Protein AF-A0A7V8N1T3-F1 (afdb_monomer_lite)

Sequence (468 aa):
MSVNSPPIQVSSGTIRFISPKKLHAEILDASGNVKNKATAVFNTSDQMGGRMRFTNATIRGWTDTNDSRYNPNFTKTFKVLEIRENSSIADNSGRLDKNVFPNTTREFKLEGSGVGEVKINYIDQNGNKVGDTDMTLVDNVNFVGQSFNLATKEFAIDKMPAGYKWAIDEQVYSGAPQGSNGQPDGDSATDNDNGDSFGQANYAIVPMDNETYTYNIYVYTDANPNVTYTYVDPFTGAEIASDKATIGSEQVGKLTPAHIGNTIDWTDAFYTQTNIPTGYTYVPSNLLPSTVTQPTKTTITDATTPIDVPIYIYDLSYKGAVALSSVPDINFGSQLISPKSRGKMYAAAFTNELVVNDYRRATKDGWNLTVQQSQPLTSTDKKTVLKDTLFFREKDGGVLASLESGAPQLVYEHQSQSGKGMLETVKPTSNWYKAVDGAGFYLQDNGKLKEGDYETVLTWTLTAGPKI

pLDDT: mean 70.81, std 21.92, range [33.16, 97.75]

Organism: NCBI:txid1494461

InterPro domains:
  IPR027994 WxL domain [PF13731] (314-466)

Radius of gyration: 51.8 Å; chains: 1; bounding box: 90×55×154 Å

Structure (mmCIF, N/CA/C/O backbone):
data_AF-A0A7V8N1T3-F1
#
_entry.id   AF-A0A7V8N1T3-F1
#
loop_
_atom_site.group_PDB
_atom_site.id
_atom_site.type_symbol
_atom_site.label_atom_id
_atom_site.label_alt_id
_atom_site.label_comp_id
_atom_site.label_asym_id
_atom_site.label_entity_id
_atom_site.label_seq_id
_atom_site.pdbx_PDB_ins_code
_atom_site.Cartn_x
_atom_site.Cartn_y
_atom_site.Cartn_z
_atom_site.occupancy
_ato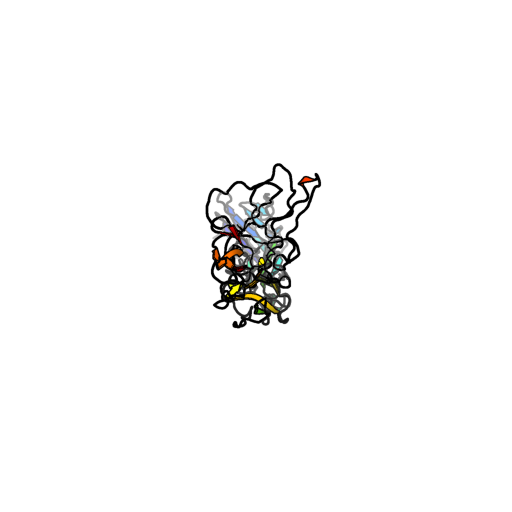m_site.B_iso_or_equiv
_atom_site.auth_seq_id
_atom_site.auth_comp_id
_atom_site.auth_asym_id
_atom_site.auth_atom_id
_atom_site.pdbx_PDB_model_num
ATOM 1 N N . MET A 1 1 ? 19.809 12.667 -60.246 1.00 38.78 1 MET A N 1
ATOM 2 C CA . MET A 1 1 ? 19.958 13.750 -59.249 1.00 38.78 1 MET A CA 1
ATOM 3 C C . MET A 1 1 ? 21.100 13.371 -58.321 1.00 38.78 1 MET A C 1
ATOM 5 O O . MET A 1 1 ? 20.988 12.357 -57.648 1.00 38.78 1 MET A O 1
ATOM 9 N N . SER A 1 2 ? 22.215 14.107 -58.342 1.00 41.12 2 SER A N 1
ATOM 10 C CA . SER A 1 2 ? 23.275 13.929 -57.342 1.00 41.12 2 SER A CA 1
ATOM 11 C C . SER A 1 2 ? 22.784 14.547 -56.042 1.00 41.12 2 SER A C 1
ATOM 13 O O . SER A 1 2 ? 22.649 15.767 -55.962 1.00 41.12 2 SER A O 1
ATOM 15 N N . VAL A 1 3 ? 22.458 13.726 -55.048 1.00 46.53 3 VAL A N 1
ATOM 16 C CA . VAL A 1 3 ? 22.141 14.230 -53.710 1.00 46.53 3 VAL A CA 1
ATOM 17 C C . VAL A 1 3 ? 23.473 14.671 -53.092 1.00 46.53 3 VAL A C 1
ATOM 19 O O . VAL A 1 3 ? 24.281 13.842 -52.669 1.00 46.53 3 VAL A O 1
ATOM 22 N N . ASN A 1 4 ? 23.753 15.975 -53.154 1.00 61.62 4 ASN A N 1
ATOM 23 C CA . ASN A 1 4 ? 24.947 16.597 -52.560 1.00 61.62 4 ASN A CA 1
ATOM 24 C C . ASN A 1 4 ? 24.714 17.032 -51.106 1.00 61.62 4 ASN A C 1
ATOM 26 O O . ASN A 1 4 ? 25.606 17.603 -50.484 1.00 61.62 4 ASN A O 1
ATOM 30 N N . SER A 1 5 ? 23.527 16.769 -50.567 1.00 70.31 5 SER A N 1
ATOM 31 C CA . SER A 1 5 ? 23.155 17.112 -49.201 1.00 70.31 5 SER A CA 1
ATOM 32 C C . SER A 1 5 ? 22.897 15.840 -48.396 1.00 70.31 5 SER A C 1
ATOM 34 O O . SER A 1 5 ? 22.432 14.852 -48.971 1.00 70.31 5 SER A O 1
ATOM 36 N N . PRO A 1 6 ? 23.173 15.851 -47.082 1.00 79.81 6 PRO A N 1
ATOM 37 C CA . PRO A 1 6 ? 22.813 14.750 -46.202 1.00 79.81 6 PRO A CA 1
ATOM 38 C C . PRO A 1 6 ? 21.328 14.391 -46.327 1.00 79.81 6 PRO A C 1
ATOM 40 O O . PRO A 1 6 ? 20.502 15.310 -46.404 1.00 79.81 6 PRO A O 1
ATOM 43 N N . PRO A 1 7 ? 20.981 13.090 -46.384 1.00 81.88 7 PRO A N 1
ATOM 44 C CA . PRO A 1 7 ? 19.603 12.641 -46.563 1.00 81.88 7 PRO A CA 1
ATOM 45 C C . PRO A 1 7 ? 18.719 12.984 -45.365 1.00 81.88 7 PRO A C 1
ATOM 47 O O . PRO A 1 7 ? 17.518 13.172 -45.531 1.00 81.88 7 PRO A O 1
ATOM 50 N N . ILE A 1 8 ? 19.301 13.092 -44.169 1.00 85.19 8 ILE A N 1
ATOM 51 C CA . ILE A 1 8 ? 18.562 13.452 -42.966 1.00 85.19 8 ILE A CA 1
ATOM 52 C C . ILE A 1 8 ? 19.055 14.814 -42.483 1.00 85.19 8 ILE A C 1
ATOM 54 O O . ILE A 1 8 ? 20.239 15.005 -42.203 1.00 85.19 8 ILE A O 1
ATOM 58 N N . GLN A 1 9 ? 18.137 15.775 -42.418 1.00 85.88 9 GLN A N 1
ATOM 59 C CA . GLN A 1 9 ? 18.428 17.164 -42.079 1.00 85.88 9 GLN A CA 1
ATOM 60 C C . GLN A 1 9 ? 17.538 17.604 -40.926 1.00 85.88 9 GLN A C 1
ATOM 62 O O . GLN A 1 9 ? 16.315 17.559 -41.032 1.00 85.88 9 GLN A O 1
ATOM 67 N N . VAL A 1 10 ? 18.157 18.050 -39.835 1.00 85.50 10 VAL A N 1
ATOM 68 C CA . VAL A 1 10 ? 17.456 18.640 -38.691 1.00 85.50 10 VAL A CA 1
ATOM 69 C C . VAL A 1 10 ? 17.831 20.112 -38.623 1.00 85.50 10 VAL A C 1
ATOM 71 O O . VAL A 1 10 ? 18.815 20.491 -37.990 1.00 85.50 10 VAL A O 1
ATOM 74 N N . SER A 1 11 ? 17.079 20.950 -39.334 1.00 84.12 11 SER A N 1
ATOM 75 C CA . SER A 1 11 ? 17.275 22.400 -39.304 1.00 84.12 11 SER A CA 1
ATOM 76 C C . SER A 1 11 ? 16.758 23.005 -38.003 1.00 84.12 11 SER A C 1
ATOM 78 O O . SER A 1 11 ? 17.411 23.872 -37.454 1.00 84.12 11 SER A O 1
ATOM 80 N N . SER A 1 12 ? 15.637 22.529 -37.461 1.00 86.38 12 SER A N 1
ATOM 81 C CA . SER A 1 12 ? 15.103 22.961 -36.165 1.00 86.38 12 SER A CA 1
ATOM 82 C C . SER A 1 12 ? 14.443 21.794 -35.427 1.00 86.38 12 SER A C 1
ATOM 84 O O . SER A 1 12 ? 14.031 20.811 -36.045 1.00 86.38 12 SER A O 1
ATOM 86 N N . GLY A 1 13 ? 14.362 21.889 -34.097 1.00 85.81 13 GLY A N 1
ATOM 87 C CA . GLY A 1 13 ? 13.826 20.824 -33.245 1.00 85.81 13 GLY A CA 1
ATOM 88 C C . GLY A 1 13 ? 14.796 19.656 -33.043 1.00 85.81 13 GLY A C 1
ATOM 89 O O . GLY A 1 13 ? 15.985 19.752 -33.344 1.00 85.81 13 GLY A O 1
ATOM 90 N N . THR A 1 14 ? 14.288 18.538 -32.522 1.00 87.56 14 THR A N 1
ATOM 91 C CA . THR A 1 14 ? 15.123 17.389 -32.143 1.00 87.56 14 THR A CA 1
ATOM 92 C C . THR A 1 14 ? 14.545 16.087 -32.673 1.00 87.56 14 THR A C 1
ATOM 94 O O . THR A 1 14 ? 13.408 15.746 -32.354 1.00 87.56 14 THR A O 1
ATOM 97 N N . ILE A 1 15 ? 15.347 15.313 -33.408 1.00 89.00 15 ILE A N 1
ATOM 98 C CA . ILE A 1 15 ? 15.044 13.898 -33.662 1.00 89.00 15 ILE A CA 1
ATOM 99 C C . ILE A 1 15 ? 15.624 13.077 -32.511 1.00 89.00 15 ILE A C 1
ATOM 101 O O . ILE A 1 15 ? 16.824 13.153 -32.242 1.00 89.00 15 ILE A O 1
ATOM 105 N N . ARG A 1 16 ? 14.789 12.282 -31.835 1.00 89.19 16 ARG A N 1
ATOM 106 C CA . ARG A 1 16 ? 15.207 11.444 -30.706 1.00 89.19 16 ARG A CA 1
ATOM 107 C C . ARG A 1 16 ? 14.956 9.968 -30.994 1.00 89.19 16 ARG A C 1
ATOM 109 O O . ARG A 1 16 ? 13.848 9.582 -31.343 1.00 89.19 16 ARG A O 1
ATOM 116 N N . PHE A 1 17 ? 15.980 9.155 -30.772 1.00 88.00 17 PHE A N 1
ATOM 117 C CA . PHE A 1 17 ? 15.903 7.699 -30.738 1.00 88.00 17 PHE A CA 1
ATOM 118 C C . PHE A 1 17 ? 16.253 7.239 -29.323 1.00 88.00 17 PHE A C 1
ATOM 120 O O . PHE A 1 17 ? 17.318 7.579 -28.803 1.00 88.00 17 PHE A O 1
ATOM 127 N N . ILE A 1 18 ? 15.355 6.489 -28.694 1.00 82.94 18 ILE A N 1
ATOM 128 C CA . ILE A 1 18 ? 15.505 6.033 -27.310 1.00 82.94 18 ILE A CA 1
ATOM 129 C C . ILE A 1 18 ? 15.805 4.539 -27.334 1.00 82.94 18 ILE A C 1
ATOM 131 O O . ILE A 1 18 ? 14.993 3.784 -27.859 1.00 82.94 18 ILE A O 1
ATOM 135 N N . SER A 1 19 ? 16.974 4.136 -26.818 1.00 82.62 19 SER A N 1
ATOM 136 C CA . SER A 1 19 ? 17.429 2.734 -26.748 1.00 82.62 19 SER A CA 1
ATOM 137 C C . SER A 1 19 ? 17.113 1.925 -28.024 1.00 82.62 19 SER A C 1
ATOM 139 O O . SER A 1 19 ? 16.375 0.936 -27.992 1.00 82.62 19 SER A O 1
ATOM 141 N N . PRO A 1 20 ? 17.598 2.365 -29.203 1.00 84.88 20 PRO A N 1
ATOM 142 C CA . PRO A 1 20 ? 17.299 1.672 -30.447 1.00 84.88 20 PRO A CA 1
ATOM 143 C C . PRO A 1 20 ? 17.897 0.264 -30.411 1.00 84.88 20 PRO A C 1
ATOM 145 O O . PRO A 1 20 ? 19.113 0.121 -30.344 1.00 84.88 20 PRO A O 1
ATOM 148 N N . LYS A 1 21 ? 17.064 -0.780 -30.529 1.00 80.50 21 LYS A N 1
ATOM 149 C CA . LYS A 1 21 ? 17.546 -2.175 -30.579 1.00 80.50 21 LYS A CA 1
ATOM 150 C C . LYS A 1 21 ? 18.594 -2.367 -31.675 1.00 80.50 21 LYS A C 1
ATOM 152 O O . LYS A 1 21 ? 19.685 -2.867 -31.416 1.00 80.50 21 LYS A O 1
ATOM 157 N N . LYS A 1 22 ? 18.248 -1.950 -32.897 1.00 87.75 22 LYS A N 1
ATOM 158 C CA . LYS A 1 22 ? 19.142 -1.856 -34.054 1.00 87.75 22 LYS A CA 1
ATOM 159 C C . LYS A 1 22 ? 18.701 -0.691 -34.930 1.00 87.75 22 LYS A C 1
ATOM 161 O O . LYS A 1 22 ? 17.539 -0.632 -35.323 1.00 87.75 22 LYS A O 1
ATOM 166 N N . LEU A 1 23 ? 19.623 0.199 -35.268 1.00 90.81 23 LEU A N 1
ATOM 167 C CA . LEU A 1 23 ? 19.431 1.205 -36.312 1.00 90.81 23 LEU A CA 1
ATOM 168 C C . LEU A 1 23 ? 20.655 1.185 -37.216 1.00 90.81 23 LEU A C 1
ATOM 170 O O . LEU A 1 23 ? 21.777 1.248 -36.730 1.00 90.81 23 LEU A O 1
ATOM 174 N N . HIS A 1 24 ? 20.454 1.108 -38.522 1.00 93.38 24 HIS A N 1
ATOM 175 C CA . HIS A 1 24 ? 21.521 1.221 -39.510 1.00 93.38 24 HIS A CA 1
ATOM 176 C C . HIS A 1 24 ? 21.082 2.264 -40.519 1.00 93.38 24 HIS A C 1
ATOM 178 O O . HIS A 1 24 ? 19.973 2.182 -41.045 1.00 93.38 24 HIS A O 1
ATOM 184 N N . ALA A 1 25 ? 21.927 3.259 -40.750 1.00 91.50 25 ALA A N 1
ATOM 185 C CA . ALA A 1 25 ? 21.730 4.170 -41.858 1.00 91.50 25 ALA A CA 1
ATOM 186 C C . ALA A 1 25 ? 23.033 4.332 -42.628 1.00 91.50 25 ALA A C 1
ATOM 188 O O . ALA A 1 25 ? 24.119 4.441 -42.054 1.00 91.50 25 ALA A O 1
ATOM 189 N N . GLU A 1 26 ? 22.883 4.352 -43.942 1.00 90.50 26 GLU A N 1
ATOM 190 C CA . GLU A 1 26 ? 23.954 4.421 -44.918 1.00 90.50 26 GLU A CA 1
ATOM 191 C C . GLU A 1 26 ? 23.473 5.205 -46.134 1.00 90.50 26 GLU A C 1
ATOM 193 O O . GLU A 1 26 ? 22.276 5.282 -46.423 1.00 90.50 26 GLU A O 1
ATOM 198 N N . ILE A 1 27 ? 24.417 5.799 -46.854 1.00 85.50 27 ILE A N 1
ATOM 199 C CA . ILE A 1 27 ? 24.143 6.407 -48.152 1.00 85.50 27 ILE A CA 1
ATOM 200 C C . ILE A 1 27 ? 24.577 5.422 -49.224 1.00 85.50 27 ILE A C 1
ATOM 202 O O . ILE A 1 27 ? 25.758 5.090 -49.297 1.00 85.50 27 ILE A O 1
ATOM 206 N N . LEU A 1 28 ? 23.648 5.005 -50.080 1.00 86.31 28 LEU A N 1
ATOM 207 C CA . LEU A 1 28 ? 23.937 4.136 -51.217 1.00 86.31 28 LEU A CA 1
ATOM 208 C C . LEU A 1 28 ? 24.160 4.951 -52.500 1.00 86.31 28 LEU A C 1
ATOM 210 O O . LEU A 1 28 ? 23.552 6.004 -52.708 1.00 86.31 28 LEU A O 1
ATOM 214 N N . ASP A 1 29 ? 25.052 4.474 -53.364 1.00 83.19 29 ASP A N 1
ATOM 215 C CA . ASP A 1 29 ? 25.213 4.950 -54.731 1.00 83.19 29 ASP A CA 1
ATOM 216 C C . ASP A 1 29 ? 24.150 4.344 -55.667 1.00 83.19 29 ASP A C 1
ATOM 218 O O . ASP A 1 29 ? 23.337 3.506 -55.277 1.00 83.19 29 ASP A O 1
ATOM 222 N N . ALA A 1 30 ? 24.145 4.769 -56.934 1.00 84.25 30 ALA A N 1
ATOM 223 C CA . ALA A 1 30 ? 23.183 4.278 -57.924 1.00 84.25 30 ALA A CA 1
ATOM 224 C C . ALA A 1 30 ? 23.304 2.767 -58.217 1.00 84.25 30 ALA A C 1
ATOM 226 O O . ALA A 1 30 ? 22.400 2.195 -58.819 1.00 84.25 30 ALA A O 1
ATOM 227 N N . SER A 1 31 ? 24.405 2.134 -57.804 1.00 87.94 31 SER A N 1
ATOM 228 C CA . SER A 1 31 ? 24.654 0.697 -57.943 1.00 87.94 31 SER A CA 1
ATOM 229 C C . SER A 1 31 ? 24.321 -0.079 -56.661 1.00 87.94 31 SER A C 1
ATOM 231 O O . SER A 1 31 ? 24.545 -1.286 -56.615 1.00 87.94 31 SER A O 1
ATOM 233 N N . GLY A 1 32 ? 23.806 0.591 -55.622 1.00 84.25 32 GLY A N 1
ATOM 234 C CA . GLY A 1 32 ? 23.468 -0.018 -54.335 1.00 84.25 32 GLY A CA 1
ATOM 235 C C . GLY A 1 32 ? 24.660 -0.244 -53.402 1.00 84.25 32 GLY A C 1
ATOM 236 O O . GLY A 1 32 ? 24.507 -0.945 -52.408 1.00 84.25 32 GLY A O 1
ATOM 237 N N . ASN A 1 33 ? 25.836 0.326 -53.689 1.00 85.25 33 ASN A N 1
ATOM 238 C CA . ASN A 1 33 ? 26.998 0.239 -52.798 1.00 85.25 33 ASN A CA 1
ATOM 239 C C . ASN A 1 33 ? 27.062 1.448 -51.864 1.00 85.25 33 ASN A C 1
ATOM 241 O O . ASN A 1 33 ? 26.659 2.543 -52.251 1.00 85.25 33 ASN A O 1
ATOM 245 N N . VAL A 1 34 ? 27.639 1.293 -50.668 1.00 85.00 34 VAL A N 1
ATOM 246 C CA . VAL A 1 34 ? 27.873 2.432 -49.766 1.00 85.00 34 VAL A CA 1
ATOM 247 C C . VAL A 1 34 ? 28.734 3.486 -50.467 1.00 85.00 34 VAL A C 1
ATOM 249 O O . VAL A 1 34 ? 29.823 3.206 -50.977 1.00 85.00 34 VAL A O 1
ATOM 252 N N . LYS A 1 35 ? 28.223 4.717 -50.520 1.00 82.38 35 LYS A N 1
ATOM 253 C CA . LYS A 1 35 ? 28.786 5.821 -51.294 1.00 82.38 35 LYS A CA 1
ATOM 254 C C . LYS A 1 35 ? 30.188 6.162 -50.796 1.00 82.38 35 LYS A C 1
ATOM 256 O O . LYS A 1 35 ? 30.387 6.643 -49.679 1.00 82.38 35 LYS A O 1
ATOM 261 N N . ASN A 1 36 ? 31.168 6.003 -51.681 1.00 70.56 36 ASN A N 1
ATOM 262 C CA . ASN A 1 36 ? 32.545 6.388 -51.415 1.00 70.56 36 ASN A CA 1
ATOM 263 C C . ASN A 1 36 ? 32.742 7.904 -51.591 1.00 70.56 36 ASN A C 1
ATOM 265 O O . ASN A 1 36 ? 33.020 8.374 -52.691 1.00 70.56 36 ASN A O 1
ATOM 269 N N . LYS A 1 37 ? 32.662 8.625 -50.458 1.00 67.56 37 LYS A N 1
ATOM 270 C CA . LYS A 1 37 ? 33.077 10.022 -50.174 1.00 67.56 37 LYS A CA 1
ATOM 271 C C . LYS A 1 37 ? 31.982 11.105 -50.061 1.00 67.56 37 LYS A C 1
ATOM 273 O O . LYS A 1 37 ? 31.036 11.184 -50.841 1.00 67.56 37 LYS A O 1
ATOM 278 N N . ALA A 1 38 ? 32.274 12.013 -49.117 1.00 62.09 38 ALA A N 1
ATOM 279 C CA . ALA A 1 38 ? 31.920 13.438 -49.017 1.00 62.09 38 ALA A CA 1
ATOM 280 C C . ALA A 1 38 ? 30.487 13.858 -48.653 1.00 62.09 38 ALA A C 1
ATOM 282 O O . ALA A 1 38 ? 30.219 15.056 -48.605 1.00 62.09 38 ALA A O 1
ATOM 283 N N . THR A 1 39 ? 29.572 12.939 -48.357 1.00 74.75 39 THR A N 1
ATOM 284 C CA . THR A 1 39 ? 28.238 13.317 -47.866 1.00 74.75 39 THR A CA 1
ATOM 285 C C . THR A 1 39 ? 27.990 12.655 -46.520 1.00 74.75 39 THR A C 1
ATOM 287 O O . THR A 1 39 ? 28.034 11.432 -46.424 1.00 74.75 39 THR A O 1
ATOM 290 N N . ALA A 1 40 ? 27.759 13.462 -45.486 1.00 82.62 40 ALA A N 1
ATOM 291 C CA . ALA A 1 40 ? 27.318 12.967 -44.190 1.00 82.62 40 ALA A CA 1
ATOM 292 C C . ALA A 1 40 ? 25.927 12.337 -44.317 1.00 82.62 40 ALA A C 1
ATOM 294 O O . ALA A 1 40 ? 25.105 12.812 -45.097 1.00 82.62 40 ALA A O 1
ATOM 295 N N . VAL A 1 41 ? 25.629 11.311 -43.529 1.00 86.12 41 VAL A N 1
ATOM 296 C CA . VAL A 1 41 ? 24.286 10.721 -43.430 1.00 86.12 41 VAL A CA 1
ATOM 297 C C . VAL A 1 41 ? 23.306 11.647 -42.696 1.00 86.12 41 VAL A C 1
ATOM 299 O O . VAL A 1 41 ? 22.114 11.634 -42.997 1.00 86.12 41 VAL A O 1
ATOM 302 N N . PHE A 1 42 ? 23.812 12.530 -41.827 1.00 82.44 42 PHE A N 1
ATOM 303 C CA . PHE A 1 42 ? 23.027 13.570 -41.157 1.00 82.44 42 PHE A CA 1
ATOM 304 C C . PHE A 1 42 ? 23.656 14.953 -41.261 1.00 82.44 42 PHE A C 1
ATOM 306 O O . PHE A 1 42 ? 24.878 15.091 -41.250 1.00 82.44 42 PHE A O 1
ATOM 313 N N . ASN A 1 43 ? 22.798 15.970 -41.256 1.00 83.38 43 ASN A N 1
ATOM 314 C CA . ASN A 1 43 ? 23.154 17.352 -40.959 1.00 83.38 43 ASN A CA 1
ATOM 315 C C . ASN A 1 43 ? 22.224 17.914 -39.877 1.00 83.38 43 ASN A C 1
ATOM 317 O O . ASN A 1 43 ? 21.015 17.684 -39.928 1.00 83.38 43 ASN A O 1
ATOM 321 N N . THR A 1 44 ? 22.756 18.697 -38.945 1.00 83.25 44 THR A N 1
ATOM 322 C CA . THR A 1 44 ? 21.968 19.432 -37.941 1.00 83.25 44 THR A CA 1
ATOM 323 C C . THR A 1 44 ? 22.379 20.901 -37.962 1.00 83.25 44 THR A C 1
ATOM 325 O O . THR A 1 44 ? 23.545 21.167 -38.217 1.00 83.25 44 THR A O 1
ATOM 328 N N . SER A 1 45 ? 21.488 21.851 -37.667 1.00 84.06 45 SER A N 1
ATOM 329 C CA . SER A 1 45 ? 21.865 23.272 -37.547 1.00 84.06 45 SER A CA 1
ATOM 330 C C . SER A 1 45 ? 21.785 23.761 -36.104 1.00 84.06 45 SER A C 1
ATOM 332 O O . SER A 1 45 ? 20.697 23.905 -35.551 1.00 84.06 45 SER A O 1
ATOM 334 N N . ASP A 1 46 ? 22.928 24.071 -35.493 1.00 79.50 46 ASP A N 1
ATOM 335 C CA . ASP A 1 46 ? 22.993 24.579 -34.122 1.00 79.50 46 ASP A CA 1
ATOM 336 C C . ASP A 1 46 ? 22.381 25.967 -34.008 1.00 79.50 46 ASP A C 1
ATOM 338 O O . ASP A 1 46 ? 21.712 26.259 -33.017 1.00 79.50 46 ASP A O 1
ATOM 342 N N . GLN A 1 47 ? 22.566 26.794 -35.038 1.00 81.56 47 GLN A N 1
ATOM 343 C CA . GLN A 1 47 ? 22.023 28.151 -35.095 1.00 81.56 47 GLN A CA 1
ATOM 344 C C . GLN A 1 47 ? 20.493 28.181 -35.040 1.00 81.56 47 GLN A C 1
ATOM 346 O O . GLN A 1 47 ? 19.911 29.128 -34.518 1.00 81.56 47 GLN A O 1
ATOM 351 N N . MET A 1 48 ? 19.847 27.136 -35.554 1.00 77.75 48 MET A N 1
ATOM 352 C CA . MET A 1 48 ? 18.392 27.004 -35.603 1.00 77.75 48 MET A CA 1
ATOM 353 C C . MET A 1 48 ? 17.852 25.989 -34.574 1.00 77.75 48 MET A C 1
ATOM 355 O O . MET A 1 48 ? 16.664 25.659 -34.580 1.00 77.75 48 MET A O 1
ATOM 359 N N . GLY A 1 49 ? 18.710 25.509 -33.662 1.00 81.44 49 GLY A N 1
ATOM 360 C CA . GLY A 1 49 ? 18.345 24.587 -32.582 1.00 81.44 49 GLY A CA 1
ATOM 361 C C . GLY A 1 49 ? 18.112 23.138 -33.021 1.00 81.44 49 GLY A C 1
ATOM 362 O O . GLY A 1 49 ? 17.535 22.366 -32.262 1.00 81.44 49 GLY A O 1
ATOM 363 N N . GLY A 1 50 ? 18.541 22.762 -34.225 1.00 88.12 50 GLY A N 1
ATOM 364 C CA . GLY A 1 50 ? 18.470 21.406 -34.750 1.00 88.12 50 GLY A CA 1
ATOM 365 C C . GLY A 1 50 ? 19.393 20.442 -34.003 1.00 88.12 50 GLY A C 1
ATOM 366 O O . GLY A 1 50 ? 20.599 20.674 -33.900 1.00 88.12 50 GLY A O 1
ATOM 367 N N . ARG A 1 51 ? 18.846 19.348 -33.470 1.00 88.75 51 ARG A N 1
ATOM 368 C CA . ARG A 1 51 ? 19.590 18.339 -32.698 1.00 88.75 51 ARG A CA 1
ATOM 369 C C . ARG A 1 51 ? 19.191 16.929 -33.102 1.00 88.75 51 ARG A C 1
ATOM 371 O O . ARG A 1 51 ? 18.050 16.666 -33.478 1.00 88.75 51 ARG A O 1
ATOM 378 N N . MET A 1 52 ? 20.110 15.988 -32.934 1.00 89.38 52 MET A N 1
ATOM 379 C CA . MET A 1 52 ? 19.769 14.570 -32.959 1.00 89.38 52 MET A CA 1
ATOM 380 C C . MET A 1 52 ? 20.249 13.912 -31.677 1.00 89.38 52 MET A C 1
ATOM 382 O O . MET A 1 52 ? 21.382 14.131 -31.267 1.00 89.38 52 MET A O 1
ATOM 386 N N . ARG A 1 53 ? 19.395 13.125 -31.028 1.00 90.50 53 ARG A N 1
ATOM 387 C CA . ARG A 1 53 ? 19.702 12.520 -29.733 1.00 90.50 53 ARG A CA 1
ATOM 388 C C . ARG A 1 53 ? 19.453 11.020 -29.752 1.00 90.50 53 ARG A C 1
ATOM 390 O O . ARG A 1 53 ? 18.354 10.577 -30.071 1.00 90.50 53 ARG A O 1
ATOM 397 N N . PHE A 1 54 ? 20.460 10.262 -29.348 1.00 89.12 54 PHE A N 1
ATOM 398 C CA . PHE A 1 54 ? 20.398 8.826 -29.110 1.00 89.12 54 PHE A CA 1
ATOM 399 C C . PHE A 1 54 ? 2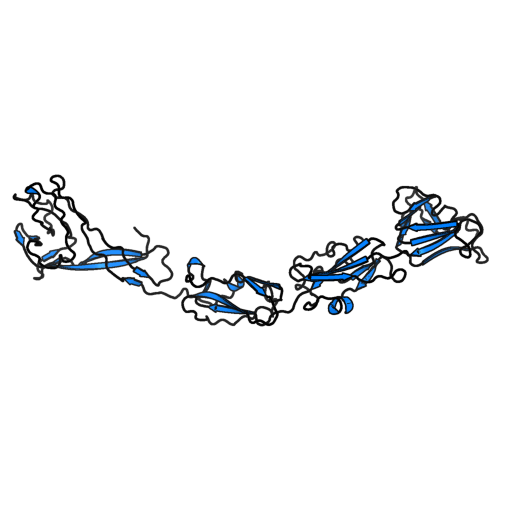0.572 8.550 -27.621 1.00 89.12 54 PHE A C 1
ATOM 401 O O . PHE A 1 54 ? 21.291 9.285 -26.941 1.00 89.12 54 PHE A O 1
ATOM 408 N N . THR A 1 55 ? 19.951 7.495 -27.108 1.00 87.25 55 THR A N 1
ATOM 409 C CA . THR A 1 55 ? 20.211 7.025 -25.741 1.00 87.25 55 THR A CA 1
ATOM 410 C C . THR A 1 55 ? 20.460 5.525 -25.699 1.00 87.25 55 THR A C 1
ATOM 412 O O . THR A 1 55 ? 19.948 4.807 -26.555 1.00 87.25 55 THR A O 1
ATOM 415 N N . ASN A 1 56 ? 21.232 5.082 -24.702 1.00 85.06 56 ASN A N 1
ATOM 416 C CA . ASN A 1 56 ? 21.501 3.680 -24.361 1.00 85.06 56 ASN A CA 1
ATOM 417 C C . ASN A 1 56 ? 21.843 2.824 -25.579 1.00 85.06 56 ASN A C 1
ATOM 419 O O . ASN A 1 56 ? 21.086 1.934 -25.976 1.00 85.06 56 ASN A O 1
ATOM 423 N N . ALA A 1 57 ? 22.968 3.150 -26.210 1.00 88.25 57 ALA A N 1
ATOM 424 C CA . ALA A 1 57 ? 23.427 2.443 -27.389 1.00 88.25 57 ALA A CA 1
ATOM 425 C C . ALA A 1 57 ? 24.948 2.484 -27.529 1.00 88.25 57 ALA A C 1
ATOM 427 O O . ALA A 1 57 ? 25.653 3.320 -26.960 1.00 88.25 57 ALA A O 1
ATOM 428 N N . THR A 1 58 ? 25.446 1.580 -28.361 1.00 89.56 58 THR A N 1
ATOM 429 C CA . THR A 1 58 ? 26.776 1.669 -28.949 1.00 89.56 58 THR A CA 1
ATOM 430 C C . THR A 1 58 ? 26.648 2.111 -30.394 1.00 89.56 58 THR A C 1
ATOM 432 O O . THR A 1 58 ? 25.994 1.441 -31.191 1.00 89.56 58 THR A O 1
ATOM 435 N N . ILE A 1 59 ? 27.298 3.221 -30.743 1.00 91.50 59 ILE A N 1
ATOM 436 C CA . ILE A 1 59 ? 27.462 3.637 -32.133 1.00 91.50 59 ILE A CA 1
ATOM 437 C C . ILE A 1 59 ? 28.753 3.091 -32.706 1.00 91.50 59 ILE A C 1
ATOM 439 O O . ILE A 1 59 ? 29.808 3.172 -32.078 1.00 91.50 59 ILE A O 1
ATOM 443 N N . ARG A 1 60 ? 28.662 2.580 -33.928 1.00 93.56 60 ARG A N 1
ATOM 444 C CA . ARG A 1 60 ? 29.787 2.244 -34.796 1.00 93.56 60 ARG A CA 1
ATOM 445 C C . ARG A 1 60 ? 29.608 3.036 -36.073 1.00 93.56 60 ARG A C 1
ATOM 447 O O . ARG A 1 60 ? 28.533 2.968 -36.661 1.00 93.56 60 ARG A O 1
ATOM 454 N N . GLY A 1 61 ? 30.609 3.805 -36.479 1.00 91.75 61 GLY A N 1
ATOM 455 C CA . GLY A 1 61 ? 30.489 4.656 -37.655 1.00 91.75 61 GLY A CA 1
ATOM 456 C C . GLY A 1 61 ? 31.682 4.578 -38.583 1.00 91.75 61 GLY A C 1
ATOM 457 O O . GLY A 1 61 ? 32.815 4.334 -38.161 1.00 91.75 61 GLY A O 1
ATOM 458 N N . TRP A 1 62 ? 31.395 4.809 -39.857 1.00 91.12 62 TRP A N 1
ATOM 459 C CA . TRP A 1 62 ? 32.350 4.785 -40.950 1.00 91.12 62 TRP A CA 1
ATOM 460 C C . TRP A 1 62 ? 32.365 6.150 -41.635 1.00 91.12 62 TRP A C 1
ATOM 462 O O . TRP A 1 62 ? 31.325 6.770 -41.870 1.00 91.12 62 TRP A O 1
ATOM 472 N N . THR A 1 63 ? 33.565 6.637 -41.920 1.00 87.44 63 THR A N 1
ATOM 473 C CA . THR A 1 63 ? 33.851 7.975 -42.454 1.00 87.44 63 THR A CA 1
ATOM 474 C C . THR A 1 63 ? 34.795 7.923 -43.656 1.00 87.44 63 THR A C 1
ATOM 476 O O . THR A 1 63 ? 34.831 8.880 -44.430 1.00 87.44 63 THR A O 1
ATOM 479 N N . ASP A 1 64 ? 35.552 6.830 -43.829 1.00 83.69 64 ASP A N 1
ATOM 480 C CA . ASP A 1 64 ? 36.605 6.696 -44.841 1.00 83.69 64 ASP A CA 1
ATOM 481 C C . ASP A 1 64 ? 36.099 6.075 -46.156 1.00 83.69 64 ASP A C 1
ATOM 483 O O . ASP A 1 64 ? 35.149 6.606 -46.719 1.00 83.69 64 ASP A O 1
ATOM 487 N N . THR A 1 65 ? 36.750 5.051 -46.724 1.00 81.56 65 THR A N 1
ATOM 488 C CA . THR A 1 65 ? 36.280 4.267 -47.887 1.00 81.56 65 THR A CA 1
ATOM 489 C C . THR A 1 65 ? 35.732 2.887 -47.512 1.00 81.56 65 THR A C 1
ATOM 491 O O . THR A 1 65 ? 35.114 2.243 -48.354 1.00 81.56 65 THR A O 1
ATOM 494 N N . ASN A 1 66 ? 35.860 2.462 -46.256 1.00 85.38 66 ASN A N 1
ATOM 495 C CA . ASN A 1 66 ? 35.362 1.191 -45.733 1.00 85.38 66 ASN A CA 1
ATOM 496 C C . ASN A 1 66 ? 33.931 1.310 -45.191 1.00 85.38 66 ASN A C 1
ATOM 498 O O . ASN A 1 66 ? 33.556 2.334 -44.624 1.00 85.38 66 ASN A O 1
ATOM 502 N N . ASP A 1 67 ? 33.118 0.279 -45.377 1.00 88.44 67 ASP A N 1
ATOM 503 C CA . ASP A 1 67 ? 31.741 0.206 -44.872 1.00 88.44 67 ASP A CA 1
ATOM 504 C C . ASP A 1 67 ? 31.611 -0.825 -43.748 1.00 88.44 67 ASP A C 1
ATOM 506 O O . ASP A 1 67 ? 32.608 -1.398 -43.295 1.00 88.44 67 ASP A O 1
ATOM 510 N N . SER A 1 68 ? 30.383 -1.093 -43.305 1.00 90.31 68 SER A N 1
ATOM 511 C CA . SER A 1 68 ? 30.116 -2.012 -42.199 1.00 90.31 68 SER A CA 1
ATOM 512 C C . SER A 1 68 ? 30.499 -3.477 -42.397 1.00 90.31 68 SER A C 1
ATOM 514 O O . SER A 1 68 ? 30.317 -4.273 -41.471 1.00 90.31 68 SER A O 1
ATOM 516 N N . ARG A 1 69 ? 31.078 -3.847 -43.546 1.00 90.12 69 ARG A N 1
ATOM 517 C CA . ARG A 1 69 ? 31.786 -5.124 -43.727 1.00 90.12 69 ARG A CA 1
ATOM 518 C C . ARG A 1 69 ? 33.175 -5.130 -43.075 1.00 90.12 69 ARG A C 1
ATOM 520 O O . ARG A 1 69 ? 33.760 -6.197 -42.910 1.00 90.12 69 ARG A O 1
ATOM 527 N N . TYR A 1 70 ? 33.695 -3.965 -42.699 1.00 90.75 70 TYR A N 1
ATOM 528 C CA . TYR A 1 70 ? 35.019 -3.759 -42.113 1.00 90.75 70 TYR A CA 1
ATOM 529 C C . TYR A 1 70 ? 34.932 -3.040 -40.758 1.00 90.75 70 TYR A C 1
ATOM 531 O O . TYR A 1 70 ? 33.865 -2.596 -40.328 1.00 90.75 70 TYR A O 1
ATOM 539 N N . ASN A 1 71 ? 36.075 -2.901 -40.076 1.00 92.81 71 ASN A N 1
ATOM 540 C CA . ASN A 1 71 ? 36.149 -2.215 -38.785 1.00 92.81 71 ASN A CA 1
ATOM 541 C C . ASN A 1 71 ? 35.656 -0.759 -38.883 1.00 92.81 71 ASN A C 1
ATOM 543 O O . ASN A 1 71 ? 36.022 -0.060 -39.831 1.00 92.81 71 ASN A O 1
ATOM 547 N N . PRO A 1 72 ? 34.865 -0.285 -37.905 1.00 93.25 72 PRO A N 1
ATOM 548 C CA . PRO A 1 72 ? 34.405 1.096 -37.875 1.00 93.25 72 PRO A CA 1
ATOM 549 C C . PRO A 1 72 ? 35.556 2.070 -37.612 1.00 93.25 72 PRO A C 1
ATOM 551 O O . PRO A 1 72 ? 36.493 1.763 -36.874 1.00 93.25 72 PRO A O 1
ATOM 554 N N . ASN A 1 73 ? 35.450 3.279 -38.163 1.00 91.06 73 ASN A N 1
ATOM 555 C CA . ASN A 1 73 ? 36.398 4.363 -37.900 1.00 91.06 73 ASN A CA 1
ATOM 556 C C . ASN A 1 73 ? 36.274 4.911 -36.478 1.00 91.06 73 ASN A C 1
ATOM 558 O O . ASN A 1 73 ? 37.254 5.395 -35.917 1.00 91.06 73 ASN A O 1
ATOM 562 N N . PHE A 1 74 ? 35.080 4.835 -35.894 1.00 89.38 74 PHE A N 1
ATOM 563 C CA . PHE A 1 74 ? 34.854 5.166 -34.495 1.00 89.38 74 PHE A CA 1
ATOM 564 C C . PHE A 1 74 ? 33.824 4.227 -33.879 1.00 89.38 74 PHE A C 1
ATOM 566 O O . PHE A 1 74 ? 32.884 3.774 -34.534 1.00 89.38 74 PHE A O 1
ATOM 573 N N . THR A 1 75 ? 34.000 3.937 -32.594 1.00 91.62 75 THR A N 1
ATOM 574 C CA . THR A 1 75 ? 33.027 3.209 -31.781 1.00 91.62 75 THR A CA 1
ATOM 575 C C . THR A 1 75 ? 32.879 3.913 -30.447 1.00 91.62 75 THR A C 1
ATOM 577 O O . THR A 1 75 ? 33.878 4.299 -29.839 1.00 91.62 75 THR A O 1
ATOM 580 N N . LYS A 1 76 ? 31.640 4.091 -29.991 1.00 90.25 76 LYS A N 1
ATOM 581 C CA . LYS A 1 76 ? 31.366 4.694 -28.689 1.00 90.25 76 LYS A CA 1
ATOM 582 C C . LYS A 1 76 ? 30.091 4.118 -28.090 1.00 90.25 76 LYS A C 1
ATOM 584 O O . LYS A 1 76 ? 29.037 4.181 -28.711 1.00 90.25 76 LYS A O 1
ATOM 589 N N . THR A 1 77 ? 30.193 3.608 -26.871 1.00 88.38 77 THR A N 1
ATOM 590 C CA . THR A 1 77 ? 29.041 3.310 -26.015 1.00 88.38 77 THR A CA 1
ATOM 591 C C . THR A 1 77 ? 28.694 4.551 -25.201 1.00 88.38 77 THR A C 1
ATOM 593 O O . THR A 1 77 ? 29.601 5.251 -24.739 1.00 88.38 77 THR A O 1
ATOM 596 N N . PHE A 1 78 ? 27.402 4.842 -25.079 1.00 86.06 78 PHE A N 1
ATOM 597 C CA . PHE A 1 78 ? 26.883 6.016 -24.383 1.00 86.06 78 PHE A CA 1
ATOM 598 C C . PHE A 1 78 ? 25.484 5.747 -23.813 1.00 86.06 78 PHE A C 1
ATOM 600 O O . PHE A 1 78 ? 24.685 5.005 -24.389 1.00 86.06 78 PHE A O 1
ATOM 607 N N . LYS A 1 79 ? 25.164 6.436 -22.720 1.00 83.00 79 LYS A N 1
ATOM 608 C CA . LYS A 1 79 ? 23.805 6.588 -22.187 1.00 83.00 79 LYS A CA 1
ATOM 609 C C . LYS A 1 79 ? 23.046 7.672 -22.927 1.00 83.00 79 LYS A C 1
ATOM 611 O O . LYS A 1 79 ? 21.867 7.517 -23.221 1.00 83.00 79 LYS A O 1
ATOM 616 N N . VAL A 1 80 ? 23.723 8.765 -23.274 1.00 87.31 80 VAL A N 1
ATOM 617 C CA . VAL A 1 80 ? 23.165 9.841 -24.099 1.00 87.31 80 VAL A CA 1
ATOM 618 C C . VAL A 1 80 ? 24.206 10.273 -25.117 1.00 87.31 80 VAL A C 1
ATOM 620 O O . VAL A 1 80 ? 25.329 10.581 -24.749 1.00 87.31 80 VAL A O 1
ATOM 623 N N . LEU A 1 81 ? 23.828 10.357 -26.386 1.00 90.75 81 LEU A N 1
ATOM 624 C CA . LEU A 1 81 ? 24.625 10.989 -27.428 1.00 90.75 81 LEU A CA 1
ATOM 625 C C . LEU A 1 81 ? 23.779 12.052 -28.113 1.00 90.75 81 LEU A C 1
ATOM 627 O O . LEU A 1 81 ? 22.765 11.736 -28.727 1.00 90.75 81 LEU A O 1
ATOM 631 N N . GLU A 1 82 ? 24.200 13.305 -28.022 1.00 91.06 82 GLU A N 1
ATOM 632 C CA . GLU A 1 82 ? 23.592 14.415 -28.747 1.00 91.06 82 GLU A CA 1
ATOM 633 C C . GLU A 1 82 ? 24.518 14.859 -29.881 1.00 91.06 82 GLU A C 1
ATOM 635 O O . GLU A 1 82 ? 25.639 15.291 -29.633 1.00 91.06 82 GLU A O 1
ATOM 640 N N . ILE A 1 83 ? 24.051 14.765 -31.122 1.00 88.25 83 ILE A N 1
ATOM 641 C CA . ILE A 1 83 ? 24.739 15.249 -32.319 1.00 88.25 83 ILE A CA 1
ATOM 642 C C . ILE A 1 83 ? 24.314 16.691 -32.598 1.00 88.25 83 ILE A C 1
ATOM 644 O O . ILE A 1 83 ? 23.135 17.054 -32.510 1.00 88.25 83 ILE A O 1
ATOM 648 N N . ARG A 1 84 ? 25.320 17.488 -32.949 1.00 85.75 84 ARG A N 1
ATOM 649 C CA . ARG A 1 84 ? 25.290 18.918 -33.254 1.00 85.75 84 ARG A CA 1
ATOM 650 C C . ARG A 1 84 ? 26.006 19.189 -34.576 1.00 85.75 84 ARG A C 1
ATOM 652 O O . ARG A 1 84 ? 26.708 18.319 -35.089 1.00 85.75 84 ARG A O 1
ATOM 659 N N . GLU A 1 85 ? 25.873 20.413 -35.093 1.00 76.94 85 GLU A N 1
ATOM 660 C CA . GLU A 1 85 ? 26.187 20.817 -36.477 1.00 76.94 85 GLU A CA 1
ATOM 661 C C . GLU A 1 85 ? 27.570 20.394 -36.986 1.00 76.94 85 GLU A C 1
ATOM 663 O O . GLU A 1 85 ? 27.715 20.214 -38.186 1.00 76.94 85 GLU A O 1
ATOM 668 N N . ASN A 1 86 ? 28.563 20.139 -36.120 1.00 73.19 86 ASN A N 1
ATOM 669 C CA . ASN A 1 86 ? 29.847 19.523 -36.498 1.00 73.19 86 ASN A CA 1
ATOM 670 C C . ASN A 1 86 ? 30.528 18.734 -35.352 1.00 73.19 86 ASN A C 1
ATOM 672 O O . ASN A 1 86 ? 31.759 18.712 -35.251 1.00 73.19 86 ASN A O 1
ATOM 676 N N . SER A 1 87 ? 29.757 18.160 -34.430 1.00 82.50 87 SER A N 1
ATOM 677 C CA . SER A 1 87 ? 30.292 17.520 -33.215 1.00 82.50 87 SER A CA 1
ATOM 678 C C . SER A 1 87 ? 29.218 16.715 -32.497 1.00 82.50 87 SER A C 1
ATOM 680 O O . SER A 1 87 ? 28.041 16.828 -32.823 1.00 82.50 87 SER A O 1
ATOM 682 N N . SER A 1 88 ? 29.588 16.000 -31.442 1.00 88.25 88 SER A N 1
ATOM 683 C CA . SER A 1 88 ? 28.617 15.431 -30.517 1.00 88.25 88 SER A CA 1
ATOM 684 C C . SER A 1 88 ? 28.983 15.670 -29.056 1.00 88.25 88 SER A C 1
ATOM 686 O O . SER A 1 88 ? 30.096 16.075 -28.731 1.00 88.25 88 SER A O 1
ATOM 688 N N . ILE A 1 89 ? 28.023 15.448 -28.167 1.00 88.81 89 ILE A N 1
ATOM 689 C CA . ILE A 1 89 ? 28.220 15.401 -26.722 1.00 88.81 89 ILE A CA 1
ATOM 690 C C . ILE A 1 89 ? 27.734 14.036 -26.257 1.00 88.81 89 ILE A C 1
ATOM 692 O O . ILE A 1 89 ? 26.563 13.703 -26.438 1.00 88.81 89 ILE A O 1
ATOM 696 N N . ALA A 1 90 ? 28.626 13.260 -25.647 1.00 86.62 90 ALA A N 1
ATOM 697 C CA . ALA A 1 90 ? 28.267 12.015 -24.981 1.00 86.62 90 ALA A CA 1
ATOM 698 C C . ALA A 1 90 ? 28.095 12.236 -23.470 1.00 86.62 90 ALA A C 1
ATOM 700 O O . ALA A 1 90 ? 28.837 13.017 -22.861 1.00 86.62 90 ALA A O 1
ATOM 701 N N . ASP A 1 91 ? 27.114 11.545 -22.893 1.00 84.19 91 ASP A N 1
ATOM 702 C CA . ASP A 1 91 ? 26.857 11.372 -21.459 1.00 84.19 91 ASP A CA 1
ATOM 703 C C . ASP A 1 91 ? 26.814 12.679 -20.668 1.00 84.19 91 ASP A C 1
ATOM 705 O O . ASP A 1 91 ? 27.319 12.772 -19.554 1.00 84.19 91 ASP A O 1
ATOM 709 N N . ASN A 1 92 ? 26.232 13.717 -21.280 1.00 76.94 92 ASN A N 1
ATOM 710 C CA . ASN A 1 92 ? 26.119 15.062 -20.711 1.00 76.94 92 ASN A CA 1
ATOM 711 C C . ASN A 1 92 ? 27.453 15.629 -20.191 1.00 76.94 92 ASN A C 1
ATOM 713 O O . ASN A 1 92 ? 27.464 16.498 -19.325 1.00 76.94 92 ASN A O 1
ATOM 717 N N . SER A 1 93 ? 28.585 15.193 -20.754 1.00 81.56 93 SER A N 1
ATOM 718 C CA . SER A 1 93 ? 29.929 15.627 -20.344 1.00 81.56 93 SER A CA 1
ATOM 719 C C . SER A 1 93 ? 30.182 17.134 -20.491 1.00 81.56 93 SER A C 1
ATOM 721 O O . SER A 1 93 ? 31.233 17.628 -20.082 1.00 81.56 93 SER A O 1
ATOM 723 N N . GLY A 1 94 ? 29.267 17.867 -21.137 1.00 77.06 94 GLY A N 1
ATOM 724 C CA . GLY A 1 94 ? 29.398 19.291 -21.447 1.00 77.06 94 GLY A CA 1
ATOM 725 C C . GLY A 1 94 ? 30.508 19.601 -22.455 1.00 77.06 94 GLY A C 1
ATOM 726 O O . GLY A 1 94 ? 30.720 20.762 -22.801 1.00 77.06 94 GLY A O 1
ATOM 727 N N . ARG A 1 95 ? 31.220 18.579 -22.943 1.00 83.81 95 ARG A N 1
ATOM 728 C CA . ARG A 1 95 ? 32.340 18.698 -23.872 1.00 83.81 95 ARG A CA 1
ATOM 729 C C . ARG A 1 95 ? 31.925 18.207 -25.249 1.00 83.81 95 ARG A C 1
ATOM 731 O O . ARG A 1 95 ? 31.409 17.104 -25.392 1.00 83.81 95 ARG A O 1
ATOM 738 N N . LEU A 1 96 ? 32.189 19.037 -26.254 1.00 84.12 96 LEU A N 1
ATOM 739 C CA . LEU A 1 96 ? 32.025 18.657 -27.651 1.00 84.12 96 LEU A CA 1
ATOM 740 C C . LEU A 1 96 ? 33.172 17.731 -28.057 1.00 84.12 96 LEU A C 1
ATOM 742 O O . LEU A 1 96 ? 34.341 18.110 -27.974 1.00 84.12 96 LEU A O 1
ATOM 746 N N . ASP A 1 97 ? 32.823 16.546 -28.535 1.00 83.75 97 ASP A N 1
ATOM 747 C CA . ASP A 1 97 ? 33.734 15.596 -29.147 1.00 83.75 97 ASP A CA 1
ATOM 748 C C . ASP A 1 97 ? 33.485 15.573 -30.659 1.00 83.75 97 ASP A C 1
ATOM 750 O O . ASP A 1 97 ? 32.391 15.270 -31.135 1.00 83.75 97 ASP A O 1
ATOM 754 N N . LYS A 1 98 ? 34.509 15.943 -31.431 1.00 78.94 98 LYS A N 1
ATOM 755 C CA . LYS A 1 98 ? 34.454 15.941 -32.901 1.00 78.94 98 LYS A CA 1
ATOM 756 C C . LYS A 1 98 ? 34.759 14.567 -33.498 1.00 78.94 98 LYS A C 1
ATOM 758 O O . LYS A 1 98 ? 34.532 14.366 -34.686 1.00 78.94 98 LYS A O 1
ATOM 763 N N . ASN A 1 99 ? 35.282 13.643 -32.695 1.00 78.31 99 ASN A N 1
ATOM 764 C CA . ASN A 1 99 ? 35.634 12.292 -33.121 1.00 78.31 99 ASN A CA 1
ATOM 765 C C . ASN A 1 99 ? 34.476 11.311 -32.917 1.00 78.31 99 ASN A C 1
ATOM 767 O O . ASN A 1 99 ? 34.429 10.266 -33.562 1.00 78.31 99 ASN A O 1
ATOM 771 N N . VAL A 1 100 ? 33.526 11.653 -32.047 1.00 75.31 100 VAL A N 1
ATOM 772 C CA . VAL A 1 100 ? 32.272 10.920 -31.894 1.00 75.31 100 VAL A CA 1
ATOM 773 C C . VAL A 1 100 ? 31.267 11.548 -32.860 1.00 75.31 100 VAL A C 1
ATOM 775 O O . VAL A 1 100 ? 30.843 12.685 -32.683 1.00 75.31 100 VAL A O 1
ATOM 778 N N . PHE A 1 101 ? 30.928 10.819 -33.921 1.00 79.62 101 PHE A N 1
ATOM 779 C CA . PHE A 1 101 ? 30.038 11.269 -34.999 1.00 79.62 101 PHE A CA 1
ATOM 780 C C . PHE A 1 101 ? 30.486 12.547 -35.747 1.00 79.62 101 PHE A C 1
ATOM 782 O O . PHE A 1 101 ? 29.811 13.577 -35.704 1.00 79.62 101 PHE A O 1
ATOM 789 N N . PRO A 1 102 ? 31.618 12.508 -36.470 1.00 80.56 102 PRO A N 1
ATOM 790 C CA . PRO A 1 102 ? 32.037 13.625 -37.312 1.00 80.56 102 PRO A CA 1
ATOM 791 C C . PRO A 1 102 ? 31.043 13.888 -38.456 1.00 80.56 102 PRO A C 1
ATOM 793 O O . PRO A 1 102 ? 30.350 12.982 -38.928 1.00 80.56 102 PRO A O 1
ATOM 796 N N . ASN A 1 103 ? 31.058 15.112 -38.991 1.00 77.94 103 ASN A N 1
ATOM 797 C CA . ASN A 1 103 ? 30.268 15.542 -40.158 1.00 77.94 103 ASN A CA 1
ATOM 798 C C . ASN A 1 103 ? 30.656 14.847 -41.484 1.00 77.94 103 ASN A C 1
ATOM 800 O O . ASN A 1 103 ? 30.170 15.206 -42.550 1.00 77.94 103 ASN A O 1
ATOM 804 N N . THR A 1 104 ? 31.549 13.862 -41.437 1.00 83.00 104 THR A N 1
ATOM 805 C CA . THR A 1 104 ? 31.921 12.981 -42.548 1.00 83.00 104 THR A CA 1
ATOM 806 C C . THR A 1 104 ? 31.352 11.571 -42.392 1.00 83.00 104 THR A C 1
ATOM 808 O O . THR A 1 104 ? 31.622 10.711 -43.228 1.00 83.00 104 THR A O 1
ATOM 811 N N . THR A 1 105 ? 30.567 11.311 -41.339 1.00 87.69 105 THR A N 1
ATOM 812 C CA . THR A 1 105 ? 29.945 10.003 -41.103 1.00 87.69 105 THR A CA 1
ATOM 813 C C . THR A 1 105 ? 28.962 9.692 -42.221 1.00 87.69 105 THR A C 1
ATOM 815 O O . THR A 1 105 ? 27.924 10.338 -42.330 1.00 87.69 105 THR A O 1
ATOM 818 N N . ARG A 1 106 ? 29.284 8.704 -43.053 1.00 88.00 106 ARG A N 1
ATOM 819 C CA . ARG A 1 106 ? 28.487 8.286 -44.225 1.00 88.00 106 ARG A CA 1
ATOM 820 C C . ARG A 1 106 ? 27.624 7.056 -43.953 1.00 88.00 106 ARG A C 1
ATOM 822 O O . ARG A 1 106 ? 26.648 6.808 -44.655 1.00 88.00 106 ARG A O 1
ATOM 829 N N . GLU A 1 107 ? 28.009 6.297 -42.937 1.00 91.12 107 GLU A N 1
ATOM 830 C CA . GLU A 1 107 ? 27.323 5.108 -42.461 1.00 91.12 107 GLU A CA 1
ATOM 831 C C . GLU A 1 107 ? 27.523 5.012 -40.951 1.00 91.12 107 GLU A C 1
ATOM 833 O O . GLU A 1 107 ? 28.613 5.281 -40.438 1.00 91.12 107 GLU A O 1
ATOM 838 N N . PHE A 1 108 ? 26.485 4.601 -40.234 1.00 91.94 108 PHE A N 1
ATOM 839 C CA . PHE A 1 108 ? 26.617 4.180 -38.848 1.00 91.94 108 PHE A CA 1
ATOM 840 C C . PHE A 1 108 ? 25.590 3.107 -38.504 1.00 91.94 108 PHE A C 1
ATOM 842 O O . PHE A 1 108 ? 24.511 3.014 -39.094 1.00 91.94 108 PHE A O 1
ATOM 849 N N . LYS A 1 109 ? 25.934 2.323 -37.490 1.00 94.00 109 LYS A N 1
ATOM 850 C CA . LYS A 1 109 ? 25.056 1.368 -36.832 1.00 94.00 109 LYS A CA 1
ATOM 851 C C . LYS A 1 109 ? 24.947 1.729 -35.361 1.00 94.00 109 LYS A C 1
ATOM 853 O O . LYS A 1 109 ? 25.945 2.077 -34.733 1.00 94.00 109 LYS A O 1
ATOM 858 N N . LEU A 1 110 ? 23.738 1.631 -34.832 1.00 91.56 110 LEU A N 1
ATOM 859 C CA . LEU A 1 110 ? 23.449 1.635 -33.410 1.00 91.56 110 LEU A CA 1
ATOM 860 C C . LEU A 1 110 ? 22.963 0.258 -33.007 1.00 91.56 110 LEU A C 1
ATOM 862 O O . LEU A 1 110 ? 22.084 -0.313 -33.655 1.00 91.56 110 LEU A O 1
ATOM 866 N N . GLU A 1 111 ? 23.519 -0.222 -31.912 1.00 88.44 111 GLU A N 1
ATOM 867 C CA . GLU A 1 111 ? 23.067 -1.410 -31.205 1.00 88.44 111 GLU A CA 1
ATOM 868 C C . GLU A 1 111 ? 22.686 -0.968 -29.796 1.00 88.44 111 GLU A C 1
ATOM 870 O O . GLU A 1 111 ? 23.461 -0.250 -29.156 1.00 88.44 111 GLU A O 1
ATOM 875 N N . GLY A 1 112 ? 21.489 -1.340 -29.343 1.00 82.12 112 GLY A N 1
ATOM 876 C CA . GLY A 1 112 ? 21.016 -0.994 -28.005 1.00 82.12 112 GLY A CA 1
ATOM 877 C C . GLY A 1 112 ? 21.988 -1.505 -26.942 1.00 82.12 112 GLY A C 1
ATOM 878 O O . GLY A 1 112 ? 22.532 -2.601 -27.068 1.00 82.12 112 GLY A O 1
ATOM 879 N N . SER A 1 113 ? 22.250 -0.691 -25.923 1.00 75.88 113 SER A N 1
ATOM 880 C CA . SER A 1 113 ? 22.923 -1.154 -24.709 1.00 75.88 113 SER A CA 1
ATOM 881 C C . SER A 1 113 ? 21.908 -1.807 -23.768 1.00 75.88 113 SER A C 1
ATOM 883 O O . SER A 1 113 ? 20.727 -1.916 -24.109 1.00 75.88 113 SER A O 1
ATOM 885 N N . GLY A 1 114 ? 22.373 -2.246 -22.598 1.00 81.69 114 GLY A N 1
ATOM 886 C CA . GLY A 1 114 ? 21.512 -2.877 -21.609 1.00 81.69 114 GLY A CA 1
ATOM 887 C C . GLY A 1 114 ? 20.375 -1.988 -21.108 1.00 81.69 114 GLY A C 1
ATOM 888 O O . GLY A 1 114 ? 20.300 -0.790 -21.409 1.00 81.69 114 GLY A O 1
ATOM 889 N N . VAL A 1 115 ? 19.465 -2.616 -20.377 1.00 87.50 115 VAL A N 1
ATOM 890 C CA . VAL A 1 115 ? 18.319 -1.974 -19.721 1.00 87.50 115 VAL A CA 1
ATOM 891 C C . VAL A 1 115 ? 18.576 -1.828 -18.222 1.00 87.50 115 VAL A C 1
ATOM 893 O O . VAL A 1 115 ? 19.447 -2.499 -17.675 1.00 87.50 115 VAL A O 1
ATOM 896 N N . GLY A 1 116 ? 17.854 -0.917 -17.568 1.00 90.50 116 GLY A N 1
ATOM 897 C CA . GLY A 1 116 ? 17.945 -0.751 -16.117 1.00 90.50 116 GLY A CA 1
ATOM 898 C C . GLY A 1 116 ? 17.246 -1.869 -15.339 1.00 90.50 116 GLY A C 1
ATOM 899 O O . GLY A 1 116 ? 16.909 -2.921 -15.881 1.00 90.50 116 GLY A O 1
ATOM 900 N N . GLU A 1 117 ? 16.986 -1.615 -14.059 1.00 94.81 117 GLU A N 1
ATOM 901 C CA . GLU A 1 117 ? 16.339 -2.565 -13.148 1.00 94.81 117 GLU A CA 1
ATOM 902 C C . GLU A 1 117 ? 14.900 -2.161 -12.817 1.00 94.81 117 GLU A C 1
ATOM 904 O O . GLU A 1 117 ? 14.614 -0.992 -12.572 1.00 94.81 117 GLU A O 1
ATOM 909 N N . VAL A 1 118 ? 14.000 -3.139 -12.722 1.00 96.75 118 VAL A N 1
ATOM 910 C CA . VAL A 1 118 ? 12.639 -2.928 -12.212 1.00 96.75 118 VAL A CA 1
ATOM 911 C C . VAL A 1 118 ? 12.469 -3.705 -10.914 1.00 96.75 118 VAL A C 1
ATOM 913 O O . VAL A 1 118 ? 12.613 -4.930 -10.897 1.00 96.75 118 VAL A O 1
ATOM 916 N N . LYS A 1 119 ? 12.132 -2.988 -9.840 1.00 96.94 119 LYS A N 1
ATOM 917 C CA . LYS A 1 119 ? 11.869 -3.546 -8.510 1.00 96.94 119 LYS A CA 1
ATOM 918 C C . LYS A 1 119 ? 10.403 -3.405 -8.158 1.00 96.94 119 LYS A C 1
ATOM 920 O O . LYS A 1 119 ? 9.766 -2.407 -8.484 1.00 96.94 119 LYS A O 1
ATOM 925 N N . ILE A 1 120 ? 9.874 -4.402 -7.469 1.00 97.69 120 ILE A N 1
ATOM 926 C CA . ILE A 1 120 ? 8.480 -4.448 -7.047 1.00 97.69 120 ILE A CA 1
ATOM 927 C C . ILE A 1 120 ? 8.453 -4.638 -5.537 1.00 97.69 120 ILE A C 1
ATOM 929 O O . ILE A 1 120 ? 9.001 -5.609 -5.022 1.00 97.69 120 ILE A O 1
ATOM 933 N N . ASN A 1 121 ? 7.785 -3.733 -4.830 1.00 97.75 121 ASN A N 1
ATOM 934 C CA . ASN A 1 121 ? 7.455 -3.901 -3.422 1.00 97.75 121 ASN A CA 1
ATOM 935 C C . ASN A 1 121 ? 6.002 -4.352 -3.285 1.00 97.75 121 ASN A C 1
ATOM 937 O O . ASN A 1 121 ? 5.120 -3.822 -3.960 1.00 97.75 121 ASN A O 1
ATOM 941 N N . TYR A 1 122 ? 5.749 -5.256 -2.345 1.00 97.75 122 TYR A N 1
ATOM 942 C CA . TYR A 1 122 ? 4.404 -5.572 -1.881 1.00 97.75 122 TYR A CA 1
ATOM 943 C C . TYR A 1 122 ? 4.118 -4.779 -0.611 1.00 97.75 122 TYR A C 1
ATOM 945 O O . TYR A 1 122 ? 4.848 -4.911 0.378 1.00 97.75 122 TYR A O 1
ATOM 953 N N . ILE A 1 123 ? 3.081 -3.947 -0.651 1.00 95.88 123 ILE A N 1
ATOM 954 C CA . ILE A 1 123 ? 2.685 -3.067 0.451 1.00 95.88 123 ILE A CA 1
ATOM 955 C C . ILE A 1 123 ? 1.335 -3.531 0.999 1.00 95.88 123 ILE A C 1
ATOM 957 O O . ILE A 1 123 ? 0.381 -3.668 0.239 1.00 95.88 123 ILE A O 1
ATOM 961 N N . ASP A 1 124 ? 1.246 -3.797 2.299 1.00 91.06 124 ASP A N 1
ATOM 962 C CA . ASP A 1 124 ? -0.005 -4.240 2.915 1.00 91.06 124 ASP A CA 1
ATOM 963 C C . ASP A 1 124 ? -1.037 -3.109 3.050 1.00 91.06 124 ASP A C 1
ATOM 965 O O . ASP A 1 124 ? -0.750 -1.927 2.838 1.00 91.06 124 ASP A O 1
ATOM 969 N N . GLN A 1 125 ? -2.249 -3.470 3.467 1.00 85.44 125 GLN A N 1
ATOM 970 C CA . GLN A 1 125 ? -3.358 -2.541 3.674 1.00 85.44 125 GLN A CA 1
ATOM 971 C C . GLN A 1 125 ? -3.119 -1.495 4.783 1.00 85.44 125 GLN A C 1
ATOM 973 O O . GLN A 1 125 ? -3.943 -0.602 4.963 1.00 85.44 125 GLN A O 1
ATOM 978 N N . ASN A 1 126 ? -2.011 -1.590 5.526 1.00 85.81 126 ASN A N 1
ATOM 979 C CA . ASN A 1 126 ? -1.592 -0.638 6.555 1.00 85.81 126 ASN A CA 1
ATOM 980 C C . ASN A 1 126 ? -0.397 0.228 6.106 1.00 85.81 126 ASN A C 1
ATOM 982 O O . ASN A 1 126 ? 0.082 1.055 6.882 1.00 85.81 126 ASN A O 1
ATOM 986 N N . GLY A 1 127 ? 0.091 0.048 4.873 1.00 90.00 127 GLY A N 1
ATOM 987 C CA . GLY A 1 127 ? 1.221 0.787 4.314 1.00 90.00 127 GLY A CA 1
ATOM 988 C C . GLY A 1 127 ? 2.597 0.186 4.621 1.00 90.00 127 GLY A C 1
ATOM 989 O O . GLY A 1 127 ? 3.611 0.828 4.343 1.00 90.00 127 GLY A O 1
ATOM 990 N N . ASN A 1 128 ? 2.673 -1.025 5.179 1.00 92.56 128 ASN A N 1
ATOM 991 C CA . ASN A 1 128 ? 3.946 -1.680 5.481 1.00 92.56 128 ASN A CA 1
ATOM 992 C C . ASN A 1 128 ? 4.457 -2.473 4.276 1.00 92.56 128 ASN A C 1
ATOM 994 O O . ASN A 1 128 ? 3.700 -3.197 3.632 1.00 92.56 128 ASN A O 1
ATOM 998 N N . LYS A 1 129 ? 5.767 -2.423 4.011 1.00 96.06 129 LYS A N 1
ATOM 999 C CA . LYS A 1 129 ? 6.405 -3.328 3.044 1.00 96.06 129 LYS A CA 1
ATOM 1000 C C . LYS A 1 129 ? 6.470 -4.743 3.626 1.00 96.06 129 LYS A C 1
ATOM 1002 O O . LYS A 1 129 ? 7.181 -4.973 4.603 1.00 96.06 129 LYS A O 1
ATOM 1007 N N . VAL A 1 130 ? 5.762 -5.681 3.001 1.00 95.00 130 VAL A N 1
ATOM 1008 C CA . VAL A 1 130 ? 5.650 -7.089 3.439 1.00 95.00 130 VAL A CA 1
ATOM 1009 C C . VAL A 1 130 ? 6.420 -8.065 2.553 1.00 95.00 130 VAL A C 1
ATOM 1011 O O . VAL A 1 130 ? 6.582 -9.233 2.896 1.00 95.00 130 VAL A O 1
ATOM 1014 N N . GLY A 1 131 ? 6.942 -7.581 1.431 1.00 96.62 131 GLY A N 1
ATOM 1015 C CA . GLY A 1 131 ? 7.860 -8.324 0.583 1.00 96.62 131 GLY A CA 1
ATOM 1016 C C . GLY A 1 131 ? 8.319 -7.507 -0.612 1.00 96.62 131 GLY A C 1
ATOM 1017 O O . GLY A 1 131 ? 7.891 -6.368 -0.816 1.00 96.62 131 GLY A O 1
ATOM 1018 N N . ASP A 1 132 ? 9.191 -8.106 -1.406 1.00 97.19 132 ASP A N 1
ATOM 1019 C CA . ASP A 1 132 ? 9.688 -7.556 -2.655 1.00 97.19 132 ASP A CA 1
ATOM 1020 C C . ASP A 1 132 ? 10.122 -8.638 -3.637 1.00 97.19 132 ASP A C 1
ATOM 1022 O O . ASP A 1 132 ? 10.365 -9.795 -3.289 1.00 97.19 132 ASP A O 1
ATOM 1026 N N . THR A 1 133 ? 10.184 -8.246 -4.903 1.00 97.31 133 THR A N 1
ATOM 1027 C CA . THR A 1 133 ? 10.716 -9.068 -5.978 1.00 97.31 133 THR A CA 1
ATOM 1028 C C . THR A 1 133 ? 11.290 -8.191 -7.084 1.00 97.31 133 THR A C 1
ATOM 1030 O O . THR A 1 133 ? 10.917 -7.026 -7.223 1.00 97.31 133 THR A O 1
ATOM 1033 N N . ASP A 1 134 ? 12.171 -8.766 -7.893 1.00 94.69 134 ASP A N 1
ATOM 1034 C CA . ASP A 1 134 ? 12.729 -8.104 -9.066 1.00 94.69 134 ASP A CA 1
ATOM 1035 C C . ASP A 1 134 ? 12.037 -8.629 -10.324 1.00 94.69 134 ASP A C 1
ATOM 1037 O O . ASP A 1 134 ? 11.825 -9.837 -10.484 1.00 94.69 134 ASP A O 1
ATOM 1041 N N . MET A 1 135 ? 11.727 -7.726 -11.251 1.00 94.62 135 MET A N 1
ATOM 1042 C CA . MET A 1 135 ? 11.314 -8.112 -12.591 1.00 94.62 135 MET A CA 1
ATOM 1043 C C . MET A 1 135 ? 12.563 -8.344 -13.443 1.00 94.62 135 MET A C 1
ATOM 1045 O O . MET A 1 135 ? 13.365 -7.439 -13.665 1.00 94.62 135 MET A O 1
ATOM 1049 N N . THR A 1 136 ? 12.729 -9.570 -13.943 1.00 92.69 136 THR A N 1
ATOM 1050 C CA . THR A 1 136 ? 13.893 -9.907 -14.771 1.00 92.69 136 THR A CA 1
ATOM 1051 C C . THR A 1 136 ? 13.776 -9.248 -16.140 1.00 92.69 136 THR A C 1
ATOM 1053 O O . THR A 1 136 ? 12.874 -9.560 -16.917 1.00 92.69 136 THR A O 1
ATOM 1056 N N . LEU A 1 137 ? 14.730 -8.375 -16.448 1.00 92.19 137 LEU A N 1
ATOM 1057 C CA . LEU A 1 137 ? 14.884 -7.759 -17.757 1.00 92.19 137 LEU A CA 1
ATOM 1058 C C . LEU A 1 137 ? 16.124 -8.326 -18.454 1.00 92.19 137 LEU A C 1
ATOM 1060 O O . LEU A 1 137 ? 17.127 -8.646 -17.818 1.00 92.19 137 LEU A O 1
ATOM 1064 N N . VAL A 1 138 ? 16.036 -8.493 -19.770 1.00 87.06 138 VAL A N 1
ATOM 1065 C CA . VAL A 1 138 ? 17.071 -9.111 -20.598 1.00 87.06 138 VAL A CA 1
ATOM 1066 C C . VAL A 1 138 ? 17.514 -8.138 -21.682 1.00 87.06 138 VAL A C 1
ATOM 1068 O O . VAL A 1 138 ? 16.728 -7.726 -22.545 1.00 87.06 138 VAL A O 1
ATOM 1071 N N . ASP A 1 139 ? 18.808 -7.831 -21.677 1.00 79.94 139 ASP A N 1
ATOM 1072 C CA . ASP A 1 139 ? 19.455 -7.013 -22.698 1.00 79.94 139 ASP A CA 1
ATOM 1073 C C . ASP A 1 139 ? 19.180 -7.550 -24.108 1.00 79.94 139 ASP A C 1
ATOM 1075 O O . ASP A 1 139 ? 19.190 -8.757 -24.359 1.00 79.94 139 ASP A O 1
ATOM 1079 N N . ASN A 1 140 ? 18.957 -6.644 -25.063 1.00 71.94 140 ASN A N 1
ATOM 1080 C CA . ASN A 1 140 ? 18.608 -6.937 -26.464 1.00 71.94 140 ASN A CA 1
ATOM 1081 C C . ASN A 1 140 ? 17.241 -7.614 -26.695 1.00 71.94 140 ASN A C 1
ATOM 1083 O O . ASN A 1 140 ? 16.781 -7.667 -27.841 1.00 71.94 140 ASN A O 1
ATOM 1087 N N . VAL A 1 141 ? 16.563 -8.096 -25.650 1.00 81.94 141 VAL A N 1
ATOM 1088 C CA . VAL A 1 141 ? 15.170 -8.569 -25.714 1.00 81.94 141 VAL A CA 1
ATOM 1089 C C . VAL A 1 141 ? 14.230 -7.432 -25.333 1.00 81.94 141 VAL A C 1
ATOM 1091 O O . VAL A 1 141 ? 13.301 -7.116 -26.086 1.00 81.94 141 VAL A O 1
ATOM 1094 N N . ASN A 1 142 ? 14.512 -6.776 -24.211 1.00 87.00 142 ASN A N 1
ATOM 1095 C CA . ASN A 1 142 ? 13.780 -5.614 -23.730 1.00 87.00 142 ASN A CA 1
ATOM 1096 C C . ASN A 1 142 ? 14.312 -4.312 -24.339 1.00 87.00 142 ASN A C 1
ATOM 1098 O O . ASN A 1 142 ? 15.386 -4.281 -24.939 1.00 87.00 142 ASN A O 1
ATOM 1102 N N . PHE A 1 143 ? 13.523 -3.244 -24.250 1.00 83.44 143 PHE A N 1
ATOM 1103 C CA . PHE A 1 143 ? 13.930 -1.899 -24.660 1.00 83.44 143 PHE A CA 1
ATOM 1104 C C . PHE A 1 143 ? 13.361 -0.863 -23.695 1.00 83.44 143 PHE A C 1
ATOM 1106 O O . PHE A 1 143 ? 12.277 -1.058 -23.154 1.00 83.44 143 PHE A O 1
ATOM 1113 N N . VAL A 1 144 ? 14.084 0.237 -23.492 1.00 85.38 144 VAL A N 1
ATOM 1114 C CA . VAL A 1 144 ? 13.647 1.335 -22.614 1.00 85.38 144 VAL A CA 1
ATOM 1115 C C . VAL A 1 144 ? 12.294 1.880 -23.053 1.00 85.38 144 VAL A C 1
ATOM 1117 O O . VAL A 1 144 ? 12.070 2.094 -24.245 1.00 85.38 144 VAL A O 1
ATOM 1120 N N . GLY A 1 145 ? 11.405 2.129 -22.094 1.00 83.81 145 GLY A N 1
ATOM 1121 C CA . GLY A 1 145 ? 10.044 2.582 -22.372 1.00 83.81 145 GLY A CA 1
ATOM 1122 C C . GLY A 1 145 ? 9.074 1.442 -22.697 1.00 83.81 145 GLY A C 1
ATOM 1123 O O . GLY A 1 145 ? 7.876 1.683 -22.841 1.00 83.81 145 GLY A O 1
ATOM 1124 N N . GLN A 1 146 ? 9.552 0.197 -22.826 1.00 87.94 146 GLN A N 1
ATOM 1125 C CA . GLN A 1 146 ? 8.667 -0.956 -22.948 1.00 87.94 146 GLN A CA 1
ATOM 1126 C C . GLN A 1 146 ? 7.813 -1.073 -21.684 1.00 87.94 146 GLN A C 1
ATOM 1128 O O . GLN A 1 146 ? 8.344 -1.093 -20.578 1.00 87.94 146 GLN A O 1
ATOM 1133 N N . SER A 1 147 ? 6.501 -1.191 -21.869 1.00 92.12 147 SER A N 1
ATOM 1134 C CA . SER A 1 147 ? 5.557 -1.409 -20.778 1.00 92.12 147 SER A CA 1
ATOM 1135 C C . SER A 1 147 ? 5.308 -2.899 -20.552 1.00 92.12 147 SER A C 1
ATOM 1137 O O . SER A 1 147 ? 5.158 -3.668 -21.508 1.00 92.12 147 SER A O 1
ATOM 1139 N N . PHE A 1 148 ? 5.247 -3.291 -19.285 1.00 94.44 148 PHE A N 1
ATOM 1140 C CA . PHE A 1 148 ? 4.912 -4.630 -18.827 1.00 94.44 148 PHE A CA 1
ATOM 1141 C C . PHE A 1 148 ? 3.712 -4.594 -17.902 1.00 94.44 148 PHE A C 1
ATOM 1143 O O . PHE A 1 148 ? 3.704 -3.827 -16.949 1.00 94.44 148 PHE A O 1
ATOM 1150 N N . ASN A 1 149 ? 2.722 -5.447 -18.160 1.00 94.75 149 ASN A N 1
ATOM 1151 C CA . ASN A 1 149 ? 1.595 -5.621 -17.252 1.00 94.75 149 ASN A CA 1
ATOM 1152 C C . ASN A 1 149 ? 2.059 -6.363 -15.986 1.00 94.75 149 ASN A C 1
ATOM 1154 O O . ASN A 1 149 ? 2.641 -7.446 -16.083 1.00 94.75 149 ASN A O 1
ATOM 1158 N N . LEU A 1 150 ? 1.781 -5.785 -14.820 1.00 94.75 150 LEU A N 1
ATOM 1159 C CA . LEU A 1 150 ? 2.087 -6.353 -13.509 1.00 94.75 150 LEU A CA 1
ATOM 1160 C C . LEU A 1 150 ? 0.928 -7.179 -12.939 1.00 94.75 150 LEU A C 1
ATOM 1162 O O . LEU A 1 150 ? 1.167 -8.070 -12.130 1.00 94.75 150 LEU A O 1
ATOM 1166 N N . ALA A 1 151 ? -0.307 -6.975 -13.407 1.00 90.94 151 ALA A N 1
ATOM 1167 C CA . ALA A 1 151 ? -1.475 -7.780 -13.046 1.00 90.94 151 ALA A CA 1
ATOM 1168 C C . ALA A 1 151 ? -1.463 -9.139 -13.778 1.00 90.94 151 ALA A C 1
ATOM 1170 O O . ALA A 1 151 ? -2.361 -9.491 -14.547 1.00 90.94 151 ALA A O 1
ATOM 1171 N N . THR A 1 152 ? -0.394 -9.904 -13.576 1.00 93.19 152 THR A N 1
ATOM 1172 C CA . THR A 1 152 ? -0.172 -11.229 -14.158 1.00 93.19 152 THR A CA 1
ATOM 1173 C C . THR A 1 152 ? -0.019 -12.264 -13.056 1.00 93.19 152 THR A C 1
ATOM 1175 O O . THR A 1 152 ? 0.280 -11.931 -11.913 1.00 93.19 152 THR A O 1
ATOM 1178 N N . LYS A 1 153 ? -0.184 -13.547 -13.396 1.00 92.44 153 LYS A N 1
ATOM 1179 C CA . LYS A 1 153 ? -0.004 -14.648 -12.439 1.00 92.44 153 LYS A CA 1
ATOM 1180 C C . LYS A 1 153 ? 1.355 -14.591 -11.723 1.00 92.44 153 LYS A C 1
ATOM 1182 O O . LYS A 1 153 ? 1.417 -14.889 -10.534 1.00 92.44 153 LYS A O 1
ATOM 1187 N N . GLU A 1 154 ? 2.412 -14.196 -12.433 1.00 95.12 154 GLU A N 1
ATOM 1188 C CA . GLU A 1 154 ? 3.762 -14.123 -11.875 1.00 95.12 154 GLU A CA 1
ATOM 1189 C C . GLU A 1 154 ? 3.808 -13.220 -10.637 1.00 95.12 154 GLU A C 1
ATOM 1191 O O . GLU A 1 154 ? 4.222 -13.675 -9.577 1.00 95.12 154 GLU A O 1
ATOM 1196 N N . PHE A 1 155 ? 3.318 -11.982 -10.728 1.00 95.62 155 PHE A N 1
ATOM 1197 C CA . PHE A 1 155 ? 3.381 -11.027 -9.613 1.00 95.62 155 PHE A CA 1
ATOM 1198 C C . PHE A 1 155 ? 2.160 -11.088 -8.690 1.00 95.62 155 PHE A C 1
ATOM 1200 O O . PHE A 1 155 ? 2.273 -10.844 -7.494 1.00 95.62 155 PHE A O 1
ATOM 1207 N N . ALA A 1 156 ? 0.989 -11.457 -9.209 1.00 90.06 156 ALA A N 1
ATOM 1208 C CA . ALA A 1 156 ? -0.233 -11.525 -8.414 1.00 90.06 156 ALA A CA 1
ATOM 1209 C C . ALA A 1 156 ? -0.362 -12.816 -7.588 1.00 90.06 156 ALA A C 1
ATOM 1211 O O . ALA A 1 156 ? -1.203 -12.874 -6.695 1.00 90.06 156 ALA A O 1
ATOM 1212 N N . ILE A 1 157 ? 0.413 -13.863 -7.901 1.00 88.00 157 ILE A N 1
ATOM 1213 C CA . ILE A 1 157 ? 0.322 -15.168 -7.227 1.00 88.00 157 ILE A CA 1
ATOM 1214 C C . ILE A 1 157 ? 1.710 -15.746 -6.943 1.00 88.00 157 ILE A C 1
ATOM 1216 O O . ILE A 1 157 ? 2.027 -16.018 -5.791 1.00 88.00 157 ILE A O 1
ATOM 1220 N N . ASP A 1 158 ? 2.539 -15.948 -7.970 1.00 94.69 158 ASP A N 1
ATOM 1221 C CA . ASP A 1 158 ? 3.744 -16.783 -7.834 1.00 94.69 158 ASP A CA 1
ATOM 1222 C C . ASP A 1 158 ? 4.866 -16.095 -7.025 1.00 94.69 158 ASP A C 1
ATOM 1224 O O . ASP A 1 158 ? 5.626 -16.760 -6.320 1.00 94.69 158 ASP A O 1
ATOM 1228 N N . LYS A 1 159 ? 4.982 -14.765 -7.126 1.00 95.62 159 LYS A N 1
ATOM 1229 C CA . LYS A 1 159 ? 5.972 -13.932 -6.420 1.00 95.62 159 LYS A CA 1
ATOM 1230 C C . LYS A 1 159 ? 5.400 -13.196 -5.209 1.00 95.62 159 LYS A C 1
ATOM 1232 O O . LYS A 1 159 ? 6.168 -12.582 -4.469 1.00 95.62 159 LYS A O 1
ATOM 1237 N N . MET A 1 160 ? 4.082 -13.221 -5.024 1.00 94.31 160 MET A N 1
ATOM 1238 C CA . MET A 1 160 ? 3.427 -12.550 -3.908 1.00 94.31 160 MET A CA 1
ATOM 1239 C C . MET A 1 160 ? 3.779 -13.252 -2.585 1.00 94.31 160 MET A C 1
ATOM 1241 O O . MET A 1 160 ? 3.812 -14.486 -2.540 1.00 94.31 160 MET A O 1
ATOM 1245 N N . PRO A 1 161 ? 4.019 -12.508 -1.490 1.00 94.50 161 PRO A N 1
ATOM 1246 C CA . PRO A 1 161 ? 4.162 -13.099 -0.166 1.00 94.50 161 PRO A CA 1
ATOM 1247 C C . PRO A 1 161 ? 2.955 -13.973 0.210 1.00 94.50 161 PRO A C 1
ATOM 1249 O O . PRO A 1 161 ? 1.804 -13.629 -0.059 1.00 94.50 161 PRO A O 1
ATOM 1252 N N . ALA A 1 162 ? 3.210 -15.114 0.854 1.00 89.06 162 ALA A N 1
ATOM 1253 C CA . ALA A 1 162 ? 2.151 -16.035 1.262 1.00 89.06 162 ALA A CA 1
ATOM 1254 C C . ALA A 1 162 ? 1.170 -15.381 2.255 1.00 89.06 162 ALA A C 1
ATOM 1256 O O . ALA A 1 162 ? 1.578 -14.623 3.131 1.00 89.06 162 ALA A O 1
ATOM 1257 N N . GLY A 1 163 ? -0.119 -15.722 2.145 1.00 84.44 163 GLY A N 1
ATOM 1258 C CA . GLY A 1 163 ? -1.179 -15.183 3.011 1.00 84.44 163 GLY A CA 1
ATOM 1259 C C . GLY A 1 163 ? -1.749 -13.834 2.561 1.00 84.44 163 GLY A C 1
ATOM 1260 O O . GLY A 1 163 ? -2.629 -13.298 3.235 1.00 84.44 163 GLY A O 1
ATOM 1261 N N . TYR A 1 164 ? -1.281 -13.313 1.425 1.00 90.25 164 TYR A N 1
ATOM 1262 C CA . TYR A 1 164 ? -1.762 -12.077 0.821 1.00 90.25 164 TYR A CA 1
ATOM 1263 C C . TYR A 1 164 ? -2.518 -12.325 -0.489 1.00 90.25 164 TYR A C 1
ATOM 1265 O O . TYR A 1 164 ? -2.383 -13.364 -1.138 1.00 90.25 164 TYR A O 1
ATOM 1273 N N . LYS A 1 165 ? -3.334 -11.339 -0.856 1.00 89.31 165 LYS A N 1
ATOM 1274 C CA . LYS A 1 165 ? -4.118 -11.241 -2.085 1.00 89.31 165 LYS A CA 1
ATOM 1275 C C . LYS A 1 165 ? -3.910 -9.862 -2.700 1.00 89.31 165 LYS A C 1
ATOM 1277 O O . LYS A 1 165 ? -3.662 -8.893 -1.985 1.00 89.31 165 LYS A O 1
ATOM 1282 N N . TRP A 1 166 ? -4.041 -9.771 -4.020 1.00 91.12 166 TRP A N 1
ATOM 1283 C CA . TRP A 1 166 ? -3.982 -8.502 -4.746 1.00 91.12 166 TRP A CA 1
ATOM 1284 C C . TRP A 1 166 ? -5.110 -7.573 -4.292 1.00 91.12 166 TRP A C 1
ATOM 1286 O O . TRP A 1 166 ? -6.275 -7.955 -4.393 1.00 91.12 166 TRP A O 1
ATOM 1296 N N . ALA A 1 167 ? -4.775 -6.379 -3.808 1.00 89.75 167 ALA A N 1
ATOM 1297 C CA . ALA A 1 167 ? -5.777 -5.409 -3.387 1.00 89.75 167 ALA A CA 1
ATOM 1298 C C . ALA A 1 167 ? -6.465 -4.766 -4.599 1.00 89.75 167 ALA A C 1
ATOM 1300 O O . ALA A 1 167 ? -5.815 -4.430 -5.590 1.00 89.75 167 ALA A O 1
ATOM 1301 N N . ILE A 1 168 ? -7.781 -4.590 -4.512 1.00 85.56 168 ILE A N 1
ATOM 1302 C CA . ILE A 1 168 ? -8.583 -3.849 -5.491 1.00 85.56 168 ILE A CA 1
ATOM 1303 C C . ILE A 1 168 ? -9.356 -2.725 -4.808 1.00 85.56 168 ILE A C 1
ATOM 1305 O O . ILE A 1 168 ? -9.746 -2.855 -3.648 1.00 85.56 168 ILE A O 1
ATOM 1309 N N . ASP A 1 169 ? -9.601 -1.644 -5.541 1.00 84.94 169 ASP A N 1
ATOM 1310 C CA . ASP A 1 169 ? -10.412 -0.512 -5.096 1.00 84.94 169 ASP A CA 1
ATOM 1311 C C . ASP A 1 169 ? -10.044 -0.038 -3.674 1.00 84.94 169 ASP A C 1
ATOM 1313 O O . ASP A 1 169 ? -8.873 0.203 -3.376 1.00 84.94 169 ASP A O 1
ATOM 1317 N N . GLU A 1 170 ? -11.005 0.067 -2.754 1.00 79.62 170 GLU A N 1
ATOM 1318 C CA . GLU A 1 170 ? -10.739 0.543 -1.392 1.00 79.62 170 GLU A CA 1
ATOM 1319 C C . GLU A 1 170 ? -10.035 -0.485 -0.484 1.00 79.62 170 GLU A C 1
ATOM 1321 O O . GLU A 1 170 ? -9.852 -0.222 0.706 1.00 79.62 170 GLU A O 1
ATOM 1326 N N . GLN A 1 171 ? -9.635 -1.652 -1.003 1.00 82.12 171 GLN A N 1
ATOM 1327 C CA . GLN A 1 171 ? -8.709 -2.551 -0.300 1.00 82.12 171 GLN A CA 1
ATOM 1328 C C . GLN A 1 171 ? -7.265 -2.044 -0.373 1.00 82.12 171 GLN A C 1
ATOM 1330 O O . GLN A 1 171 ? -6.431 -2.450 0.438 1.00 82.12 171 GLN A O 1
ATOM 1335 N N . VAL A 1 172 ? -6.956 -1.189 -1.354 1.00 87.56 172 VAL A N 1
ATOM 1336 C CA . VAL A 1 172 ? -5.655 -0.530 -1.456 1.00 87.56 172 VAL A CA 1
ATOM 1337 C C . VAL A 1 172 ? -5.468 0.373 -0.239 1.00 87.56 172 VAL A C 1
ATOM 1339 O O . VAL A 1 172 ? -6.397 1.053 0.200 1.00 87.56 172 VAL A O 1
ATOM 1342 N N . TYR A 1 173 ? -4.255 0.378 0.318 1.00 90.25 173 TYR A N 1
ATOM 1343 C CA . TYR A 1 173 ? -3.914 1.215 1.465 1.00 90.25 173 TYR A CA 1
ATOM 1344 C C . TYR A 1 173 ? -4.343 2.667 1.222 1.00 90.25 173 TYR A C 1
ATOM 1346 O O . TYR A 1 173 ? -3.922 3.297 0.257 1.00 90.25 173 TYR A O 1
ATOM 1354 N N . SER A 1 174 ? -5.144 3.234 2.125 1.00 86.69 174 SER A N 1
ATOM 1355 C CA . SER A 1 174 ? -5.744 4.561 1.931 1.00 86.69 174 SER A CA 1
ATOM 1356 C C . SER A 1 174 ? -4.731 5.709 1.843 1.00 86.69 174 SER A C 1
ATOM 1358 O O . SER A 1 174 ? -5.085 6.810 1.432 1.00 86.69 174 SER A O 1
ATOM 1360 N N . GLY A 1 175 ? -3.490 5.481 2.288 1.00 89.12 175 GLY A N 1
ATOM 1361 C CA . GLY A 1 175 ? -2.379 6.425 2.156 1.00 89.12 175 GLY A CA 1
ATOM 1362 C C . GLY A 1 175 ? -1.521 6.208 0.906 1.00 89.12 175 GLY A C 1
ATOM 1363 O O . GLY A 1 175 ? -0.470 6.839 0.797 1.00 89.12 175 GLY A O 1
ATOM 1364 N N . ALA A 1 176 ? -1.922 5.312 -0.002 1.00 92.06 176 ALA A N 1
ATOM 1365 C CA . ALA A 1 176 ? -1.242 5.091 -1.268 1.00 92.06 176 ALA A CA 1
ATOM 1366 C C . ALA A 1 176 ? -1.176 6.403 -2.073 1.00 92.06 176 ALA A C 1
ATOM 1368 O O . ALA A 1 176 ? -2.201 7.070 -2.252 1.00 92.06 176 ALA A O 1
ATOM 1369 N N . PRO A 1 177 ? 0.011 6.802 -2.561 1.00 91.25 177 PRO A N 1
ATOM 1370 C CA . PRO A 1 177 ? 0.123 7.893 -3.515 1.00 91.25 177 PRO A CA 1
ATOM 1371 C C . PRO A 1 177 ? -0.707 7.614 -4.776 1.00 91.25 177 PRO A C 1
ATOM 1373 O O . PRO A 1 177 ? -0.853 6.468 -5.193 1.00 91.25 177 PRO A O 1
ATOM 1376 N N . GLN A 1 178 ? -1.228 8.667 -5.405 1.00 91.06 178 GLN A N 1
ATOM 1377 C CA . GLN A 1 178 ? -2.069 8.580 -6.605 1.00 91.06 178 GLN A CA 1
ATOM 1378 C C . GLN A 1 178 ? -1.602 9.577 -7.673 1.00 91.06 178 GLN A C 1
ATOM 1380 O O . GLN A 1 178 ? -0.886 10.542 -7.381 1.00 91.06 178 GLN A O 1
ATOM 1385 N N . GLY A 1 179 ? -2.044 9.371 -8.917 1.00 87.06 179 GLY A N 1
ATOM 1386 C CA . GLY A 1 179 ? -1.699 10.236 -10.049 1.00 87.06 179 GLY A CA 1
ATOM 1387 C C . GLY A 1 179 ? -0.203 10.189 -10.367 1.00 87.06 179 GLY A C 1
ATOM 1388 O O . GLY A 1 179 ? 0.419 9.145 -10.228 1.00 87.06 179 GLY A O 1
ATOM 1389 N N . SER A 1 180 ? 0.398 11.322 -10.738 1.00 84.38 180 SER A N 1
ATOM 1390 C CA . SER A 1 180 ? 1.816 11.399 -11.147 1.00 84.38 180 SER A CA 1
ATOM 1391 C C . SER A 1 180 ? 2.837 11.034 -10.061 1.00 84.38 180 SER A C 1
ATOM 1393 O O . SER A 1 180 ? 4.028 10.995 -10.335 1.00 84.38 180 SER A O 1
ATOM 1395 N N . ASN A 1 181 ? 2.390 10.827 -8.820 1.00 83.56 181 ASN A N 1
ATOM 1396 C CA . ASN A 1 181 ? 3.226 10.366 -7.711 1.00 83.56 181 ASN A CA 1
ATOM 1397 C C . ASN A 1 181 ? 2.871 8.936 -7.289 1.00 83.56 181 ASN A C 1
ATOM 1399 O O . ASN A 1 181 ? 3.328 8.494 -6.239 1.00 83.56 181 ASN A O 1
ATOM 1403 N N . GLY A 1 182 ? 1.999 8.247 -8.035 1.00 85.19 182 GLY A N 1
ATOM 1404 C CA . GLY A 1 182 ? 1.434 6.966 -7.627 1.00 85.19 182 GLY A CA 1
ATOM 1405 C C . GLY A 1 182 ? 2.478 5.868 -7.466 1.00 85.19 182 GLY A C 1
ATOM 1406 O O . GLY A 1 182 ? 2.313 4.987 -6.625 1.00 85.19 182 GLY A O 1
ATOM 1407 N N . GLN A 1 183 ? 3.595 5.978 -8.192 1.00 92.50 183 GLN A N 1
ATOM 1408 C CA . GLN A 1 183 ? 4.749 5.097 -8.048 1.00 92.50 183 GLN A CA 1
ATOM 1409 C C . GLN A 1 183 ? 5.998 5.876 -7.618 1.00 92.50 183 GLN A C 1
ATOM 1411 O O . GLN A 1 183 ? 6.244 6.951 -8.165 1.00 92.50 183 GLN A O 1
ATOM 1416 N N . PRO A 1 184 ? 6.794 5.349 -6.661 1.00 87.12 184 PRO A N 1
ATOM 1417 C CA . PRO A 1 184 ? 7.931 6.065 -6.078 1.00 87.12 184 PRO A CA 1
ATOM 1418 C C . PRO A 1 184 ? 8.963 6.537 -7.102 1.00 87.12 184 PRO A C 1
ATOM 1420 O O . PRO A 1 184 ? 9.376 7.693 -7.064 1.00 87.12 184 PRO A O 1
ATOM 1423 N N . ASP A 1 185 ? 9.350 5.638 -8.009 1.00 88.31 185 ASP A N 1
ATOM 1424 C CA . ASP A 1 185 ? 10.405 5.874 -8.995 1.00 88.31 185 ASP A CA 1
ATOM 1425 C C . ASP A 1 185 ? 9.912 5.539 -10.418 1.00 88.31 185 ASP A C 1
ATOM 1427 O O . ASP A 1 185 ? 10.681 5.029 -11.225 1.00 88.31 185 ASP A O 1
ATOM 1431 N N . GLY A 1 186 ? 8.621 5.748 -10.714 1.00 81.25 186 GLY A N 1
ATOM 1432 C CA . GLY A 1 186 ? 8.067 5.551 -12.064 1.00 81.25 186 GLY A CA 1
ATOM 1433 C C . GLY A 1 186 ? 8.661 6.517 -13.103 1.00 81.25 186 GLY A C 1
ATOM 1434 O O . GLY A 1 186 ? 9.315 7.507 -12.757 1.00 81.25 186 GLY A O 1
ATOM 1435 N N . ASP A 1 187 ? 8.437 6.255 -14.394 1.00 83.06 187 ASP A N 1
ATOM 1436 C CA . ASP A 1 187 ? 8.976 7.111 -15.459 1.00 83.06 187 ASP A CA 1
ATOM 1437 C C . ASP A 1 187 ? 8.267 8.476 -15.495 1.00 83.06 187 ASP A C 1
ATOM 1439 O O . ASP A 1 187 ? 7.173 8.628 -16.026 1.00 83.06 187 ASP A O 1
ATOM 1443 N N . SER A 1 188 ? 8.948 9.523 -15.026 1.00 78.25 188 SER A N 1
ATOM 1444 C CA . SER A 1 188 ? 8.426 10.902 -15.008 1.00 78.25 188 SER A CA 1
ATOM 1445 C C . SER A 1 188 ? 7.997 11.485 -16.369 1.00 78.25 188 SER A C 1
ATOM 1447 O O . SER A 1 188 ? 7.391 12.558 -16.410 1.00 78.25 188 SER A O 1
ATOM 1449 N N . ALA A 1 189 ? 8.347 10.850 -17.492 1.00 77.94 189 ALA A N 1
ATOM 1450 C CA . ALA A 1 189 ? 7.987 11.308 -18.832 1.00 77.94 189 ALA A CA 1
ATOM 1451 C C . ALA A 1 189 ? 6.684 10.691 -19.372 1.00 77.94 189 ALA A C 1
ATOM 1453 O O . ALA A 1 189 ? 6.237 11.088 -20.453 1.00 77.94 189 ALA A O 1
ATOM 1454 N N . THR A 1 190 ? 6.088 9.722 -18.672 1.00 79.88 190 THR A N 1
ATOM 1455 C CA . THR A 1 190 ? 4.869 9.027 -19.094 1.00 79.88 190 THR A CA 1
ATOM 1456 C C . THR A 1 190 ? 3.999 8.681 -17.895 1.00 79.88 190 THR A C 1
ATOM 1458 O O . THR A 1 190 ? 4.481 8.182 -16.899 1.00 79.88 190 THR A O 1
ATOM 1461 N N . ASP A 1 191 ? 2.684 8.837 -18.030 1.00 86.06 191 ASP A N 1
ATOM 1462 C CA . ASP A 1 191 ? 1.750 8.492 -16.953 1.00 86.06 191 ASP A CA 1
ATOM 1463 C C . ASP A 1 191 ? 1.299 7.018 -16.976 1.00 86.06 191 ASP A C 1
ATOM 1465 O O . ASP A 1 191 ? 0.504 6.593 -16.140 1.00 86.06 191 ASP A O 1
ATOM 1469 N N . ASN A 1 192 ? 1.768 6.229 -17.951 1.00 86.12 192 ASN A N 1
ATOM 1470 C CA . ASN A 1 192 ? 1.337 4.840 -18.166 1.00 86.12 192 ASN A CA 1
ATOM 1471 C C . ASN A 1 192 ? 1.576 3.909 -16.966 1.00 86.12 192 ASN A C 1
ATOM 1473 O O . ASN A 1 192 ? 0.912 2.879 -16.859 1.00 86.12 192 ASN A O 1
ATOM 1477 N N . ASP A 1 193 ? 2.530 4.234 -16.100 1.00 89.12 193 ASP A N 1
ATOM 1478 C CA . ASP A 1 193 ? 2.909 3.458 -14.925 1.00 89.12 193 ASP A CA 1
ATOM 1479 C C . ASP A 1 193 ? 2.598 4.162 -13.605 1.00 89.12 193 ASP A C 1
ATOM 1481 O O . ASP A 1 193 ? 2.993 3.666 -12.564 1.00 89.12 193 ASP A O 1
ATOM 1485 N N . ASN A 1 194 ? 1.807 5.237 -13.605 1.00 91.31 194 ASN A N 1
ATOM 1486 C CA . ASN A 1 194 ? 1.372 5.934 -12.386 1.00 91.31 194 ASN A CA 1
ATOM 1487 C C . ASN A 1 194 ? 0.499 5.083 -11.440 1.00 91.31 194 ASN A C 1
ATOM 1489 O O . ASN A 1 194 ? 0.197 5.496 -10.323 1.00 91.31 194 ASN A O 1
ATOM 1493 N N . GLY A 1 195 ? 0.091 3.890 -11.869 1.00 91.00 195 GLY A N 1
ATOM 1494 C CA . GLY A 1 195 ? -0.907 3.073 -11.189 1.00 91.00 195 GLY A CA 1
ATOM 1495 C C . GLY A 1 195 ? -2.342 3.506 -11.504 1.00 91.00 195 GLY A C 1
ATOM 1496 O O . GLY A 1 195 ? -2.576 4.396 -12.322 1.00 91.00 195 GLY A O 1
ATOM 1497 N N . ASP A 1 196 ? -3.322 2.822 -10.916 1.00 91.56 196 ASP A N 1
ATOM 1498 C CA . ASP A 1 196 ? -4.738 3.175 -11.073 1.00 91.56 196 ASP A CA 1
ATOM 1499 C C . ASP A 1 196 ? -5.185 4.336 -10.165 1.00 91.56 196 ASP A C 1
ATOM 1501 O O . ASP A 1 196 ? -4.386 4.989 -9.493 1.00 91.56 196 ASP A O 1
ATOM 1505 N N . SER A 1 197 ? -6.495 4.603 -10.140 1.00 91.38 197 SER A N 1
ATOM 1506 C CA . SER A 1 197 ? -7.102 5.645 -9.306 1.00 91.38 197 SER A CA 1
ATOM 1507 C C . SER A 1 197 ? -6.904 5.446 -7.804 1.00 91.38 197 SER A C 1
ATOM 1509 O O . SER A 1 197 ? -7.137 6.388 -7.053 1.00 91.38 197 SER A O 1
ATOM 1511 N N . PHE A 1 198 ? -6.493 4.257 -7.364 1.00 91.06 198 PHE A N 1
ATOM 1512 C CA . PHE A 1 198 ? -6.211 3.941 -5.969 1.00 91.06 198 PHE A CA 1
ATOM 1513 C C . PHE A 1 198 ? -4.705 3.919 -5.669 1.00 91.06 198 PHE A C 1
ATOM 1515 O O . PHE A 1 198 ? -4.331 3.915 -4.501 1.00 91.06 198 PHE A O 1
ATOM 1522 N N . GLY A 1 199 ? -3.849 3.985 -6.697 1.00 92.06 199 GLY A N 1
ATOM 1523 C CA . GLY A 1 199 ? -2.389 3.932 -6.588 1.00 92.06 199 GLY A CA 1
ATOM 1524 C C . GLY A 1 199 ? -1.795 2.551 -6.884 1.00 92.06 199 GLY A C 1
ATOM 1525 O O . GLY A 1 199 ? -0.580 2.376 -6.793 1.00 92.06 199 GLY A O 1
ATOM 1526 N N . GLN A 1 200 ? -2.611 1.560 -7.261 1.00 94.69 200 GLN A N 1
ATOM 1527 C CA . GLN A 1 200 ? -2.147 0.202 -7.546 1.00 94.69 200 GLN A CA 1
ATOM 1528 C C . GLN A 1 200 ? -1.288 0.165 -8.813 1.00 94.69 200 GLN A C 1
ATOM 1530 O O . GLN A 1 200 ? -1.754 0.535 -9.894 1.00 94.69 200 GLN A O 1
ATOM 1535 N N . ALA A 1 201 ? -0.055 -0.341 -8.717 1.00 95.25 201 ALA A N 1
ATOM 1536 C CA . ALA A 1 201 ? 0.795 -0.526 -9.890 1.00 95.25 201 ALA A CA 1
ATOM 1537 C C . ALA A 1 201 ? 0.219 -1.597 -10.833 1.00 95.25 201 ALA A C 1
ATOM 1539 O O . ALA A 1 201 ? 0.202 -2.786 -10.514 1.00 95.25 201 ALA A O 1
ATOM 1540 N N . ASN A 1 202 ? -0.208 -1.177 -12.025 1.00 92.50 202 ASN A N 1
ATOM 1541 C CA . ASN A 1 202 ? -0.690 -2.079 -13.078 1.00 92.50 202 ASN A CA 1
ATOM 1542 C C . ASN A 1 202 ? 0.346 -2.325 -14.171 1.00 92.50 202 ASN A C 1
ATOM 1544 O O . ASN A 1 202 ? 0.315 -3.367 -14.826 1.00 92.50 202 ASN A O 1
ATOM 1548 N N . TYR A 1 203 ? 1.269 -1.385 -14.362 1.00 95.06 203 TYR A N 1
ATOM 1549 C CA . TYR A 1 203 ? 2.316 -1.480 -15.363 1.00 95.06 203 TYR A CA 1
ATOM 1550 C C . TYR A 1 203 ? 3.660 -1.066 -14.780 1.00 95.06 203 TYR A C 1
ATOM 1552 O O . TYR A 1 203 ? 3.717 -0.192 -13.922 1.00 95.06 203 TYR A O 1
ATOM 1560 N N . ALA A 1 204 ? 4.726 -1.673 -15.291 1.00 95.50 204 ALA A N 1
ATOM 1561 C CA . ALA A 1 204 ? 6.094 -1.203 -15.124 1.00 95.50 204 ALA A CA 1
ATOM 1562 C C . ALA A 1 204 ? 6.647 -0.749 -16.475 1.00 95.50 204 ALA A C 1
ATOM 1564 O O . ALA A 1 204 ? 6.368 -1.371 -17.506 1.00 95.50 204 ALA A O 1
ATOM 1565 N N . ILE A 1 205 ? 7.451 0.309 -16.470 1.00 94.06 205 ILE A N 1
ATOM 1566 C CA . ILE A 1 205 ? 8.218 0.762 -17.627 1.00 94.06 205 ILE A CA 1
ATOM 1567 C C . ILE A 1 205 ? 9.659 0.301 -17.470 1.00 94.06 205 ILE A C 1
ATOM 1569 O O . ILE A 1 205 ? 10.254 0.420 -16.405 1.00 94.06 205 ILE A O 1
ATOM 1573 N N . VAL A 1 206 ? 10.235 -0.226 -18.550 1.00 91.94 206 VAL A N 1
ATOM 1574 C CA . VAL A 1 206 ? 11.655 -0.584 -18.586 1.00 91.94 206 VAL A CA 1
ATOM 1575 C C . VAL A 1 206 ? 12.515 0.686 -18.492 1.00 91.94 206 VAL A C 1
ATOM 1577 O O . VAL A 1 206 ? 12.459 1.509 -19.417 1.00 91.94 206 VAL A O 1
ATOM 1580 N N . PRO A 1 207 ? 13.343 0.829 -17.442 1.00 90.56 207 PRO A N 1
ATOM 1581 C CA . PRO A 1 207 ? 14.177 2.002 -17.238 1.00 90.56 207 PRO A CA 1
ATOM 1582 C C . PRO A 1 207 ? 15.418 1.999 -18.120 1.00 90.56 207 PRO A C 1
ATOM 1584 O O . PRO A 1 207 ? 15.827 0.983 -18.696 1.00 90.56 207 PRO A O 1
ATOM 1587 N N . MET A 1 208 ? 16.053 3.167 -18.193 1.00 85.00 208 MET A N 1
ATOM 1588 C CA . MET A 1 208 ? 17.376 3.315 -18.790 1.00 85.00 208 MET A CA 1
ATOM 1589 C C . MET A 1 208 ? 18.452 2.581 -17.980 1.00 85.00 208 MET A C 1
ATOM 1591 O O . MET A 1 208 ? 18.313 2.367 -16.783 1.00 85.00 208 MET A O 1
ATOM 1595 N N . ASP A 1 209 ? 19.554 2.213 -18.633 1.00 83.50 209 ASP A N 1
ATOM 1596 C CA . ASP A 1 209 ? 20.677 1.542 -17.974 1.00 83.50 209 ASP A CA 1
ATOM 1597 C C . ASP A 1 209 ? 21.227 2.342 -16.774 1.00 83.50 209 ASP A C 1
ATOM 1599 O O . ASP A 1 209 ? 21.556 3.531 -16.883 1.00 83.50 209 ASP A O 1
ATOM 1603 N N . ASN A 1 210 ? 21.449 1.651 -15.654 1.00 82.19 210 ASN A N 1
ATOM 1604 C CA . ASN A 1 210 ? 21.781 2.197 -14.328 1.00 82.19 210 ASN A CA 1
ATOM 1605 C C . ASN A 1 210 ? 20.706 3.105 -13.705 1.00 82.19 210 ASN A C 1
ATOM 1607 O O . ASN A 1 210 ? 21.016 3.864 -12.785 1.00 82.19 210 ASN A O 1
ATOM 1611 N N . GLU A 1 211 ? 19.475 3.061 -14.203 1.00 87.69 211 GLU A N 1
ATOM 1612 C CA . GLU A 1 211 ? 18.306 3.525 -13.464 1.00 87.69 211 GLU A CA 1
ATOM 1613 C C . GLU A 1 211 ? 17.570 2.315 -12.887 1.00 87.69 211 GLU A C 1
ATOM 1615 O O . GLU A 1 211 ? 17.589 1.214 -13.449 1.00 87.69 211 GLU A O 1
ATOM 1620 N N . THR A 1 212 ? 16.930 2.533 -11.747 1.00 93.81 212 THR A N 1
ATOM 1621 C CA . THR A 1 212 ? 16.068 1.552 -11.102 1.00 93.81 212 THR A CA 1
ATOM 1622 C C . THR A 1 212 ? 14.710 2.201 -10.927 1.00 93.81 212 THR A C 1
ATOM 1624 O O . THR A 1 212 ? 14.634 3.250 -10.290 1.00 93.81 212 THR A O 1
ATOM 1627 N N . TYR A 1 213 ? 13.665 1.590 -11.480 1.00 95.31 213 TYR A N 1
ATOM 1628 C CA . TYR A 1 213 ? 12.286 1.996 -11.213 1.00 95.31 213 TYR A CA 1
ATOM 1629 C C . TYR A 1 213 ? 11.666 1.023 -10.219 1.00 95.31 213 TYR A C 1
ATOM 1631 O O . TYR A 1 213 ? 11.764 -0.198 -10.371 1.00 95.31 213 TYR A O 1
ATOM 1639 N N . THR A 1 214 ? 11.050 1.577 -9.182 1.00 95.88 214 THR A N 1
ATOM 1640 C CA . THR A 1 214 ? 10.420 0.839 -8.094 1.00 95.88 214 THR A CA 1
ATOM 1641 C C . THR A 1 214 ? 8.917 1.046 -8.163 1.00 95.88 214 THR A C 1
ATOM 1643 O O . THR A 1 214 ? 8.444 2.182 -8.153 1.00 95.88 214 THR A O 1
ATOM 1646 N N . TYR A 1 215 ? 8.178 -0.059 -8.169 1.00 96.81 215 TYR A N 1
ATOM 1647 C CA . TYR A 1 215 ? 6.721 -0.091 -8.229 1.00 96.81 215 TYR A CA 1
ATOM 1648 C C . TYR A 1 215 ? 6.144 -0.713 -6.960 1.00 96.81 215 TYR A C 1
ATOM 1650 O O . TYR A 1 215 ? 6.672 -1.700 -6.446 1.00 96.81 215 TYR A O 1
ATOM 1658 N N . ASN A 1 216 ? 5.046 -0.158 -6.458 1.00 97.25 216 ASN A N 1
ATOM 1659 C CA . ASN A 1 216 ? 4.332 -0.660 -5.293 1.00 97.25 216 ASN A CA 1
ATOM 1660 C C . ASN A 1 216 ? 3.048 -1.378 -5.733 1.00 97.25 216 ASN A C 1
ATOM 1662 O O . ASN A 1 216 ? 2.119 -0.773 -6.267 1.00 97.25 216 ASN A O 1
ATOM 1666 N N . ILE A 1 217 ? 2.993 -2.679 -5.464 1.00 97.25 217 ILE A N 1
ATOM 1667 C CA . ILE A 1 217 ? 1.795 -3.508 -5.587 1.00 97.25 217 ILE A CA 1
ATOM 1668 C C . ILE A 1 217 ? 1.163 -3.588 -4.201 1.00 97.25 217 ILE A C 1
ATOM 1670 O O . ILE A 1 217 ? 1.779 -4.117 -3.273 1.00 97.25 217 ILE A O 1
ATOM 1674 N N . TYR A 1 218 ? -0.058 -3.078 -4.041 1.00 95.44 218 TYR A N 1
ATOM 1675 C CA . TYR A 1 218 ? -0.759 -3.189 -2.767 1.00 95.44 218 TYR A CA 1
ATOM 1676 C C . TYR A 1 218 ? -1.460 -4.537 -2.654 1.00 95.44 218 TYR A C 1
ATOM 1678 O O . TYR A 1 218 ? -1.983 -5.097 -3.625 1.00 95.44 218 TYR A O 1
ATOM 1686 N N . VAL A 1 219 ? -1.420 -5.077 -1.444 1.00 93.50 219 VAL A N 1
ATOM 1687 C CA . VAL A 1 219 ? -1.933 -6.394 -1.100 1.00 93.50 219 VAL A CA 1
ATOM 1688 C C . VAL A 1 219 ? -2.678 -6.349 0.223 1.00 93.50 219 VAL A C 1
ATOM 1690 O O . VAL A 1 219 ? -2.473 -5.457 1.042 1.00 93.50 219 VAL A O 1
ATOM 1693 N N . TYR A 1 220 ? -3.531 -7.338 0.450 1.00 89.25 220 TYR A N 1
ATOM 1694 C CA . TYR A 1 220 ? -4.286 -7.475 1.688 1.00 89.25 220 TYR A CA 1
ATOM 1695 C C . TYR A 1 220 ? -4.361 -8.940 2.126 1.00 89.25 220 TYR A C 1
ATOM 1697 O O . TYR A 1 220 ? -4.171 -9.848 1.319 1.00 89.25 220 TYR A O 1
ATOM 1705 N N . THR A 1 221 ? -4.591 -9.186 3.412 1.00 86.31 221 THR A N 1
ATOM 1706 C CA . THR A 1 221 ? -4.628 -10.538 3.997 1.00 86.31 221 THR A CA 1
ATOM 1707 C C . THR A 1 221 ? -6.035 -11.136 3.999 1.00 86.31 221 THR A C 1
ATOM 1709 O O . THR A 1 221 ? -6.999 -10.500 3.582 1.00 86.31 221 THR A O 1
ATOM 1712 N N . ASP A 1 222 ? -6.196 -12.369 4.478 1.00 78.75 222 ASP A N 1
ATOM 1713 C CA . ASP A 1 222 ? -7.522 -12.936 4.738 1.00 78.75 222 ASP A CA 1
ATOM 1714 C C . ASP A 1 222 ? -8.238 -12.242 5.907 1.00 78.75 222 ASP A C 1
ATOM 1716 O O . ASP A 1 222 ? -7.616 -11.812 6.882 1.00 78.75 222 ASP A O 1
ATOM 1720 N N . ALA A 1 223 ? -9.566 -12.151 5.804 1.00 78.62 223 ALA A N 1
ATOM 1721 C CA . ALA A 1 223 ? -10.426 -11.736 6.906 1.00 78.62 223 ALA A CA 1
ATOM 1722 C C . ALA A 1 223 ? -10.603 -12.884 7.907 1.00 78.62 223 ALA A C 1
ATOM 1724 O O . ALA A 1 223 ? -10.724 -14.043 7.510 1.00 78.62 223 ALA A O 1
ATOM 1725 N N . ASN A 1 224 ? -10.676 -12.555 9.194 1.00 84.19 224 ASN A N 1
ATOM 1726 C CA . ASN A 1 224 ? -11.163 -13.451 10.228 1.00 84.19 224 ASN A CA 1
ATOM 1727 C C . ASN A 1 224 ? -12.689 -13.287 10.349 1.00 84.19 224 ASN A C 1
ATOM 1729 O O . ASN A 1 224 ? -13.145 -12.282 10.897 1.00 84.19 224 ASN A O 1
ATOM 1733 N N . PRO A 1 225 ? -13.496 -14.247 9.863 1.00 79.94 225 PRO A N 1
ATOM 1734 C CA . PRO A 1 225 ? -14.953 -14.143 9.900 1.00 79.94 225 PRO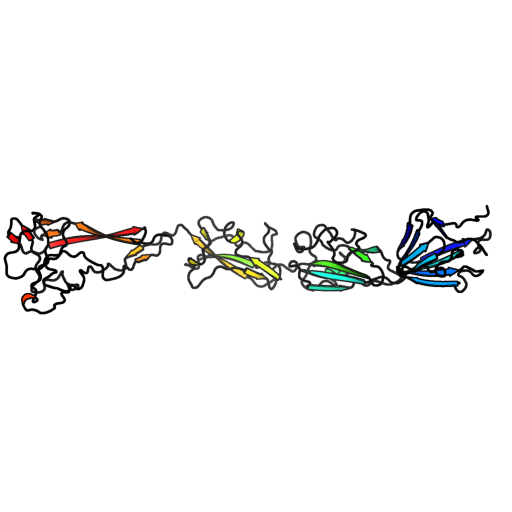 A CA 1
ATOM 1735 C C . PRO A 1 225 ? -15.541 -14.366 11.302 1.00 79.94 225 PRO A C 1
ATOM 1737 O O . PRO A 1 225 ? -16.748 -14.249 11.476 1.00 79.94 225 PRO A O 1
ATOM 1740 N N . ASN A 1 226 ? -14.719 -14.713 12.297 1.00 84.94 226 ASN A N 1
ATOM 1741 C CA . ASN A 1 226 ? -15.155 -15.057 13.651 1.00 84.94 226 ASN A CA 1
ATOM 1742 C C . ASN A 1 226 ? -14.948 -13.907 14.652 1.00 84.94 226 ASN A C 1
ATOM 1744 O O . ASN A 1 226 ? -14.927 -14.146 15.861 1.00 84.94 226 ASN A O 1
ATOM 1748 N N . VAL A 1 227 ? -14.752 -12.677 14.168 1.00 86.69 227 VAL A N 1
ATOM 1749 C CA . VAL A 1 227 ? -14.650 -11.483 15.014 1.00 86.69 227 VAL A CA 1
ATOM 1750 C C . VAL A 1 227 ? -16.045 -10.901 15.218 1.00 86.69 227 VAL A C 1
ATOM 1752 O O . VAL A 1 227 ? -16.695 -10.458 14.273 1.00 86.69 227 VAL A O 1
ATOM 1755 N N . THR A 1 228 ? -16.509 -10.892 16.462 1.00 87.44 228 THR A N 1
ATOM 1756 C CA . THR A 1 228 ? -17.814 -10.372 16.873 1.00 87.44 228 THR A CA 1
ATOM 1757 C C . THR A 1 228 ? -17.679 -9.442 18.074 1.00 87.44 228 THR A C 1
ATOM 1759 O O . THR A 1 228 ? -16.629 -9.350 18.715 1.00 87.44 228 THR A O 1
ATOM 1762 N N . TYR A 1 229 ? -18.765 -8.746 18.391 1.00 89.25 229 TYR A N 1
ATOM 1763 C CA . TYR A 1 229 ? -18.922 -8.067 19.668 1.00 89.25 229 TYR A CA 1
ATOM 1764 C C . TYR A 1 229 ? -20.305 -8.338 20.248 1.00 89.25 229 TYR A C 1
ATOM 1766 O O . TYR A 1 229 ? -21.266 -8.629 19.527 1.00 89.25 229 TYR A O 1
ATOM 1774 N N . THR A 1 230 ? -20.394 -8.209 21.566 1.00 90.00 230 THR A N 1
ATOM 1775 C CA . THR A 1 230 ? -21.627 -8.355 22.334 1.00 90.00 230 THR A CA 1
ATOM 1776 C C . THR A 1 230 ? -21.792 -7.177 23.273 1.00 90.00 230 THR A C 1
ATOM 1778 O O . THR A 1 230 ? -20.836 -6.689 23.874 1.00 90.00 230 THR A O 1
ATOM 1781 N N . TYR A 1 231 ? -23.026 -6.708 23.413 1.00 92.12 231 TYR A N 1
ATOM 1782 C CA . TYR A 1 231 ? -23.350 -5.716 24.422 1.00 92.12 231 TYR A CA 1
ATOM 1783 C C . TYR A 1 231 ? -23.637 -6.397 25.757 1.00 92.12 231 TYR A C 1
ATOM 1785 O O . TYR A 1 231 ? -24.426 -7.337 25.818 1.00 92.12 231 TYR A O 1
ATOM 1793 N N . VAL A 1 232 ? -23.012 -5.919 26.833 1.00 90.19 232 VAL A N 1
ATOM 1794 C CA . VAL A 1 232 ? -23.095 -6.542 28.164 1.00 90.19 232 VAL A CA 1
ATOM 1795 C C . VAL A 1 232 ? -23.418 -5.490 29.220 1.00 90.19 232 VAL A C 1
ATOM 1797 O O . VAL A 1 232 ? -22.831 -4.408 29.224 1.00 90.19 232 VAL A O 1
ATOM 1800 N N . ASP A 1 233 ? -24.318 -5.805 30.151 1.00 84.75 233 ASP A N 1
ATOM 1801 C CA . ASP A 1 233 ? -24.481 -5.010 31.371 1.00 84.75 233 ASP A CA 1
ATOM 1802 C C . ASP A 1 233 ? -23.327 -5.325 32.339 1.00 84.75 233 ASP A C 1
ATOM 1804 O O . ASP A 1 233 ? -23.258 -6.442 32.864 1.00 84.75 233 ASP A O 1
ATOM 1808 N N . PRO A 1 234 ? -22.428 -4.367 32.636 1.00 79.69 234 PRO A N 1
ATOM 1809 C CA . PRO A 1 234 ? -21.244 -4.636 33.450 1.00 79.69 234 PRO A CA 1
ATOM 1810 C C . PRO A 1 234 ? -21.560 -5.028 34.900 1.00 79.69 234 PRO A C 1
ATOM 1812 O O . PRO A 1 234 ? -20.676 -5.515 35.600 1.00 79.69 234 PRO A O 1
ATOM 1815 N N . PHE A 1 235 ? -22.786 -4.803 35.381 1.00 72.56 235 PHE A N 1
ATOM 1816 C CA . PHE A 1 235 ? -23.153 -5.044 36.778 1.00 72.56 235 PHE A CA 1
ATOM 1817 C C . PHE A 1 235 ? -23.803 -6.405 37.009 1.00 72.56 235 PHE A C 1
ATOM 1819 O O . PHE A 1 235 ? -23.685 -6.961 38.099 1.00 72.56 235 PHE A O 1
ATOM 1826 N N . THR A 1 236 ? -24.504 -6.928 36.006 1.00 77.56 236 THR A N 1
ATOM 1827 C CA . THR A 1 236 ? -25.137 -8.252 36.063 1.00 77.56 236 THR A CA 1
ATOM 1828 C C . THR A 1 236 ? -24.358 -9.297 35.270 1.00 77.56 236 THR A C 1
ATOM 1830 O O . THR A 1 236 ? -24.532 -10.489 35.508 1.00 77.56 236 THR A O 1
ATOM 1833 N N . GLY A 1 237 ? -23.498 -8.864 34.341 1.00 77.19 237 GLY A N 1
ATOM 1834 C CA . GLY A 1 237 ? -22.831 -9.734 33.375 1.00 77.19 237 GLY A CA 1
ATOM 1835 C C . GLY A 1 237 ? -23.780 -10.287 32.310 1.00 77.19 237 GLY A C 1
ATOM 1836 O O . GLY A 1 237 ? -23.385 -11.171 31.556 1.00 77.19 237 GLY A O 1
ATOM 1837 N N . ALA A 1 238 ? -25.027 -9.809 32.259 1.00 80.25 238 ALA A N 1
ATOM 1838 C CA . ALA A 1 238 ? -26.008 -10.270 31.292 1.00 80.25 238 ALA A CA 1
ATOM 1839 C C . ALA A 1 238 ? -25.725 -9.676 29.908 1.00 80.25 238 ALA A C 1
ATOM 1841 O O . ALA A 1 238 ? -25.527 -8.465 29.768 1.00 80.25 238 ALA A O 1
ATOM 1842 N N . GLU A 1 239 ? -25.751 -10.529 28.886 1.00 88.56 239 GLU A N 1
ATOM 1843 C CA . GLU A 1 239 ? -25.759 -10.092 27.493 1.00 88.56 239 GLU A CA 1
ATOM 1844 C C . GLU A 1 239 ? -27.082 -9.378 27.187 1.00 88.56 239 GLU A C 1
ATOM 1846 O O . GLU A 1 239 ? -28.171 -9.862 27.510 1.00 88.56 239 GLU A O 1
ATOM 1851 N N . ILE A 1 240 ? -26.984 -8.210 26.562 1.00 85.25 240 ILE A N 1
ATOM 1852 C CA . ILE A 1 240 ? -28.126 -7.459 26.059 1.00 85.25 240 ILE A CA 1
ATOM 1853 C C . ILE A 1 240 ? -28.400 -7.947 24.643 1.00 85.25 240 ILE A C 1
ATOM 1855 O O . ILE A 1 240 ? -27.512 -7.926 23.793 1.00 85.25 240 ILE A O 1
ATOM 1859 N N . ALA A 1 241 ? -29.633 -8.388 24.393 1.00 72.12 241 ALA A N 1
ATOM 1860 C CA . ALA A 1 241 ? -30.032 -8.892 23.088 1.00 72.12 241 ALA A CA 1
ATOM 1861 C C . ALA A 1 241 ? -29.852 -7.808 22.012 1.00 72.12 241 ALA A C 1
ATOM 1863 O O . ALA A 1 241 ? -30.599 -6.831 21.947 1.00 72.12 241 ALA A O 1
ATOM 1864 N N . SER A 1 242 ? -28.859 -8.016 21.161 1.00 68.50 242 SER A N 1
ATOM 1865 C CA . SER A 1 242 ? -28.631 -7.317 19.905 1.00 68.50 242 SER A CA 1
ATOM 1866 C C . SER A 1 242 ? -28.260 -8.365 18.866 1.00 68.50 242 SER A C 1
ATOM 1868 O O . SER A 1 242 ? -27.686 -9.400 19.217 1.00 68.50 242 SER A O 1
ATOM 1870 N N . ASP A 1 243 ? -28.544 -8.113 17.593 1.00 58.38 243 ASP A N 1
ATOM 1871 C CA . ASP A 1 243 ? -27.990 -8.956 16.538 1.00 58.38 243 ASP A CA 1
ATOM 1872 C C . ASP A 1 243 ? -26.458 -8.933 16.666 1.00 58.38 243 ASP A C 1
ATOM 1874 O O . ASP A 1 243 ? -25.850 -7.859 16.696 1.00 58.38 243 ASP A O 1
ATOM 1878 N N . LYS A 1 244 ? -25.825 -10.107 16.817 1.00 57.66 244 LYS A N 1
ATOM 1879 C CA . LYS A 1 244 ? -24.359 -10.198 16.808 1.00 57.66 244 LYS A CA 1
ATOM 1880 C C . LYS A 1 244 ? -23.894 -9.771 15.420 1.00 57.66 244 LYS A C 1
ATOM 1882 O O . LYS A 1 244 ? -24.048 -10.519 14.456 1.00 57.66 244 LYS A O 1
ATOM 1887 N N . ALA A 1 245 ? -23.343 -8.569 15.311 1.00 59.34 245 ALA A N 1
ATOM 1888 C CA . ALA A 1 245 ? -22.766 -8.111 14.061 1.00 59.34 245 ALA A CA 1
ATOM 1889 C C . ALA A 1 245 ? -21.418 -8.816 13.862 1.00 59.34 245 ALA A C 1
ATOM 1891 O O . ALA A 1 245 ? -20.518 -8.728 14.702 1.00 59.34 245 ALA A O 1
ATOM 1892 N N . THR A 1 246 ? -21.300 -9.551 12.757 1.00 56.66 246 THR A N 1
ATOM 1893 C CA . THR A 1 246 ? -20.023 -10.132 12.339 1.00 56.66 246 THR A CA 1
ATOM 1894 C C . THR A 1 246 ? -19.160 -9.008 11.784 1.00 56.66 246 THR A C 1
ATOM 1896 O O . THR A 1 246 ? -19.543 -8.340 10.826 1.00 56.66 246 THR A O 1
ATOM 1899 N N . ILE A 1 247 ? -18.002 -8.774 12.394 1.00 62.53 247 ILE A N 1
ATOM 1900 C CA . ILE A 1 247 ? -17.028 -7.807 11.899 1.00 62.53 247 ILE A CA 1
ATOM 1901 C C . ILE A 1 247 ? -16.205 -8.507 10.821 1.00 62.53 247 ILE A C 1
ATOM 1903 O O . ILE A 1 247 ? -15.516 -9.481 11.104 1.00 62.53 247 ILE A O 1
ATOM 1907 N N . GLY A 1 248 ? -16.254 -8.010 9.583 1.00 52.31 248 GLY A N 1
ATOM 1908 C CA . GLY A 1 248 ? -15.314 -8.435 8.538 1.00 52.31 248 GLY A CA 1
ATOM 1909 C C . GLY A 1 248 ? -15.888 -9.024 7.248 1.00 52.31 248 GLY A C 1
ATOM 1910 O O . GLY A 1 248 ? -15.093 -9.371 6.383 1.00 52.31 248 GLY A O 1
ATOM 1911 N N . SER A 1 249 ? -17.209 -9.105 7.053 1.00 45.00 249 SER A N 1
ATOM 1912 C CA . SER A 1 249 ? -17.798 -9.457 5.741 1.00 45.00 249 SER A CA 1
ATOM 1913 C C . SER A 1 249 ? -18.229 -8.249 4.904 1.00 45.00 249 SER A C 1
ATOM 1915 O O . SER A 1 249 ? -18.638 -8.403 3.756 1.00 45.00 249 SER A O 1
ATOM 1917 N N . GLU A 1 250 ? -18.159 -7.047 5.466 1.00 43.94 250 GLU A N 1
ATOM 1918 C CA . GLU A 1 250 ? -18.886 -5.897 4.958 1.00 43.94 250 GLU A CA 1
ATOM 1919 C C . GLU A 1 250 ? -18.010 -4.649 4.948 1.00 43.94 250 GLU A C 1
ATOM 1921 O O . GLU A 1 250 ? -17.574 -4.149 5.981 1.00 43.94 250 GLU A O 1
ATOM 1926 N N . GLN A 1 251 ? -17.858 -4.077 3.760 1.00 44.09 251 GLN A N 1
ATOM 1927 C CA . GLN A 1 251 ? -17.500 -2.679 3.542 1.00 44.09 251 GLN A CA 1
ATOM 1928 C C . GLN A 1 251 ? -18.667 -1.749 3.969 1.00 44.09 251 GLN A C 1
ATOM 1930 O O . GLN A 1 251 ? -18.932 -0.726 3.339 1.00 44.09 251 GLN A O 1
ATOM 1935 N N . VAL A 1 252 ? -19.451 -2.116 4.992 1.00 36.97 252 VAL A N 1
ATOM 1936 C CA . VAL A 1 252 ? -20.604 -1.333 5.445 1.00 36.97 252 VAL A CA 1
ATOM 1937 C C . VAL A 1 252 ? -20.080 -0.211 6.334 1.00 36.97 252 VAL A C 1
ATOM 1939 O O . VAL A 1 252 ? -19.841 -0.366 7.525 1.00 36.97 252 VAL A O 1
ATOM 1942 N N . GLY A 1 253 ? -19.871 0.940 5.691 1.00 47.78 253 GLY A N 1
ATOM 1943 C CA . GLY A 1 253 ? -19.695 2.239 6.330 1.00 47.78 253 GLY A CA 1
ATOM 1944 C C . GLY A 1 253 ? -18.344 2.459 7.002 1.00 47.78 253 GLY A C 1
ATOM 1945 O O . GLY A 1 253 ? -18.288 2.481 8.213 1.00 47.78 253 GLY A O 1
ATOM 1946 N N . LYS A 1 254 ? -17.269 2.727 6.250 1.00 60.12 254 LYS A N 1
ATOM 1947 C CA . LYS A 1 254 ? -15.962 3.228 6.758 1.00 60.12 254 LYS A CA 1
ATOM 1948 C C . LYS A 1 254 ? -15.289 2.438 7.905 1.00 60.12 254 LYS A C 1
ATOM 1950 O O . LYS A 1 254 ? -14.243 2.877 8.377 1.00 60.12 254 LYS A O 1
ATOM 1955 N N . LEU A 1 255 ? -15.840 1.312 8.352 1.00 70.38 255 LEU A N 1
ATOM 1956 C CA . LEU A 1 255 ? -15.279 0.507 9.431 1.00 70.38 255 LEU A CA 1
ATOM 1957 C C . LEU A 1 255 ? -14.129 -0.350 8.911 1.00 70.38 255 LEU A C 1
ATOM 1959 O O . LEU A 1 255 ? -14.189 -0.903 7.812 1.00 70.38 255 LEU A O 1
ATOM 1963 N N . THR A 1 256 ? -13.087 -0.475 9.729 1.00 75.25 256 THR A N 1
ATOM 1964 C CA . THR A 1 256 ? -11.936 -1.324 9.428 1.00 75.25 256 THR A CA 1
ATOM 1965 C C . THR A 1 256 ? -12.371 -2.793 9.395 1.00 75.25 256 THR A C 1
ATOM 1967 O O . THR A 1 256 ? -12.877 -3.292 10.401 1.00 75.25 256 THR A O 1
ATOM 1970 N N . PRO A 1 257 ? -12.167 -3.519 8.285 1.00 77.50 257 PRO A N 1
ATOM 1971 C CA . PRO A 1 257 ? -12.523 -4.931 8.207 1.00 77.50 257 PRO A CA 1
ATOM 1972 C C . PRO A 1 257 ? -11.539 -5.799 9.011 1.00 77.50 257 PRO A C 1
ATOM 1974 O O . PRO A 1 257 ? -10.381 -5.422 9.212 1.00 77.50 257 PRO A O 1
ATOM 1977 N N . ALA A 1 258 ? -11.977 -6.980 9.454 1.00 83.31 258 ALA A N 1
ATOM 1978 C CA . ALA A 1 258 ? -11.210 -7.883 10.321 1.00 83.31 258 ALA A CA 1
ATOM 1979 C C . ALA A 1 258 ? -10.116 -8.688 9.585 1.00 83.31 258 ALA A C 1
ATOM 1981 O O . ALA A 1 258 ? -10.007 -9.899 9.754 1.00 83.31 258 ALA A O 1
ATOM 1982 N N . HIS A 1 259 ? -9.304 -8.039 8.754 1.00 82.50 259 HIS A N 1
ATOM 1983 C CA . HIS A 1 259 ? -8.161 -8.673 8.089 1.00 82.50 259 HIS A CA 1
ATOM 1984 C C . HIS A 1 259 ? -6.962 -8.810 9.021 1.00 82.50 259 HIS A C 1
ATOM 1986 O O . HIS A 1 259 ? -6.746 -7.960 9.885 1.00 82.50 259 HIS A O 1
ATOM 1992 N N . ILE A 1 260 ? -6.155 -9.855 8.831 1.00 82.94 260 ILE A N 1
ATOM 1993 C CA . ILE A 1 260 ? -4.912 -10.049 9.592 1.00 82.94 260 ILE A CA 1
ATOM 1994 C C . ILE A 1 260 ? -4.030 -8.796 9.476 1.00 82.94 260 ILE A C 1
ATOM 1996 O O . ILE A 1 260 ? -3.750 -8.322 8.374 1.00 82.94 260 ILE A O 1
ATOM 2000 N N . GLY A 1 261 ? -3.586 -8.276 10.619 1.00 79.00 261 GLY A N 1
ATOM 2001 C CA . GLY A 1 261 ? -2.804 -7.045 10.740 1.00 79.00 261 GLY A CA 1
ATOM 2002 C C . GLY A 1 261 ? -3.645 -5.792 10.995 1.00 79.00 261 GLY A C 1
ATOM 2003 O O . GLY A 1 261 ? -3.121 -4.814 11.526 1.00 79.00 261 GLY A O 1
ATOM 2004 N N . ASN A 1 262 ? -4.949 -5.811 10.697 1.00 83.62 262 ASN A N 1
ATOM 2005 C CA . ASN A 1 262 ? -5.827 -4.686 11.005 1.00 83.62 262 ASN A CA 1
ATOM 2006 C C . ASN A 1 262 ? -6.097 -4.593 12.507 1.00 83.62 262 ASN A C 1
ATOM 2008 O O . ASN A 1 262 ? -6.076 -5.583 13.242 1.00 83.62 262 ASN A O 1
ATOM 2012 N N . THR A 1 263 ? -6.399 -3.377 12.959 1.00 87.31 263 THR A N 1
ATOM 2013 C CA . THR A 1 263 ? -6.845 -3.117 14.328 1.00 87.31 263 THR A CA 1
ATOM 2014 C C . THR A 1 263 ? -8.253 -2.542 14.307 1.00 87.31 263 THR A C 1
ATOM 2016 O O . THR A 1 263 ? -8.487 -1.487 13.719 1.00 87.31 263 THR A O 1
ATOM 2019 N N . ILE A 1 264 ? -9.182 -3.238 14.959 1.00 87.50 264 ILE A N 1
ATOM 2020 C CA . ILE A 1 264 ? -10.547 -2.764 15.181 1.00 87.50 264 ILE A CA 1
ATOM 2021 C C . ILE A 1 264 ? -10.528 -1.794 16.361 1.00 87.50 264 ILE A C 1
ATOM 2023 O O . ILE A 1 264 ? -10.004 -2.133 17.426 1.00 87.50 264 ILE A O 1
ATOM 2027 N N . ASP A 1 265 ? -11.071 -0.592 16.165 1.00 90.50 265 ASP A N 1
ATOM 2028 C CA . ASP A 1 265 ? -11.231 0.412 17.217 1.00 90.50 265 ASP A CA 1
ATOM 2029 C C . ASP A 1 265 ? -12.651 0.351 17.786 1.00 90.50 265 ASP A C 1
ATOM 2031 O O . ASP A 1 265 ? -13.614 0.783 17.156 1.00 90.50 265 ASP A O 1
ATOM 2035 N N . TRP A 1 266 ? -12.779 -0.192 18.993 1.00 90.62 266 TRP A N 1
ATOM 2036 C CA . TRP A 1 266 ? -14.058 -0.349 19.685 1.00 90.62 266 TRP A CA 1
ATOM 2037 C C . TRP A 1 266 ? -14.565 0.953 20.305 1.00 90.62 266 TRP A C 1
ATOM 2039 O O . TRP A 1 266 ? -15.697 1.003 20.780 1.00 90.62 266 TRP A O 1
ATOM 2049 N N . THR A 1 267 ? -13.752 2.014 20.294 1.00 90.88 267 THR A N 1
ATOM 2050 C CA . THR A 1 267 ? -14.164 3.345 20.758 1.00 90.88 267 THR A CA 1
ATOM 2051 C C . THR A 1 267 ? -14.896 4.151 19.683 1.00 90.88 267 THR A C 1
ATOM 2053 O O . THR A 1 267 ? -15.431 5.218 19.988 1.00 90.88 267 THR A O 1
ATOM 2056 N N . ASP A 1 268 ? -14.962 3.639 18.446 1.00 89.25 268 ASP A N 1
ATOM 2057 C CA . ASP A 1 268 ? -15.666 4.281 17.338 1.00 89.25 268 ASP A CA 1
ATOM 2058 C C . ASP A 1 268 ? -17.142 4.567 17.683 1.00 89.25 268 ASP A C 1
ATOM 2060 O O . ASP A 1 268 ? -17.812 3.814 18.405 1.00 89.25 268 ASP A O 1
ATOM 2064 N N . ALA A 1 269 ? -17.664 5.685 17.172 1.00 87.62 269 ALA A N 1
ATOM 2065 C CA . ALA A 1 269 ? -19.043 6.111 17.403 1.00 87.62 269 ALA A CA 1
ATOM 2066 C C . ALA A 1 269 ? -20.065 5.073 16.915 1.00 87.62 269 ALA A C 1
ATOM 2068 O O . ALA A 1 269 ? -21.153 4.978 17.483 1.00 87.62 269 ALA A O 1
ATOM 2069 N N . PHE A 1 270 ? -19.709 4.258 15.921 1.00 85.56 270 PHE A N 1
ATOM 2070 C CA . PHE A 1 270 ? -20.534 3.150 15.469 1.00 85.56 270 PHE A CA 1
ATOM 2071 C C . PHE A 1 270 ? -20.883 2.197 16.622 1.00 85.56 270 PHE A C 1
ATOM 2073 O O . PHE A 1 270 ? -22.061 1.934 16.864 1.00 85.56 270 PHE A O 1
ATOM 2080 N N . TYR A 1 271 ? -19.885 1.751 17.392 1.00 87.75 271 TYR A N 1
ATOM 2081 C CA . TYR A 1 271 ? -20.078 0.816 18.507 1.00 87.75 271 TYR A CA 1
ATOM 2082 C C . TYR A 1 271 ? -20.602 1.489 19.778 1.00 87.75 271 TYR A C 1
ATOM 2084 O O . TYR A 1 271 ? -21.331 0.873 20.559 1.00 87.75 271 TYR A O 1
ATOM 2092 N N . THR A 1 272 ? -20.223 2.749 20.000 1.00 89.31 272 THR A N 1
ATOM 2093 C CA . THR A 1 272 ? -20.483 3.468 21.257 1.00 89.31 272 THR A CA 1
ATOM 2094 C C . THR A 1 272 ? -21.715 4.373 21.218 1.00 89.31 272 THR A C 1
ATOM 2096 O O . THR A 1 272 ? -22.100 4.913 22.254 1.00 89.31 272 THR A O 1
ATOM 2099 N N . GLN A 1 273 ? -22.334 4.574 20.049 1.00 86.75 273 GLN A N 1
ATOM 2100 C CA . GLN A 1 273 ? -23.493 5.460 19.883 1.00 86.75 273 GLN A CA 1
ATOM 2101 C C . GLN A 1 273 ? -24.492 4.937 18.846 1.00 86.75 273 GLN A C 1
ATOM 2103 O O . GLN A 1 273 ? -25.679 4.853 19.144 1.00 86.75 273 GLN A O 1
ATOM 2108 N N . THR A 1 274 ? -24.038 4.597 17.634 1.00 85.25 274 THR A N 1
ATOM 2109 C CA . THR A 1 274 ? -24.937 4.290 16.507 1.00 85.25 274 THR A CA 1
ATOM 2110 C C . THR A 1 274 ? -25.641 2.949 16.659 1.00 85.25 274 THR A C 1
ATOM 2112 O O . THR A 1 274 ? -26.848 2.886 16.444 1.00 85.25 274 THR A O 1
ATOM 2115 N N . ASN A 1 275 ? -24.914 1.891 17.026 1.00 83.44 275 ASN A N 1
ATOM 2116 C CA . ASN A 1 275 ? -25.461 0.536 17.081 1.00 83.44 275 ASN A CA 1
ATOM 2117 C C . ASN A 1 275 ? -25.927 0.105 18.481 1.00 83.44 275 ASN A C 1
ATOM 2119 O O . ASN A 1 275 ? -26.285 -1.054 18.690 1.00 83.44 275 ASN A O 1
ATOM 2123 N N . ILE A 1 276 ? -25.939 1.026 19.450 1.00 85.06 276 ILE A N 1
ATOM 2124 C CA . ILE A 1 276 ? -26.395 0.720 20.806 1.00 85.06 276 ILE A CA 1
ATOM 2125 C C . ILE A 1 276 ? -27.902 0.404 20.799 1.00 85.06 276 ILE A C 1
ATOM 2127 O O . ILE A 1 276 ? -28.685 1.179 20.242 1.00 85.06 276 ILE A O 1
ATOM 2131 N N . PRO A 1 277 ? -28.339 -0.690 21.458 1.00 86.12 277 PRO A N 1
ATOM 2132 C CA . PRO A 1 277 ? -29.748 -1.026 21.604 1.00 86.12 277 PRO A CA 1
ATOM 2133 C C . PRO A 1 277 ? -30.575 0.120 22.196 1.00 86.12 277 PRO A C 1
ATOM 2135 O O . PRO A 1 277 ? -30.165 0.803 23.137 1.00 86.12 277 PRO A O 1
ATOM 2138 N N . THR A 1 278 ? -31.789 0.305 21.676 1.00 83.06 278 THR A N 1
ATOM 2139 C CA . THR A 1 278 ? -32.704 1.349 22.162 1.00 83.06 278 THR A CA 1
ATOM 2140 C C . THR A 1 278 ? -32.966 1.192 23.663 1.00 83.06 278 THR A C 1
ATOM 2142 O O . THR A 1 278 ? -33.289 0.104 24.130 1.00 83.06 278 THR A O 1
ATOM 2145 N N . GLY A 1 279 ? -32.857 2.292 24.415 1.00 78.38 279 GLY A N 1
ATOM 2146 C CA . GLY A 1 279 ? -33.029 2.311 25.875 1.00 78.38 279 GLY A CA 1
ATOM 2147 C C . GLY A 1 279 ? -31.727 2.158 26.668 1.00 78.38 279 GLY A C 1
ATOM 2148 O O . GLY A 1 279 ? -31.715 2.426 27.869 1.00 78.38 279 GLY A O 1
ATOM 2149 N N . TYR A 1 280 ? -30.623 1.820 26.000 1.00 84.19 280 TYR A N 1
ATOM 2150 C CA . TYR A 1 280 ? -29.308 1.683 26.614 1.00 84.19 280 TYR A CA 1
ATOM 2151 C C . TYR A 1 280 ? -28.363 2.816 26.203 1.00 84.19 280 TYR A C 1
ATOM 2153 O O . TYR A 1 280 ? -28.599 3.538 25.235 1.00 84.19 280 TYR A O 1
ATOM 2161 N N . THR A 1 281 ? -27.274 2.977 26.951 1.00 86.88 281 THR A N 1
ATOM 2162 C CA . THR A 1 281 ? -26.183 3.899 26.618 1.00 86.88 281 THR A CA 1
ATOM 2163 C C . THR A 1 281 ? -24.824 3.308 26.993 1.00 86.88 281 THR A C 1
ATOM 2165 O O . THR A 1 281 ? -24.734 2.458 27.883 1.00 86.88 281 THR A O 1
ATOM 2168 N N . TYR A 1 282 ? -23.761 3.756 26.323 1.00 90.56 282 TYR A N 1
ATOM 2169 C CA . TYR A 1 282 ? -22.383 3.350 26.604 1.00 90.56 282 TYR A CA 1
ATOM 2170 C C . TYR A 1 282 ? -21.967 3.752 28.020 1.00 90.56 282 TYR A C 1
ATOM 2172 O O . TYR A 1 282 ? -22.222 4.881 28.444 1.00 90.56 282 TYR A O 1
ATOM 2180 N N . VAL A 1 283 ? -21.321 2.845 28.759 1.00 83.62 283 VAL A N 1
ATOM 2181 C CA . VAL A 1 283 ? -20.916 3.103 30.149 1.00 83.62 283 VAL A CA 1
ATOM 2182 C C . VAL A 1 283 ? -19.618 3.925 30.170 1.00 83.62 283 VAL A C 1
ATOM 2184 O O . VAL A 1 283 ? -18.584 3.434 29.707 1.00 83.62 283 VAL A O 1
ATOM 2187 N N . PRO A 1 284 ? -19.612 5.143 30.742 1.00 79.12 284 PRO A N 1
ATOM 2188 C CA . PRO A 1 284 ? -18.385 5.896 30.988 1.00 79.12 284 PRO A CA 1
ATOM 2189 C C . PRO A 1 284 ? -17.465 5.170 31.978 1.00 79.12 284 PRO A C 1
ATOM 2191 O O . PRO A 1 284 ? -17.942 4.574 32.944 1.00 79.12 284 PRO A O 1
ATOM 2194 N N . SER A 1 285 ? -16.144 5.279 31.813 1.00 76.19 285 SER A N 1
ATOM 2195 C CA . SER A 1 285 ? -15.166 4.545 32.637 1.00 76.19 285 SER A CA 1
ATOM 2196 C C . SER A 1 285 ? -15.298 4.779 34.146 1.00 76.19 285 SER A C 1
ATOM 2198 O O . SER A 1 285 ? -14.999 3.886 34.928 1.00 76.19 285 SER A O 1
ATOM 2200 N N . ASN A 1 286 ? -15.771 5.953 34.575 1.00 70.25 286 ASN A N 1
ATOM 2201 C CA . ASN A 1 286 ? -15.989 6.270 35.991 1.00 70.25 286 ASN A CA 1
ATOM 2202 C C . ASN A 1 286 ? -17.236 5.600 36.598 1.00 70.25 286 ASN A C 1
ATOM 2204 O O . ASN A 1 286 ? -17.428 5.682 37.808 1.00 70.25 286 ASN A O 1
ATOM 2208 N N . LEU A 1 287 ? -18.095 4.999 35.771 1.00 66.88 287 LEU A N 1
ATOM 2209 C CA . LEU A 1 287 ? -19.291 4.269 36.195 1.00 66.88 287 LEU A CA 1
ATOM 2210 C C . LEU A 1 287 ? -19.129 2.750 36.071 1.00 66.88 287 LEU A C 1
ATOM 2212 O O . LEU A 1 287 ? -20.019 2.020 36.496 1.00 66.88 287 LEU A O 1
ATOM 2216 N N . LEU A 1 288 ? -18.023 2.259 35.509 1.00 72.75 288 LEU A N 1
ATOM 2217 C CA . LEU A 1 288 ? -17.744 0.827 35.458 1.00 72.75 288 LEU A CA 1
ATOM 2218 C C . LEU A 1 288 ? -17.379 0.285 36.852 1.00 72.75 288 LEU A C 1
ATOM 2220 O O . LEU A 1 288 ? -16.658 0.953 37.600 1.00 72.75 288 LEU A O 1
ATOM 2224 N N . PRO A 1 289 ? -17.815 -0.938 37.204 1.00 75.12 289 PRO A N 1
ATOM 2225 C CA . PRO A 1 289 ? -17.242 -1.681 38.320 1.00 75.12 289 PRO A CA 1
ATOM 2226 C C . PRO A 1 289 ? -15.718 -1.777 38.198 1.00 75.12 289 PRO A C 1
ATOM 2228 O O . PRO A 1 289 ? -15.185 -1.934 37.104 1.00 75.12 289 PRO A O 1
ATOM 2231 N N . SER A 1 290 ? -15.006 -1.763 39.327 1.00 74.56 290 SER A N 1
ATOM 2232 C CA . SER A 1 290 ? -13.533 -1.806 39.358 1.00 74.56 290 SER A CA 1
ATOM 2233 C C . SER A 1 290 ? -12.916 -3.064 38.730 1.00 74.56 290 SER A C 1
ATOM 2235 O O . SER A 1 290 ? -11.713 -3.099 38.483 1.00 74.56 290 SER A O 1
ATOM 2237 N N . THR A 1 291 ? -13.721 -4.097 38.487 1.00 76.69 291 THR A N 1
ATOM 2238 C CA . THR A 1 291 ? -13.320 -5.378 37.898 1.00 76.69 291 THR A CA 1
ATOM 2239 C C . THR A 1 291 ? -13.456 -5.430 36.379 1.00 76.69 291 THR A C 1
ATOM 2241 O O . THR A 1 291 ? -13.064 -6.430 35.785 1.00 76.69 291 THR A O 1
ATOM 2244 N N . VAL A 1 292 ? -14.033 -4.405 35.745 1.00 82.00 292 VAL A N 1
ATOM 2245 C CA . VAL A 1 292 ? -14.261 -4.371 34.296 1.00 82.00 292 VAL A CA 1
ATOM 2246 C C . VAL A 1 292 ? -13.771 -3.058 33.695 1.00 82.00 292 VAL A C 1
ATOM 2248 O O . VAL A 1 292 ? -13.799 -2.001 34.319 1.00 82.00 292 VAL A O 1
ATOM 2251 N N . THR A 1 293 ? -13.332 -3.125 32.445 1.00 89.94 293 THR A N 1
ATOM 2252 C CA . THR A 1 293 ? -12.861 -1.975 31.670 1.00 89.94 293 THR A CA 1
ATOM 2253 C C . THR A 1 293 ? -13.438 -2.042 30.271 1.00 89.94 293 THR A C 1
ATOM 2255 O O . THR A 1 293 ? -13.497 -3.132 29.705 1.00 89.94 293 THR A O 1
ATOM 2258 N N . GLN A 1 294 ? -13.803 -0.897 29.693 1.00 93.12 294 GLN A N 1
ATOM 2259 C CA . GLN A 1 294 ? -14.236 -0.857 28.298 1.00 93.12 294 GLN A CA 1
ATOM 2260 C C . GLN A 1 294 ? -13.138 -1.375 27.361 1.00 93.12 294 GLN A C 1
ATOM 2262 O O . GLN A 1 294 ? -11.961 -1.050 27.571 1.00 93.12 294 GLN A O 1
ATOM 2267 N N . PRO A 1 295 ? -13.501 -2.143 26.321 1.00 93.94 295 PRO A N 1
ATOM 2268 C CA . PRO A 1 295 ? -12.563 -2.504 25.278 1.00 93.94 295 PRO A CA 1
ATOM 2269 C C . PRO A 1 295 ? -12.154 -1.249 24.506 1.00 93.94 295 PRO A C 1
ATOM 2271 O O . PRO A 1 295 ? -12.938 -0.320 24.321 1.00 93.94 295 PRO A O 1
ATOM 2274 N N . THR A 1 296 ? -10.904 -1.218 24.058 1.00 94.50 296 THR A N 1
ATOM 2275 C CA . THR A 1 296 ? -10.378 -0.103 23.264 1.00 94.50 296 THR A CA 1
ATOM 2276 C C . THR A 1 296 ? -10.062 -0.567 21.857 1.00 94.50 296 THR A C 1
ATOM 2278 O O . THR A 1 296 ? -10.677 -0.103 20.906 1.00 94.50 296 THR A O 1
ATOM 2281 N N . LYS A 1 297 ? -9.133 -1.513 21.710 1.00 94.19 297 LYS A N 1
ATOM 2282 C CA . LYS A 1 297 ? -8.671 -1.993 20.410 1.00 94.19 297 LYS A CA 1
ATOM 2283 C C . LYS A 1 297 ? -8.426 -3.490 20.417 1.00 94.19 297 LYS A C 1
ATOM 2285 O O . LYS A 1 297 ? -7.972 -4.038 21.419 1.00 94.19 297 LYS A O 1
ATOM 2290 N N . THR A 1 298 ? -8.647 -4.112 19.267 1.00 92.56 298 THR A N 1
ATOM 2291 C CA . THR A 1 298 ? -8.267 -5.503 19.011 1.00 92.56 298 THR A CA 1
ATOM 2292 C C . THR A 1 298 ? -7.513 -5.582 17.698 1.00 92.56 298 THR A C 1
ATOM 2294 O O . THR A 1 298 ? -8.051 -5.227 16.652 1.00 92.56 298 THR A O 1
ATOM 2297 N N . THR A 1 299 ? -6.278 -6.072 17.745 1.00 90.88 299 THR A N 1
ATOM 2298 C CA . THR A 1 299 ? -5.504 -6.395 16.544 1.00 90.88 299 THR A CA 1
ATOM 2299 C C . THR A 1 299 ? -5.821 -7.817 16.104 1.00 90.88 299 THR A C 1
ATOM 2301 O O . THR A 1 299 ? -5.794 -8.738 16.919 1.00 90.88 299 THR A O 1
ATOM 2304 N N . ILE A 1 300 ? -6.113 -7.999 14.820 1.00 88.62 300 ILE A N 1
ATOM 2305 C CA . ILE A 1 300 ? -6.386 -9.315 14.245 1.00 88.62 300 ILE A CA 1
ATOM 2306 C C . ILE A 1 300 ? -5.059 -9.982 13.897 1.00 88.62 300 ILE A C 1
ATOM 2308 O O . ILE A 1 300 ? -4.298 -9.478 13.072 1.00 88.62 300 ILE A O 1
ATOM 2312 N N . THR A 1 301 ? -4.770 -11.114 14.530 1.00 88.19 301 THR A N 1
ATOM 2313 C CA . THR A 1 301 ? -3.487 -11.820 14.376 1.00 88.19 301 THR A CA 1
ATOM 2314 C C . THR A 1 301 ? -3.556 -13.020 13.443 1.00 88.19 301 THR A C 1
ATOM 2316 O O . THR A 1 301 ? -2.526 -13.452 12.935 1.00 88.19 301 THR A O 1
ATOM 2319 N N . ASP A 1 302 ? -4.750 -13.563 13.211 1.00 86.12 302 ASP A N 1
ATOM 2320 C CA . ASP A 1 302 ? -4.975 -14.721 12.351 1.00 86.12 302 ASP A CA 1
ATOM 2321 C C . ASP A 1 302 ? -6.427 -14.757 11.840 1.00 86.12 302 ASP A C 1
ATOM 2323 O O . ASP A 1 302 ? -7.286 -14.034 12.349 1.00 86.12 302 ASP A O 1
ATOM 2327 N N . ALA A 1 303 ? -6.692 -15.593 10.833 1.00 83.94 303 ALA A N 1
ATOM 2328 C CA . ALA A 1 303 ? -7.982 -15.689 10.142 1.00 83.94 303 ALA A CA 1
ATOM 2329 C C . ALA A 1 303 ? -8.985 -16.675 10.780 1.00 83.94 303 ALA A C 1
ATOM 2331 O O . ALA A 1 303 ? -10.032 -16.942 10.196 1.00 83.94 303 ALA A O 1
ATOM 2332 N N . THR A 1 304 ? -8.672 -17.270 11.933 1.00 87.25 304 THR A N 1
ATOM 2333 C CA . THR A 1 304 ? -9.415 -18.427 12.464 1.00 87.25 304 THR A CA 1
ATOM 2334 C C . THR A 1 304 ? -9.878 -18.276 13.907 1.00 87.25 304 THR A C 1
ATOM 2336 O O . THR A 1 304 ? -10.969 -18.744 14.233 1.00 87.25 304 THR A O 1
ATOM 2339 N N . THR A 1 305 ? -9.087 -17.633 14.766 1.00 89.06 305 THR A N 1
ATOM 2340 C CA . THR A 1 305 ? -9.336 -17.504 16.200 1.00 89.06 305 THR A CA 1
ATOM 2341 C C . THR A 1 305 ? -10.624 -16.719 16.431 1.00 89.06 305 THR A C 1
ATOM 2343 O O . THR A 1 305 ? -10.703 -15.565 16.005 1.00 89.06 305 THR A O 1
ATOM 2346 N N . PRO A 1 306 ? -11.633 -17.302 17.103 1.00 90.31 306 PRO A N 1
ATOM 2347 C CA . PRO A 1 306 ? -12.832 -16.570 17.480 1.00 90.31 306 PRO A CA 1
ATOM 2348 C C . PRO A 1 306 ? -12.504 -15.463 18.476 1.00 90.31 306 PRO A C 1
ATOM 2350 O O . PRO A 1 306 ? -11.804 -15.695 19.464 1.00 90.31 306 PRO A O 1
ATOM 2353 N N . ILE A 1 307 ? -13.035 -14.271 18.227 1.00 90.94 307 ILE A N 1
ATOM 2354 C CA . ILE A 1 307 ? -12.880 -13.117 19.107 1.00 90.94 307 ILE A CA 1
ATOM 2355 C C . ILE A 1 307 ? -14.272 -12.550 19.356 1.00 90.94 307 ILE A C 1
ATOM 2357 O O . ILE A 1 307 ? -14.909 -12.098 18.414 1.00 90.94 307 ILE A O 1
ATOM 2361 N N . ASP A 1 308 ? -14.720 -12.542 20.612 1.00 89.75 308 ASP A N 1
ATOM 2362 C CA . ASP A 1 308 ? -15.955 -11.867 21.019 1.00 89.75 308 ASP A CA 1
ATOM 2363 C C . ASP A 1 308 ? -15.620 -10.766 22.026 1.00 89.75 308 ASP A C 1
ATOM 2365 O O . ASP A 1 308 ? -15.085 -11.040 23.105 1.00 89.75 308 ASP A O 1
ATOM 2369 N N . VAL A 1 309 ? -15.869 -9.512 21.651 1.00 92.25 309 VAL A N 1
ATOM 2370 C CA . VAL A 1 309 ? -15.521 -8.348 22.472 1.00 92.25 309 VAL A CA 1
ATOM 2371 C C . VAL A 1 309 ? -16.744 -7.848 23.249 1.00 92.25 309 VAL A C 1
ATOM 2373 O O . VAL A 1 309 ? -17.715 -7.417 22.625 1.00 92.25 309 VAL A O 1
ATOM 2376 N N . PRO A 1 310 ? -16.710 -7.843 24.598 1.00 92.25 310 PRO A N 1
ATOM 2377 C CA . PRO A 1 310 ? -17.805 -7.316 25.402 1.00 92.25 310 PRO A CA 1
ATOM 2378 C C . PRO A 1 310 ? -17.737 -5.786 25.468 1.00 92.25 310 PRO A C 1
ATOM 2380 O O . PRO A 1 310 ? -16.798 -5.219 26.030 1.00 92.25 310 PRO A O 1
ATOM 2383 N N . ILE A 1 311 ? -18.749 -5.112 24.926 1.00 93.62 311 ILE A N 1
ATOM 2384 C CA . ILE A 1 311 ? -18.923 -3.659 25.008 1.00 93.62 311 ILE A CA 1
ATOM 2385 C C . ILE A 1 311 ? -19.946 -3.352 26.098 1.00 93.62 311 ILE A C 1
ATOM 2387 O O . ILE A 1 311 ? -21.099 -3.784 26.032 1.00 93.62 311 ILE A O 1
ATOM 2391 N N . TYR A 1 312 ? -19.537 -2.590 27.112 1.00 91.81 312 TYR A N 1
ATOM 2392 C CA . TYR A 1 312 ? -20.377 -2.384 28.285 1.00 91.81 312 TYR A CA 1
ATOM 2393 C C . TYR A 1 312 ? -21.359 -1.231 28.083 1.00 91.81 312 TYR A C 1
ATOM 2395 O O . TYR A 1 312 ? -20.968 -0.074 27.886 1.00 91.81 312 TYR A O 1
ATOM 2403 N N . ILE A 1 313 ? -22.648 -1.548 28.181 1.00 88.62 313 ILE A N 1
ATOM 2404 C CA . ILE A 1 313 ? -23.761 -0.598 28.092 1.00 88.62 313 ILE A CA 1
ATOM 2405 C C . ILE A 1 313 ? -24.660 -0.730 29.322 1.00 88.62 313 ILE A C 1
ATOM 2407 O O . ILE A 1 313 ? -24.606 -1.723 30.043 1.00 88.62 313 ILE A O 1
ATOM 2411 N N . TYR A 1 314 ? -25.490 0.273 29.593 1.00 74.75 314 TYR A N 1
ATOM 2412 C CA . TYR A 1 314 ? -26.444 0.213 30.697 1.00 74.75 314 TYR A CA 1
ATOM 2413 C C . TYR A 1 314 ? -27.791 0.833 30.348 1.00 74.75 314 TYR A C 1
ATOM 2415 O O . TYR A 1 314 ? -27.871 1.781 29.568 1.00 74.75 314 TYR A O 1
ATOM 2423 N N . ASP A 1 315 ? -28.840 0.295 30.969 1.00 74.19 315 ASP A N 1
ATOM 2424 C CA . ASP A 1 315 ? -30.194 0.833 30.892 1.00 74.19 315 ASP A CA 1
ATOM 2425 C C . ASP A 1 315 ? -30.328 2.055 31.818 1.00 74.19 315 ASP A C 1
ATOM 2427 O O . ASP A 1 315 ? -30.075 1.987 33.027 1.00 74.19 315 ASP A O 1
ATOM 2431 N N . LEU A 1 316 ? -30.746 3.187 31.250 1.00 58.28 316 LEU A N 1
ATOM 2432 C CA . LEU A 1 316 ? -31.008 4.427 31.988 1.00 58.28 316 LEU A CA 1
ATOM 2433 C C . LEU A 1 316 ? -32.270 4.346 32.866 1.00 58.28 316 LEU A C 1
ATOM 2435 O O . LEU A 1 316 ? -32.457 5.176 33.757 1.00 58.28 316 LEU A O 1
ATOM 2439 N N . SER A 1 317 ? -33.139 3.363 32.631 1.00 50.06 317 SER A N 1
ATOM 2440 C CA . SER A 1 317 ? -34.411 3.174 33.326 1.00 50.06 317 SER A CA 1
ATOM 2441 C C . SER A 1 317 ? -34.282 2.475 34.688 1.00 50.06 317 SER A C 1
ATOM 2443 O O . SER A 1 317 ? -35.237 2.500 35.473 1.00 50.06 317 SER A O 1
ATOM 2445 N N . TYR A 1 318 ? -33.104 1.928 35.033 1.00 43.16 318 TYR A N 1
ATOM 2446 C CA . TYR A 1 318 ? -32.876 1.242 36.310 1.00 43.16 318 TYR A CA 1
ATOM 2447 C C . TYR A 1 318 ? -32.863 2.223 37.498 1.00 43.16 318 TYR A C 1
ATOM 2449 O O . TYR A 1 318 ? -31.833 2.754 37.928 1.00 43.16 318 TYR A O 1
ATOM 2457 N N . LYS A 1 319 ? -34.050 2.464 38.061 1.00 43.66 319 LYS A N 1
ATOM 2458 C CA . LYS A 1 319 ? -34.263 3.190 39.317 1.00 43.66 319 LYS A CA 1
ATOM 2459 C C . LYS A 1 319 ? -33.956 2.254 40.489 1.00 43.66 319 LYS A C 1
ATOM 2461 O O . LYS A 1 319 ? -34.838 1.548 40.964 1.00 43.66 319 LYS A O 1
ATOM 2466 N N . GLY A 1 320 ? -32.706 2.233 40.947 1.00 39.53 320 GLY A N 1
ATOM 2467 C CA . GLY A 1 320 ? -32.332 1.542 42.188 1.00 39.53 320 GLY A CA 1
ATOM 2468 C C . GLY A 1 320 ? -33.161 1.984 43.412 1.00 39.53 320 GLY A C 1
ATOM 2469 O O . GLY A 1 320 ? -33.876 2.990 43.385 1.00 39.53 320 GLY A O 1
ATOM 2470 N N . ALA A 1 321 ? -33.052 1.240 44.510 1.00 38.47 321 ALA A N 1
ATOM 2471 C CA . ALA A 1 321 ? -33.627 1.618 45.799 1.00 38.47 321 ALA A CA 1
ATOM 2472 C C . ALA A 1 321 ? -32.605 2.409 46.633 1.00 38.47 321 ALA A C 1
ATOM 2474 O O . ALA A 1 321 ? -31.404 2.156 46.547 1.00 38.47 321 ALA A O 1
ATOM 2475 N N . VAL A 1 322 ? -33.088 3.340 47.461 1.00 40.22 322 VAL A N 1
ATOM 2476 C CA . VAL A 1 322 ? -32.287 3.975 48.518 1.00 40.22 322 VAL A CA 1
ATOM 2477 C C . VAL A 1 322 ? -32.775 3.497 49.866 1.00 40.22 322 VAL A C 1
ATOM 2479 O O . VAL A 1 322 ? -33.971 3.560 50.149 1.00 40.22 322 VAL A O 1
ATOM 2482 N N . ALA A 1 323 ? -31.835 3.032 50.684 1.00 40.16 323 ALA A N 1
ATOM 2483 C CA . ALA A 1 323 ? -32.088 2.591 52.043 1.00 40.16 323 ALA A CA 1
ATOM 2484 C C . ALA A 1 323 ? -31.184 3.351 53.021 1.00 40.16 323 ALA A C 1
ATOM 2486 O O . ALA A 1 323 ? -29.977 3.489 52.810 1.00 40.16 323 ALA A O 1
ATOM 2487 N N . LEU A 1 324 ? -31.783 3.822 54.114 1.00 42.84 324 LEU A N 1
ATOM 2488 C CA . LEU A 1 324 ? -31.060 4.316 55.281 1.00 42.84 324 LEU A CA 1
ATOM 2489 C C . LEU A 1 324 ? -30.603 3.101 56.091 1.00 42.84 324 LEU A C 1
ATOM 2491 O O . LEU A 1 324 ? -31.440 2.365 56.610 1.00 42.84 324 LEU A O 1
ATOM 2495 N N . SER A 1 325 ? -29.292 2.870 56.187 1.00 40.75 325 SER A N 1
ATOM 2496 C CA . SER A 1 325 ? -28.758 1.761 56.991 1.00 40.75 325 SER A CA 1
ATOM 2497 C C . SER A 1 325 ? -28.706 2.080 58.486 1.00 40.75 325 SER A C 1
ATOM 2499 O O . SER A 1 325 ? -28.656 1.165 59.303 1.00 40.75 325 SER A O 1
ATOM 2501 N N . SER A 1 326 ? -28.721 3.365 58.851 1.00 43.28 326 SER A N 1
ATOM 2502 C CA . SER A 1 326 ? -28.754 3.838 60.238 1.00 43.28 326 SER A CA 1
ATOM 2503 C C . SER A 1 326 ? -29.249 5.288 60.327 1.00 43.28 326 SER A C 1
ATOM 2505 O O . SER A 1 326 ? -29.183 6.044 59.357 1.00 43.28 326 SER A O 1
ATOM 2507 N N . VAL A 1 327 ? -29.752 5.676 61.504 1.00 46.69 327 VAL A N 1
ATOM 2508 C CA . VAL A 1 327 ? -30.102 7.065 61.843 1.00 46.69 327 VAL A CA 1
ATOM 2509 C C . VAL A 1 327 ? -28.985 7.646 62.728 1.00 46.69 327 VAL A C 1
ATOM 2511 O O . VAL A 1 327 ? -28.554 6.946 63.646 1.00 46.69 327 VAL A O 1
ATOM 2514 N N . PRO A 1 328 ? -28.490 8.879 62.488 1.00 43.88 328 PRO A N 1
ATOM 2515 C CA . PRO A 1 328 ? -27.463 9.493 63.331 1.00 43.88 328 PRO A CA 1
ATOM 2516 C C . PRO A 1 328 ? -27.944 9.736 64.768 1.00 43.88 328 PRO A C 1
ATOM 2518 O O . PRO A 1 328 ? -29.066 10.201 64.981 1.00 43.88 328 PRO A O 1
ATOM 2521 N N . ASP A 1 329 ? -27.066 9.504 65.745 1.00 45.75 329 ASP A N 1
ATOM 2522 C CA . ASP A 1 329 ? -27.326 9.855 67.143 1.00 45.75 329 ASP A CA 1
ATOM 2523 C C . ASP A 1 329 ? -27.346 11.382 67.327 1.00 45.75 329 ASP A C 1
ATOM 2525 O O . ASP A 1 329 ? -26.460 12.098 66.843 1.00 45.75 329 ASP A O 1
ATOM 2529 N N . ILE A 1 330 ? -28.345 11.879 68.061 1.00 47.12 330 ILE A N 1
ATOM 2530 C CA . ILE A 1 330 ? -28.454 13.289 68.453 1.00 47.12 330 ILE A CA 1
ATOM 2531 C C . ILE A 1 330 ? -27.570 13.522 69.684 1.00 47.12 330 ILE A C 1
ATOM 2533 O O . ILE A 1 330 ? -27.789 12.909 70.729 1.00 47.12 330 ILE A O 1
ATOM 2537 N N . ASN A 1 331 ? -26.592 14.425 69.582 1.00 44.31 331 ASN A N 1
ATOM 2538 C CA . ASN A 1 331 ? -25.664 14.741 70.665 1.00 44.31 331 ASN A CA 1
ATOM 2539 C C . ASN A 1 331 ? -25.509 16.259 70.845 1.00 44.31 331 ASN A C 1
ATOM 2541 O O . ASN A 1 331 ? -25.252 17.001 69.905 1.00 44.31 331 ASN A O 1
ATOM 2545 N N . PHE A 1 332 ? -25.612 16.746 72.076 1.00 45.78 332 PHE A N 1
ATOM 2546 C CA . PHE A 1 332 ? -25.460 18.174 72.391 1.00 45.78 332 PHE A CA 1
ATOM 2547 C C . PHE A 1 332 ? -23.995 18.595 72.655 1.00 45.78 332 PHE A C 1
ATOM 2549 O O . PHE A 1 332 ? -23.720 19.733 73.047 1.00 45.78 332 PHE A O 1
ATOM 2556 N N . GLY A 1 333 ? -23.041 17.688 72.415 1.00 39.12 333 GLY A N 1
ATOM 2557 C CA . GLY A 1 333 ? -21.602 17.876 72.600 1.00 39.12 333 GLY A CA 1
ATOM 2558 C C . GLY A 1 333 ? -21.133 17.735 74.055 1.00 39.12 333 GLY A C 1
ATOM 2559 O O . GLY A 1 333 ? -21.929 17.613 74.982 1.00 39.12 333 GLY A O 1
ATOM 2560 N N . SER A 1 334 ? -19.810 17.771 74.257 1.00 39.69 334 SER A N 1
ATOM 2561 C CA . SER A 1 334 ? -19.183 17.930 75.579 1.00 39.69 334 SER A CA 1
ATOM 2562 C C . SER A 1 334 ? -19.055 19.423 75.883 1.00 39.69 334 SER A C 1
ATOM 2564 O O . SER A 1 334 ? -18.342 20.125 75.168 1.00 39.69 334 SER A O 1
ATOM 2566 N N . GLN A 1 335 ? -19.721 19.918 76.926 1.00 44.03 335 GLN A N 1
ATOM 2567 C CA . GLN A 1 335 ? -19.688 21.342 77.275 1.00 44.03 335 GLN A CA 1
ATOM 2568 C C . GLN A 1 335 ? -18.777 21.591 78.479 1.00 44.03 335 GLN A C 1
ATOM 2570 O O . GLN A 1 335 ? -18.900 20.929 79.508 1.00 44.03 335 GLN A O 1
ATOM 2575 N N . LEU A 1 336 ? -17.865 22.561 78.352 1.00 35.50 336 LEU A N 1
ATOM 2576 C CA . LEU A 1 336 ? -17.029 23.023 79.459 1.00 35.50 336 LEU A CA 1
ATOM 2577 C C . LEU A 1 336 ? -17.826 24.048 80.275 1.00 35.50 336 LEU A C 1
ATOM 2579 O O . LEU A 1 336 ? -18.077 25.170 79.819 1.00 35.50 336 LEU A O 1
ATOM 2583 N N . ILE A 1 337 ? -18.252 23.662 81.473 1.00 42.59 337 ILE A N 1
ATOM 2584 C CA . ILE A 1 337 ? -19.086 24.520 82.316 1.00 42.59 337 ILE A CA 1
ATOM 2585 C C . ILE A 1 337 ? -18.191 25.529 83.052 1.00 42.59 337 ILE A C 1
ATOM 2587 O O . ILE A 1 337 ? -17.267 25.155 83.770 1.00 42.59 337 ILE A O 1
ATOM 2591 N N . SER A 1 338 ? -18.446 26.829 82.847 1.00 37.75 338 SER A N 1
ATOM 2592 C CA . SER A 1 338 ? -17.747 27.930 83.526 1.00 37.75 338 SER A CA 1
ATOM 2593 C C . SER A 1 338 ? -18.733 29.014 83.982 1.00 37.75 338 SER A C 1
ATOM 2595 O O . SER A 1 338 ? -19.783 29.184 83.353 1.00 37.75 338 SER A O 1
ATOM 2597 N N . PRO A 1 339 ? -18.396 29.835 84.996 1.00 39.00 339 PRO A N 1
ATOM 2598 C CA . PRO A 1 339 ? -19.268 30.912 85.471 1.00 39.00 339 PRO A CA 1
ATOM 2599 C C . PRO A 1 339 ? -19.697 31.927 84.396 1.00 39.00 339 PRO A C 1
ATOM 2601 O O . PRO A 1 339 ? -20.742 32.555 84.539 1.00 39.00 339 PRO A O 1
ATOM 2604 N N . LYS A 1 340 ? -18.921 32.080 83.312 1.00 39.16 340 LYS A N 1
ATOM 2605 C CA . LYS A 1 340 ? -19.201 33.011 82.201 1.00 39.16 340 LYS A CA 1
ATOM 2606 C C . LYS A 1 340 ? -20.169 32.455 81.145 1.00 39.16 340 LYS A C 1
ATOM 2608 O O . LYS A 1 340 ? -20.619 33.212 80.290 1.00 39.16 340 LYS A O 1
ATOM 2613 N N . SER A 1 341 ? -20.483 31.160 81.181 1.00 40.59 341 SER A N 1
ATOM 2614 C CA . SER A 1 341 ? -21.281 30.465 80.154 1.00 40.59 341 SER A CA 1
ATOM 2615 C C . SER A 1 341 ? -22.756 30.273 80.546 1.00 40.59 341 SER A C 1
ATOM 2617 O O . SER A 1 341 ? -23.521 29.679 79.790 1.00 40.59 341 SER A O 1
ATOM 2619 N N . ARG A 1 342 ? -23.154 30.752 81.731 1.00 43.97 342 ARG A N 1
ATOM 2620 C CA . ARG A 1 342 ? -24.448 30.471 82.374 1.00 43.97 342 ARG A CA 1
ATOM 2621 C C . ARG A 1 342 ? -25.636 31.015 81.561 1.00 43.97 342 ARG A C 1
ATOM 2623 O O . ARG A 1 342 ? -25.654 32.190 81.206 1.00 43.97 342 ARG A O 1
ATOM 2630 N N . GLY A 1 343 ? -26.644 30.172 81.306 1.00 40.22 343 GLY A N 1
ATOM 2631 C CA . GLY A 1 343 ? -27.922 30.561 80.681 1.00 40.22 343 GLY A CA 1
ATOM 2632 C C . GLY A 1 343 ? -27.985 30.542 79.146 1.00 40.22 343 GLY A C 1
ATOM 2633 O O . GLY A 1 343 ? -28.992 30.977 78.594 1.00 40.22 343 GLY A O 1
ATOM 2634 N N . LYS A 1 344 ? -26.953 30.053 78.448 1.00 42.16 344 LYS A N 1
ATOM 2635 C CA . LYS A 1 344 ? -26.968 29.924 76.980 1.00 42.16 344 LYS A CA 1
ATOM 2636 C C . LYS A 1 344 ? -27.686 28.651 76.517 1.00 42.16 344 LYS A C 1
ATOM 2638 O O . LYS A 1 344 ? -27.520 27.598 77.124 1.00 42.16 344 LYS A O 1
ATOM 2643 N N . MET A 1 345 ? -28.437 28.762 75.419 1.00 40.22 345 MET A N 1
ATOM 2644 C CA . MET A 1 345 ? -29.029 27.622 74.710 1.00 40.22 345 MET A CA 1
ATOM 2645 C C . MET A 1 345 ? -28.025 27.029 73.716 1.00 40.22 345 MET A C 1
ATOM 2647 O O . MET A 1 345 ? -27.284 27.773 73.071 1.00 40.22 345 MET A O 1
ATOM 2651 N N . TYR A 1 346 ? -28.041 25.707 73.554 1.00 43.94 346 TYR A N 1
ATOM 2652 C CA . TYR A 1 346 ? -27.161 24.984 72.633 1.00 43.94 346 TYR A CA 1
ATOM 2653 C C . TYR A 1 346 ? -27.992 24.183 71.625 1.00 43.94 346 TYR A C 1
ATOM 2655 O O . TYR A 1 346 ? -28.950 23.515 72.012 1.00 43.94 346 TYR A O 1
ATOM 2663 N N . ALA A 1 347 ? -27.628 24.262 70.342 1.00 39.00 347 ALA A N 1
ATOM 2664 C CA . ALA A 1 347 ? -28.224 23.455 69.279 1.00 39.00 347 ALA A CA 1
ATOM 2665 C C . ALA A 1 347 ? -27.619 22.041 69.271 1.00 39.00 347 ALA A C 1
ATOM 2667 O O . ALA A 1 347 ? -26.454 21.860 69.630 1.00 39.00 347 ALA A O 1
ATOM 2668 N N . ALA A 1 348 ? -28.402 21.042 68.861 1.00 43.84 348 ALA A N 1
ATOM 2669 C CA . ALA A 1 348 ? -27.914 19.676 68.713 1.00 43.84 348 ALA A CA 1
ATOM 2670 C C . ALA A 1 348 ? -26.911 19.553 67.553 1.00 43.84 348 ALA A C 1
ATOM 2672 O O . ALA A 1 348 ? -27.087 20.172 66.504 1.00 43.84 348 ALA A O 1
ATOM 2673 N N . ALA A 1 349 ? -25.896 18.710 67.732 1.00 41.16 349 ALA A N 1
ATOM 2674 C CA . ALA A 1 349 ? -24.992 18.255 66.684 1.00 41.16 349 ALA A CA 1
ATOM 2675 C C . ALA A 1 349 ? -25.184 16.746 66.444 1.00 41.16 349 ALA A C 1
ATOM 2677 O O . ALA A 1 349 ? -25.593 15.998 67.334 1.00 41.16 349 ALA A O 1
ATOM 2678 N N . PHE A 1 350 ? -24.888 16.276 65.236 1.00 45.94 350 PHE A N 1
ATOM 2679 C CA . PHE A 1 350 ? -24.936 14.850 64.904 1.00 45.94 350 PHE A CA 1
ATOM 2680 C C . PHE A 1 350 ? -23.541 14.253 65.097 1.00 45.94 350 PHE A C 1
ATOM 2682 O O . PHE A 1 350 ? -22.577 14.776 64.542 1.00 45.94 350 PHE A O 1
ATOM 2689 N N . THR A 1 351 ? -23.408 13.195 65.906 1.00 43.31 351 THR A N 1
ATOM 2690 C CA . THR A 1 351 ? -22.078 12.632 66.226 1.00 43.31 351 THR A CA 1
ATOM 2691 C C . THR A 1 351 ? -21.570 11.553 65.287 1.00 43.31 351 THR A C 1
ATOM 2693 O O . THR A 1 351 ? -20.375 11.274 65.313 1.00 43.31 351 THR A O 1
ATOM 2696 N N . ASN A 1 352 ? -22.439 10.971 64.460 1.00 44.94 352 ASN A N 1
ATOM 2697 C CA . ASN A 1 352 ? -22.061 9.937 63.498 1.00 44.94 352 ASN A CA 1
ATOM 2698 C C . ASN A 1 352 ? -22.384 10.408 62.075 1.00 44.94 352 ASN A C 1
ATOM 2700 O O . ASN A 1 352 ? -23.387 11.096 61.862 1.00 44.94 352 ASN A O 1
ATOM 2704 N N . GLU A 1 353 ? -21.551 10.020 61.107 1.00 36.97 353 GLU A N 1
ATOM 2705 C CA . GLU A 1 353 ? -21.826 10.275 59.693 1.00 36.97 353 GLU A CA 1
ATOM 2706 C C . GLU A 1 353 ? -23.047 9.476 59.229 1.00 36.97 353 GLU A C 1
ATOM 2708 O O . GLU A 1 353 ? -23.253 8.319 59.604 1.00 36.97 353 GLU A O 1
ATOM 2713 N N . LEU A 1 354 ? -23.869 10.111 58.398 1.00 41.47 354 LEU A N 1
ATOM 2714 C CA . LEU A 1 354 ? -24.977 9.453 57.729 1.00 41.47 354 LEU A CA 1
ATOM 2715 C C . LEU A 1 354 ? -24.430 8.442 56.716 1.00 41.47 354 LEU A C 1
ATOM 2717 O O . LEU A 1 354 ? -23.762 8.828 55.757 1.00 41.47 354 LEU A O 1
ATOM 2721 N N . VAL A 1 355 ? -24.785 7.169 56.884 1.00 40.28 355 VAL A N 1
ATOM 2722 C CA . VAL A 1 355 ? -24.493 6.127 55.896 1.00 40.28 355 VAL A CA 1
ATOM 2723 C C . VAL A 1 355 ? -25.760 5.868 55.085 1.00 40.28 355 VAL A C 1
ATOM 2725 O O . VAL A 1 355 ? -26.744 5.321 55.586 1.00 40.28 355 VAL A O 1
ATOM 2728 N N . VAL A 1 356 ? -25.751 6.318 53.830 1.00 41.25 356 VAL A N 1
ATOM 2729 C CA . VAL A 1 356 ? -26.799 6.033 52.843 1.00 41.25 356 VAL A CA 1
ATOM 2730 C C . VAL A 1 356 ? -26.232 5.021 51.863 1.00 41.25 356 VAL A C 1
ATOM 2732 O O . VAL A 1 356 ? -25.256 5.308 51.172 1.00 41.25 356 VAL A O 1
ATOM 2735 N N . ASN A 1 357 ? -26.868 3.855 51.781 1.00 41.00 357 ASN A N 1
ATOM 2736 C CA . ASN A 1 357 ? -26.577 2.894 50.727 1.00 41.00 357 ASN A CA 1
ATOM 2737 C C . ASN A 1 357 ? -27.465 3.246 49.531 1.00 41.00 357 ASN A C 1
ATOM 2739 O O . ASN A 1 357 ? -28.665 2.948 49.521 1.00 41.00 357 ASN A O 1
ATOM 2743 N N . ASP A 1 358 ? -26.880 3.952 48.564 1.00 42.22 358 ASP A N 1
ATOM 2744 C CA . ASP A 1 358 ? -27.554 4.355 47.334 1.00 42.22 358 ASP A CA 1
ATOM 2745 C C . ASP A 1 358 ? -27.146 3.466 46.163 1.00 42.22 358 ASP A C 1
ATOM 2747 O O . ASP A 1 358 ? -25.997 3.464 45.729 1.00 42.22 358 ASP A O 1
ATOM 2751 N N . TYR A 1 359 ? -28.120 2.721 45.644 1.00 44.81 359 TYR A N 1
ATOM 2752 C CA . TYR A 1 359 ? -27.955 1.865 44.472 1.00 44.81 359 TYR A CA 1
ATOM 2753 C C . TYR A 1 359 ? -28.548 2.499 43.199 1.00 44.81 359 TYR A C 1
ATOM 2755 O O . TYR A 1 359 ? -28.685 1.826 42.174 1.00 44.81 359 TYR A O 1
ATOM 2763 N N . ARG A 1 360 ? -28.941 3.782 43.241 1.00 43.94 360 ARG A N 1
ATOM 2764 C CA . ARG A 1 360 ? -29.427 4.554 42.088 1.00 43.94 360 ARG A CA 1
ATOM 2765 C C . ARG A 1 360 ? -28.265 5.194 41.343 1.00 43.94 360 ARG A C 1
ATOM 2767 O O . ARG A 1 360 ? -27.362 5.774 41.929 1.00 43.94 360 ARG A O 1
ATOM 2774 N N . ARG A 1 361 ? -28.317 5.139 40.012 1.00 50.31 361 ARG A N 1
ATOM 2775 C CA . ARG A 1 361 ? -27.195 5.528 39.141 1.00 50.31 361 ARG A CA 1
ATOM 2776 C C . ARG A 1 361 ? -27.155 7.016 38.755 1.00 50.31 361 ARG A C 1
ATOM 2778 O O . ARG A 1 361 ? -26.353 7.388 37.906 1.00 50.31 361 ARG A O 1
ATOM 2785 N N . ALA A 1 362 ? -27.990 7.876 39.351 1.00 44.88 362 ALA A N 1
ATOM 2786 C CA . ALA A 1 362 ? -28.022 9.303 39.018 1.00 44.88 362 ALA A CA 1
ATOM 2787 C C . ALA A 1 362 ? -28.577 10.192 40.147 1.00 44.88 362 ALA A C 1
ATOM 2789 O O . ALA A 1 362 ? -29.764 10.509 40.172 1.00 44.88 362 ALA A O 1
ATOM 2790 N N . THR A 1 363 ? -27.707 10.700 41.017 1.00 45.72 363 THR A N 1
ATOM 2791 C CA . THR A 1 363 ? -27.905 12.027 41.623 1.00 45.72 363 THR A CA 1
ATOM 2792 C C . THR A 1 363 ? -26.579 12.768 41.591 1.00 45.72 363 THR A C 1
ATOM 2794 O O . THR A 1 363 ? -25.682 12.491 42.382 1.00 45.72 363 THR A O 1
ATOM 2797 N N . LYS A 1 364 ? -26.460 13.703 40.642 1.00 40.44 364 LYS A N 1
ATOM 2798 C CA . LYS A 1 364 ? -25.276 14.546 40.403 1.00 40.44 364 LYS A CA 1
ATOM 2799 C C . LYS A 1 364 ? -24.917 15.435 41.607 1.00 40.44 364 LYS A C 1
ATOM 2801 O O . LYS A 1 364 ? -23.786 15.896 41.699 1.00 40.44 364 LYS A O 1
ATOM 2806 N N . ASP A 1 365 ? -25.860 15.606 42.536 1.00 43.06 365 ASP A N 1
ATOM 2807 C CA . ASP A 1 365 ? -25.805 16.626 43.585 1.00 43.06 365 ASP A CA 1
ATOM 2808 C C . ASP A 1 365 ? -25.766 16.058 45.020 1.00 43.06 365 ASP A C 1
ATOM 2810 O O . ASP A 1 365 ? -25.742 16.825 45.973 1.00 43.06 365 ASP A O 1
ATOM 2814 N N . GLY A 1 366 ? -25.704 14.732 45.206 1.00 47.22 366 GLY A N 1
ATOM 2815 C CA . GLY A 1 366 ? -25.687 14.105 46.538 1.00 47.22 366 GLY A CA 1
ATOM 2816 C C . GLY A 1 366 ? -27.054 14.060 47.247 1.00 47.22 366 GLY A C 1
ATOM 2817 O O . GLY A 1 366 ? -28.100 14.304 46.640 1.00 47.22 366 GLY A O 1
ATOM 2818 N N . TRP A 1 367 ? -27.040 13.692 48.535 1.00 49.38 367 TRP A N 1
ATOM 2819 C CA . TRP A 1 367 ? -28.229 13.528 49.386 1.00 49.38 367 TRP A CA 1
ATOM 2820 C C . TRP A 1 367 ? -28.201 14.487 50.580 1.00 49.38 367 TRP A C 1
ATOM 2822 O O . TRP A 1 367 ? -27.169 14.625 51.239 1.00 49.38 367 TRP A O 1
ATOM 2832 N N . ASN A 1 368 ? -29.350 15.083 50.905 1.00 46.75 368 ASN A N 1
ATOM 2833 C CA . ASN A 1 368 ? -29.557 15.913 52.090 1.00 46.75 368 ASN A CA 1
ATOM 2834 C C . ASN A 1 368 ? -30.537 15.219 53.051 1.00 46.75 368 ASN A C 1
ATOM 2836 O O . ASN A 1 368 ? -31.579 14.719 52.625 1.00 46.75 368 ASN A O 1
ATOM 2840 N N . LEU A 1 369 ? -30.200 15.174 54.342 1.00 46.78 369 LEU A N 1
ATOM 2841 C CA . LEU A 1 369 ? -31.052 14.628 55.394 1.00 46.78 369 LEU A CA 1
ATOM 2842 C C . LEU A 1 369 ? -31.478 15.752 56.335 1.00 46.78 369 LEU A C 1
ATOM 2844 O O . LEU A 1 369 ? -30.648 16.371 56.996 1.00 46.78 369 LEU A O 1
ATOM 2848 N N . THR A 1 370 ? -32.784 15.961 56.448 1.00 46.00 370 THR A N 1
ATOM 2849 C CA . THR A 1 370 ? -33.368 16.906 57.405 1.00 46.00 370 THR A CA 1
ATOM 2850 C C . THR A 1 370 ? -34.126 16.149 58.490 1.00 46.00 370 THR A C 1
ATOM 2852 O O . THR A 1 370 ? -34.735 15.113 58.220 1.00 46.00 370 THR A O 1
ATOM 2855 N N . VAL A 1 371 ? -34.086 16.654 59.726 1.00 46.53 371 VAL A N 1
ATOM 2856 C CA . VAL A 1 371 ? -34.884 16.138 60.847 1.00 46.53 371 VAL A CA 1
ATOM 2857 C C . VAL A 1 371 ? -35.887 17.204 61.269 1.00 46.53 371 VAL A C 1
ATOM 2859 O O . VAL A 1 371 ? -35.522 18.356 61.497 1.00 46.53 371 VAL A O 1
ATOM 2862 N N . GLN A 1 372 ? -37.159 16.828 61.351 1.00 47.88 372 GLN A N 1
ATOM 2863 C CA . GLN A 1 372 ? -38.232 17.703 61.817 1.00 47.88 372 GLN A CA 1
ATOM 2864 C C . GLN A 1 372 ? -39.048 17.002 62.897 1.00 47.88 372 GLN A C 1
ATOM 2866 O O . GLN A 1 372 ? -39.310 15.800 62.820 1.00 47.88 372 GLN A O 1
ATOM 2871 N N . GLN A 1 373 ? -39.489 17.759 63.900 1.00 44.97 373 GLN A N 1
ATOM 2872 C CA . GLN A 1 373 ? -40.494 17.284 64.840 1.00 44.97 373 GLN A CA 1
ATOM 2873 C C . GLN A 1 373 ? -41.846 17.230 64.117 1.00 44.97 373 GLN A C 1
ATOM 2875 O O . GLN A 1 373 ? -42.511 18.239 63.915 1.00 44.97 373 GLN A O 1
ATOM 2880 N N . SER A 1 374 ? -42.231 16.033 63.687 1.00 43.88 374 SER A N 1
ATOM 2881 C CA . SER A 1 374 ? -43.460 15.804 62.918 1.00 43.88 374 SER A CA 1
ATOM 2882 C C . SER A 1 374 ? -44.718 15.712 63.776 1.00 43.88 374 SER A C 1
ATOM 2884 O O . SER A 1 374 ? -45.818 15.946 63.279 1.00 43.88 374 SER A O 1
ATOM 2886 N N . GLN A 1 375 ? -44.565 15.393 65.064 1.00 46.19 375 GLN A N 1
ATOM 2887 C CA . GLN A 1 375 ? -45.646 15.472 66.038 1.00 46.19 375 GLN A CA 1
ATOM 2888 C C . GLN A 1 375 ? -45.213 16.295 67.247 1.00 46.19 375 GLN A C 1
ATOM 2890 O O . GLN A 1 375 ? -44.072 16.157 67.683 1.00 46.19 375 GLN A O 1
ATOM 2895 N N . PRO A 1 376 ? -46.105 17.134 67.795 1.00 43.47 376 PRO A N 1
ATOM 2896 C CA . PRO A 1 376 ? -45.813 17.898 68.995 1.00 43.47 376 PRO A CA 1
ATOM 2897 C C . PRO A 1 376 ? -45.539 16.980 70.188 1.00 43.47 376 PRO A C 1
ATOM 2899 O O . PRO A 1 376 ? -46.125 15.902 70.308 1.00 43.47 376 PRO A O 1
ATOM 2902 N N . LEU A 1 377 ? -44.682 17.445 71.094 1.00 46.69 377 LEU A N 1
ATOM 2903 C CA . LEU A 1 377 ? -44.385 16.740 72.334 1.00 46.69 377 LEU A CA 1
ATOM 2904 C C . LEU A 1 377 ? -45.667 16.714 73.172 1.00 46.69 377 LEU A C 1
ATOM 2906 O O . LEU A 1 377 ? -46.200 17.771 73.521 1.00 46.69 377 LEU A O 1
ATOM 2910 N N . THR A 1 378 ? -46.193 15.519 73.424 1.00 45.62 378 THR A N 1
ATOM 2911 C CA . THR A 1 378 ? -47.502 15.319 74.049 1.00 45.62 378 THR A CA 1
ATOM 2912 C C . THR A 1 378 ? -47.327 14.574 75.364 1.00 45.62 378 THR A C 1
ATOM 2914 O O . THR A 1 378 ? -46.625 13.566 75.425 1.00 45.62 378 THR A O 1
ATOM 2917 N N . SER A 1 379 ? -47.941 15.081 76.434 1.00 45.69 379 SER A N 1
ATOM 2918 C CA . SER A 1 379 ? -47.943 14.395 77.729 1.00 45.69 379 SER A CA 1
ATOM 2919 C C . SER A 1 379 ? -48.675 13.056 77.642 1.00 45.69 379 SER A C 1
ATOM 2921 O O . SER A 1 379 ? -49.618 12.900 76.865 1.00 45.69 379 SER A O 1
ATOM 2923 N N . THR A 1 380 ? -48.297 12.098 78.487 1.00 48.16 380 THR A N 1
ATOM 2924 C CA . THR A 1 380 ? -48.921 10.759 78.511 1.00 48.16 380 THR A CA 1
ATOM 2925 C C . THR A 1 380 ? -50.437 10.808 78.800 1.00 48.16 380 THR A C 1
ATOM 2927 O O . THR A 1 380 ? -51.198 9.961 78.336 1.00 48.16 380 THR A O 1
ATOM 2930 N N . ASP A 1 381 ? -50.918 11.852 79.491 1.00 50.22 381 ASP A N 1
ATOM 2931 C CA . ASP A 1 381 ? -52.348 12.117 79.727 1.00 50.22 381 ASP A CA 1
ATOM 2932 C C . ASP A 1 381 ? -53.056 12.892 78.589 1.00 50.22 381 ASP A C 1
ATOM 2934 O O . ASP A 1 381 ? -54.254 13.168 78.679 1.00 50.22 381 ASP A O 1
ATOM 2938 N N . LYS A 1 382 ? -52.324 13.225 77.516 1.00 50.84 382 LYS A N 1
ATOM 2939 C CA . LYS A 1 382 ? -52.742 13.950 76.302 1.00 50.84 382 LYS A CA 1
ATOM 2940 C C . LYS A 1 382 ? -53.277 15.370 76.514 1.00 50.84 382 LY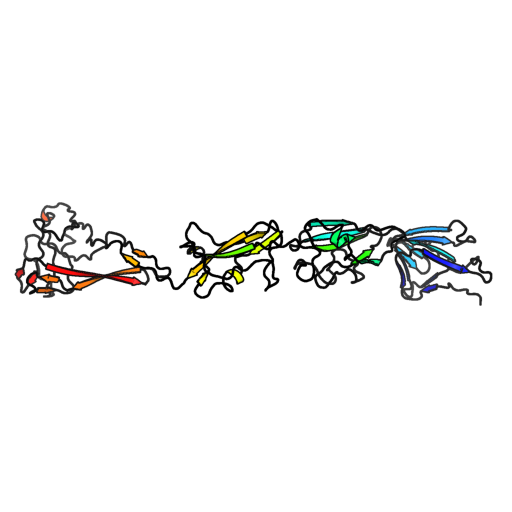S A C 1
ATOM 2942 O O . LYS A 1 382 ? -53.936 15.910 75.626 1.00 50.84 382 LYS A O 1
ATOM 2947 N N . LYS A 1 383 ? -53.018 15.991 77.667 1.00 44.19 383 LYS A N 1
ATOM 2948 C CA . LYS A 1 383 ? -53.539 17.333 77.992 1.00 44.19 383 LYS A CA 1
ATOM 2949 C C . LYS A 1 383 ? -52.593 18.476 77.634 1.00 44.19 383 LYS A C 1
ATOM 2951 O O . LYS A 1 383 ? -53.068 19.594 77.447 1.00 44.19 383 LYS A O 1
ATOM 2956 N N . THR A 1 384 ? -51.297 18.208 77.498 1.00 43.81 384 THR A N 1
ATOM 2957 C CA . THR A 1 384 ? -50.280 19.211 77.154 1.00 43.81 384 THR A CA 1
ATOM 2958 C C . THR A 1 384 ? -49.654 18.859 75.810 1.00 43.81 384 THR A C 1
ATOM 2960 O O . THR A 1 384 ? -49.182 17.739 75.634 1.00 43.81 384 THR A O 1
ATOM 2963 N N . VAL A 1 385 ? -49.658 19.808 74.869 1.00 41.75 385 VAL A N 1
ATOM 2964 C CA . VAL A 1 385 ? -49.179 19.628 73.488 1.00 41.75 385 VAL A CA 1
ATOM 2965 C C . VAL A 1 385 ? -48.252 20.788 73.130 1.00 41.75 385 VAL A C 1
ATOM 2967 O O . VAL A 1 385 ? -48.676 21.943 73.168 1.00 41.75 385 VAL A O 1
ATOM 2970 N N . LEU A 1 386 ? -46.999 20.493 72.779 1.00 41.41 386 LEU A N 1
ATOM 2971 C CA . LEU A 1 386 ? -45.947 21.496 72.570 1.00 41.41 386 LEU A CA 1
ATOM 2972 C C . LEU A 1 386 ? -45.339 21.402 71.176 1.00 41.41 386 LEU A C 1
ATOM 2974 O O . LEU A 1 386 ? -44.957 20.320 70.734 1.00 41.41 386 LEU A O 1
ATOM 2978 N N . LYS A 1 387 ? -45.229 22.544 70.496 1.00 38.09 387 LYS A N 1
ATOM 2979 C CA . LYS A 1 387 ? -44.624 22.665 69.164 1.00 38.09 387 LYS A CA 1
ATOM 2980 C C . LYS A 1 387 ? -43.283 23.401 69.280 1.00 38.09 387 LYS A C 1
ATOM 2982 O O . LYS A 1 387 ? -43.223 24.403 69.984 1.00 38.09 387 LYS A O 1
ATOM 2987 N N . ASP A 1 388 ? -42.256 22.906 68.584 1.00 40.19 388 ASP A N 1
ATOM 2988 C CA . ASP A 1 388 ? -40.939 23.543 68.388 1.00 40.19 388 ASP A CA 1
ATOM 2989 C C . ASP A 1 388 ? -40.054 23.701 69.649 1.00 40.19 388 ASP A C 1
ATOM 2991 O O . ASP A 1 388 ? -39.526 24.778 69.927 1.00 40.19 388 ASP A O 1
ATOM 2995 N N . THR A 1 389 ? -39.858 22.634 70.438 1.00 43.34 389 THR A N 1
ATOM 2996 C CA . THR A 1 389 ? -39.227 22.737 71.775 1.00 43.34 389 THR A CA 1
ATOM 2997 C C . THR A 1 389 ? -38.097 21.732 72.031 1.00 43.34 389 THR A C 1
ATOM 2999 O O . THR A 1 389 ? -38.343 20.642 72.548 1.00 43.34 389 THR A O 1
ATOM 3002 N N . LEU A 1 390 ? -36.840 22.105 71.762 1.00 43.50 390 LEU A N 1
ATOM 3003 C CA . LEU A 1 390 ? -35.672 21.345 72.237 1.00 43.50 390 LEU A CA 1
ATOM 3004 C C . LEU A 1 390 ? -34.505 22.289 72.590 1.00 43.50 390 LEU 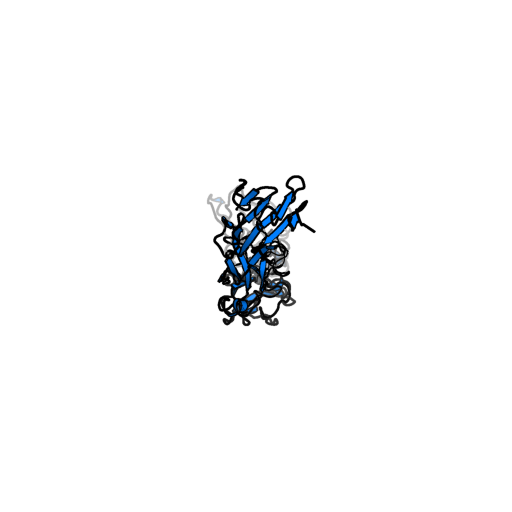A C 1
ATOM 3006 O O . LEU A 1 390 ? -33.746 22.694 71.715 1.00 43.50 390 LEU A O 1
ATOM 3010 N N . PHE A 1 391 ? -34.371 22.653 73.876 1.00 42.59 391 PHE A N 1
ATOM 3011 C CA . PHE A 1 391 ? -33.309 23.536 74.391 1.00 42.59 391 PHE A CA 1
ATOM 3012 C C . PHE A 1 391 ? -32.807 23.099 75.796 1.00 42.59 391 PHE A C 1
ATOM 3014 O O . PHE A 1 391 ? -33.513 22.426 76.543 1.00 42.59 391 PHE A O 1
ATOM 3021 N N . PHE A 1 392 ? -31.571 23.474 76.164 1.00 40.66 392 PHE A N 1
ATOM 3022 C CA . PHE A 1 392 ? -30.859 23.108 77.416 1.00 40.66 392 PHE A CA 1
ATOM 3023 C C . PHE A 1 392 ? -30.626 24.332 78.340 1.00 40.66 392 PHE A C 1
ATOM 3025 O O . PHE A 1 392 ? -30.289 25.395 77.811 1.00 40.66 392 PHE A O 1
ATOM 3032 N N . ARG A 1 393 ? -30.735 24.209 79.689 1.00 38.00 393 ARG A N 1
ATOM 3033 C CA . ARG A 1 393 ? -30.369 25.276 80.673 1.00 38.00 393 ARG A CA 1
ATOM 3034 C C . ARG A 1 393 ? -30.085 24.754 82.111 1.00 38.00 393 ARG A C 1
ATOM 3036 O O . ARG A 1 393 ? -30.795 23.896 82.608 1.00 38.00 393 ARG A O 1
ATOM 3043 N N . GLU A 1 394 ? -29.099 25.325 82.820 1.00 41.59 394 GLU A N 1
ATOM 3044 C CA . GLU A 1 394 ? -28.639 24.935 84.187 1.00 41.59 394 GLU A CA 1
ATOM 3045 C C . GLU A 1 394 ? -29.280 25.760 85.345 1.00 41.59 394 GLU A C 1
ATOM 3047 O O . GLU A 1 394 ? -29.623 26.931 85.142 1.00 41.59 394 GLU A O 1
ATOM 3052 N N . LYS A 1 395 ? -29.371 25.195 86.572 1.00 38.78 395 LYS A N 1
ATOM 3053 C CA . LYS A 1 395 ? -29.855 25.848 87.817 1.00 38.78 395 LYS A CA 1
ATOM 3054 C C . LYS A 1 395 ? -28.881 25.637 88.987 1.00 38.78 395 LYS A C 1
ATOM 3056 O O . LYS A 1 395 ? -28.443 24.514 89.207 1.00 38.78 395 LYS A O 1
ATOM 3061 N N . ASP A 1 396 ? -28.620 26.678 89.789 1.00 36.38 396 ASP A N 1
ATOM 3062 C CA . ASP A 1 396 ? -27.928 26.518 91.078 1.00 36.38 396 ASP A CA 1
ATOM 3063 C C . ASP A 1 396 ? -28.497 27.457 92.164 1.00 36.38 396 ASP A C 1
ATOM 3065 O O . ASP A 1 396 ? -28.490 28.679 92.007 1.00 36.38 396 ASP A O 1
ATOM 3069 N N . GLY A 1 397 ? -29.034 26.869 93.241 1.00 38.56 397 GLY A N 1
ATOM 3070 C CA . GLY A 1 397 ? -29.323 27.451 94.569 1.00 38.56 397 GLY A CA 1
ATOM 3071 C C . GLY A 1 397 ? -30.221 28.694 94.746 1.00 38.56 397 GLY A C 1
ATOM 3072 O O . GLY A 1 397 ? -30.680 28.926 95.862 1.00 38.56 397 GLY A O 1
ATOM 3073 N N . GLY A 1 398 ? -30.493 29.495 93.714 1.00 36.94 398 GLY A N 1
ATOM 3074 C CA . GLY A 1 398 ? -31.284 30.733 93.785 1.00 36.94 398 GLY A CA 1
ATOM 3075 C C . GLY A 1 398 ? -32.528 30.729 92.889 1.00 36.94 398 GLY A C 1
ATOM 3076 O O . GLY A 1 398 ? -32.682 29.881 92.010 1.00 36.94 398 GLY A O 1
ATOM 3077 N N . VAL A 1 399 ? -33.434 31.690 93.109 1.00 38.06 399 VAL A N 1
ATOM 3078 C CA . VAL A 1 399 ? -34.636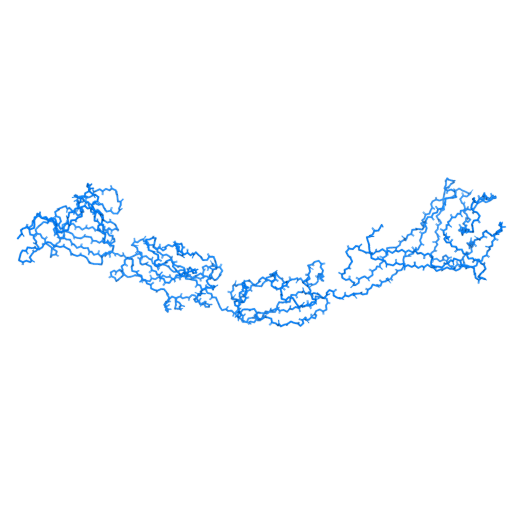 31.882 92.275 1.00 38.06 399 VAL A CA 1
ATOM 3079 C C . VAL A 1 399 ? -34.220 32.341 90.871 1.00 38.06 399 VAL A C 1
ATOM 3081 O O . VAL A 1 399 ? -33.524 33.343 90.717 1.00 38.06 399 VAL A O 1
ATOM 3084 N N . LEU A 1 400 ? -34.642 31.591 89.850 1.00 39.94 400 LEU A N 1
ATOM 3085 C CA . LEU A 1 400 ? -34.376 31.865 88.435 1.00 39.94 400 LEU A CA 1
ATOM 3086 C C . LEU A 1 400 ? -35.115 33.133 87.973 1.00 39.94 400 LEU A C 1
ATOM 3088 O O . LEU A 1 400 ? -36.289 33.316 88.289 1.00 39.94 400 LEU A O 1
ATOM 3092 N N . ALA A 1 401 ? -34.462 33.978 87.168 1.00 39.53 401 ALA A N 1
ATOM 3093 C CA . ALA A 1 401 ? -35.154 35.047 86.449 1.00 39.53 401 ALA A CA 1
ATOM 3094 C C . ALA A 1 401 ? -36.032 34.458 85.327 1.00 39.53 401 ALA A C 1
ATOM 3096 O O . ALA A 1 401 ? -35.591 33.558 84.598 1.00 39.53 401 ALA A O 1
ATOM 3097 N N . SER A 1 402 ? -37.259 34.979 85.204 1.00 39.00 402 SER A N 1
ATOM 3098 C CA . SER A 1 402 ? -38.230 34.617 84.163 1.00 39.00 402 SER A CA 1
ATOM 3099 C C . SER A 1 402 ? -37.628 34.780 82.770 1.00 39.00 402 SER A C 1
ATOM 3101 O O . SER A 1 402 ? -36.981 35.786 82.486 1.00 39.00 402 SER A O 1
ATOM 3103 N N . LEU A 1 403 ? -37.870 33.811 81.888 1.00 40.94 403 LEU A N 1
ATOM 3104 C CA . LEU A 1 403 ? -37.687 33.999 80.449 1.00 40.94 403 LEU A CA 1
ATOM 3105 C C . LEU A 1 403 ? -38.861 34.854 79.946 1.00 40.94 403 LEU A C 1
ATOM 3107 O O . LEU A 1 403 ? -39.992 34.659 80.384 1.00 40.94 403 LEU A O 1
ATOM 3111 N N . GLU A 1 404 ? -38.599 35.844 79.093 1.00 36.25 404 GLU A N 1
ATOM 3112 C CA . GLU A 1 404 ? -39.583 36.887 78.747 1.00 36.25 404 GLU A CA 1
ATOM 3113 C C . GLU A 1 404 ? -40.748 36.412 77.862 1.00 36.25 404 GLU A C 1
ATOM 3115 O O . GLU A 1 404 ? -41.723 37.139 77.691 1.00 36.25 404 GLU A O 1
ATOM 3120 N N . SER A 1 405 ? -40.712 35.193 77.322 1.00 41.09 405 SER A N 1
ATOM 3121 C CA . SER A 1 405 ? -41.798 34.672 76.490 1.00 41.09 405 SER A CA 1
ATOM 3122 C C . SER A 1 405 ? -42.556 33.579 77.235 1.00 41.09 405 SER A C 1
ATOM 3124 O O . SER A 1 405 ? -42.027 32.482 77.398 1.00 41.09 405 SER A O 1
ATOM 3126 N N . GLY A 1 406 ? -43.796 33.851 77.648 1.00 38.59 406 GLY A N 1
ATOM 3127 C CA . GLY A 1 406 ? -44.717 32.907 78.303 1.00 38.59 406 GLY A CA 1
ATOM 3128 C C . GLY A 1 406 ? -45.170 31.710 77.449 1.00 38.59 406 GLY A C 1
ATOM 3129 O O . GLY A 1 406 ? -46.322 31.299 77.543 1.00 38.59 406 GLY A O 1
ATOM 3130 N N . ALA A 1 407 ? -44.295 31.163 76.607 1.00 35.50 407 ALA A N 1
ATOM 3131 C CA . ALA A 1 407 ? -44.493 29.903 75.911 1.00 35.50 407 ALA A CA 1
ATOM 3132 C C . ALA A 1 407 ? -43.919 28.747 76.756 1.00 35.50 407 ALA A C 1
ATOM 3134 O O . ALA A 1 407 ? -42.850 28.902 77.351 1.00 35.50 407 ALA A O 1
ATOM 3135 N N . PRO A 1 408 ? -44.589 27.586 76.805 1.00 36.34 408 PRO A N 1
ATOM 3136 C CA . PRO A 1 408 ? -44.059 26.407 77.477 1.00 36.34 408 PRO A CA 1
ATOM 3137 C C . PRO A 1 408 ? -42.781 25.920 76.774 1.00 36.34 408 PRO A C 1
ATOM 3139 O O . PRO A 1 408 ? -42.802 25.576 75.595 1.00 36.34 408 PRO A O 1
ATOM 3142 N N . GLN A 1 409 ? -41.662 25.907 77.500 1.00 42.16 409 GLN A N 1
ATOM 3143 C CA . GLN A 1 409 ? -40.358 25.448 77.012 1.00 42.16 409 GLN A CA 1
ATOM 3144 C C . GLN A 1 409 ? -39.920 24.205 77.790 1.00 42.16 409 GLN A C 1
ATOM 3146 O O . GLN A 1 409 ? -40.084 24.143 79.008 1.00 42.16 409 GLN A O 1
ATOM 3151 N N . LEU A 1 410 ? -39.352 23.226 77.082 1.00 38.25 410 LEU A N 1
ATOM 3152 C CA . LEU A 1 410 ? -38.701 22.067 77.687 1.00 38.25 410 LEU A CA 1
ATOM 3153 C C . LEU A 1 410 ? -37.283 22.474 78.109 1.00 38.25 410 LEU A C 1
ATOM 3155 O O . LEU A 1 410 ? -36.509 22.930 77.268 1.00 38.25 410 LEU A O 1
ATOM 3159 N N . VAL A 1 411 ? -36.946 22.313 79.389 1.00 41.66 411 VAL A N 1
ATOM 3160 C CA . VAL A 1 411 ? -35.615 22.629 79.923 1.00 41.66 411 VAL A CA 1
ATOM 3161 C C . VAL A 1 411 ? -35.015 21.371 80.544 1.00 41.66 411 VAL A C 1
ATOM 3163 O O . VAL A 1 411 ? -35.565 20.826 81.497 1.00 41.66 411 VAL A O 1
ATOM 3166 N N . TYR A 1 412 ? -33.885 20.906 80.004 1.00 38.62 412 TYR A N 1
ATOM 3167 C CA . TYR A 1 412 ? -33.049 19.905 80.671 1.00 38.62 412 TYR A CA 1
ATOM 3168 C C . TYR A 1 412 ? -32.288 20.582 81.814 1.00 38.62 412 TYR A C 1
ATOM 3170 O O . TYR A 1 412 ? -31.351 21.335 81.544 1.00 38.62 412 TYR A O 1
ATOM 3178 N N . GLU A 1 413 ? -32.690 20.334 83.064 1.00 40.72 413 GLU A N 1
ATOM 3179 C CA . GLU A 1 413 ? -31.994 20.839 84.253 1.00 40.72 413 GLU A CA 1
ATOM 3180 C C . GLU A 1 413 ? -30.991 19.791 84.767 1.00 40.72 413 GLU A C 1
ATOM 3182 O O . GLU A 1 413 ? -31.363 18.678 85.132 1.00 40.72 413 GLU A O 1
ATOM 3187 N N . HIS A 1 414 ? -29.705 20.151 84.811 1.00 40.53 414 HIS A N 1
ATOM 3188 C CA . HIS A 1 414 ? -28.646 19.361 85.445 1.00 40.53 414 HIS A CA 1
ATOM 3189 C C . HIS A 1 414 ? -28.170 20.054 86.722 1.00 40.53 414 HIS A C 1
ATOM 3191 O O . HIS A 1 414 ? -27.863 21.249 86.704 1.00 40.53 414 HIS A O 1
ATOM 3197 N N . GLN A 1 415 ? -28.086 19.301 87.819 1.00 44.72 415 GLN A N 1
ATOM 3198 C CA . GLN A 1 415 ? -27.576 19.795 89.094 1.00 44.72 415 GLN A CA 1
ATOM 3199 C C . GLN A 1 415 ? -26.046 19.670 89.115 1.00 44.72 415 GLN A C 1
ATOM 3201 O O . GLN A 1 415 ? -25.485 18.609 89.372 1.00 44.72 415 GLN A O 1
ATOM 3206 N N . SER A 1 416 ? -25.386 20.771 88.777 1.00 40.47 416 SER A N 1
ATOM 3207 C CA . SER A 1 416 ? -23.937 20.883 88.597 1.00 40.47 416 SER A CA 1
ATOM 3208 C C . SER A 1 416 ? -23.179 20.900 89.923 1.00 40.47 416 SER A C 1
ATOM 3210 O O . SER A 1 416 ? -23.606 21.553 90.875 1.00 40.47 416 SER A O 1
ATOM 3212 N N . GLN A 1 417 ? -22.009 20.256 89.993 1.00 44.53 417 GLN A N 1
ATOM 3213 C CA . GLN A 1 417 ? -21.109 20.382 91.152 1.00 44.53 417 GLN A CA 1
ATOM 3214 C C . GLN A 1 417 ? -20.153 21.584 91.022 1.00 44.53 417 GLN A C 1
ATOM 3216 O O . GLN A 1 417 ? -19.344 21.847 91.920 1.00 44.53 417 GLN A O 1
ATOM 3221 N N . SER A 1 418 ? -20.254 22.360 89.934 1.00 40.47 418 SER A N 1
ATOM 3222 C CA . SER A 1 418 ? -19.340 23.470 89.620 1.00 40.47 418 SER A CA 1
ATOM 3223 C C . SER A 1 418 ? -19.347 24.610 90.650 1.00 40.47 418 SER A C 1
ATOM 3225 O O . SER A 1 418 ? -18.343 25.314 90.785 1.00 40.47 418 SER A O 1
ATOM 3227 N N . GLY A 1 419 ? -20.412 24.753 91.452 1.00 38.72 419 GLY A N 1
ATOM 3228 C CA . GLY A 1 419 ? -20.478 25.679 92.593 1.00 38.72 419 GLY A CA 1
ATOM 3229 C C . GLY A 1 419 ? -19.403 25.436 93.667 1.00 38.72 419 GLY A C 1
ATOM 3230 O O . GLY A 1 419 ? -19.173 26.298 94.513 1.00 38.72 419 GLY A O 1
ATOM 3231 N N . LYS A 1 420 ? -18.697 24.296 93.606 1.00 42.94 420 LYS A N 1
ATOM 3232 C CA . LYS A 1 420 ? -17.563 23.935 94.473 1.00 42.94 420 LYS A CA 1
ATOM 3233 C C . LYS A 1 420 ? -16.181 24.074 93.807 1.00 42.94 420 LYS A C 1
ATOM 3235 O O . LYS A 1 420 ? -15.185 23.689 94.410 1.00 42.94 420 LYS A O 1
ATOM 3240 N N . GLY A 1 421 ? -16.092 24.625 92.591 1.00 36.19 421 GLY A N 1
ATOM 3241 C CA . GLY A 1 421 ? -14.817 24.923 91.917 1.00 36.19 421 GLY A CA 1
ATOM 3242 C C . GLY A 1 421 ? -14.186 23.774 91.116 1.00 36.19 421 GLY A C 1
ATOM 3243 O O . GLY A 1 421 ? -13.003 23.847 90.792 1.00 36.19 421 GLY A O 1
ATOM 3244 N N . MET A 1 422 ? -14.947 22.731 90.774 1.00 36.72 422 MET A N 1
ATOM 3245 C CA . MET A 1 422 ? -14.489 21.629 89.919 1.00 36.72 422 MET A CA 1
ATOM 3246 C C . MET A 1 422 ? -14.976 21.765 88.469 1.00 36.72 422 MET A C 1
ATOM 3248 O O . MET A 1 422 ? -16.100 22.193 88.217 1.00 36.72 422 MET A O 1
ATOM 3252 N N . LEU A 1 423 ? -14.118 21.368 87.522 1.00 34.66 423 LEU A N 1
ATOM 3253 C CA . LEU A 1 423 ? -14.447 21.204 86.103 1.00 34.66 423 LEU A CA 1
ATOM 3254 C C . LEU A 1 423 ? -15.192 19.883 85.898 1.00 34.66 423 LEU A C 1
ATOM 3256 O O . LEU A 1 423 ? -14.681 18.825 86.259 1.00 34.66 423 LEU A O 1
ATOM 3260 N N . GLU A 1 424 ? -16.370 19.947 85.286 1.00 40.09 424 GLU A N 1
ATOM 3261 C CA . GLU A 1 424 ? -17.239 18.790 85.079 1.00 40.09 424 GLU A CA 1
ATOM 3262 C C . GLU A 1 424 ? -17.590 18.659 83.591 1.00 40.09 424 GLU A C 1
ATOM 3264 O O . GLU A 1 424 ? -17.866 19.650 82.914 1.00 40.09 424 GLU A O 1
ATOM 3269 N N . THR A 1 425 ? -17.524 17.434 83.059 1.00 37.88 425 THR A N 1
ATOM 3270 C CA . THR A 1 425 ? -17.950 17.115 81.688 1.00 37.88 425 THR A CA 1
ATOM 3271 C C . THR A 1 425 ? -19.273 16.370 81.760 1.00 37.88 425 THR A C 1
ATOM 3273 O O . THR A 1 425 ? -19.307 15.208 82.159 1.00 37.88 425 THR A O 1
ATOM 3276 N N . VAL A 1 426 ? -20.357 17.028 81.355 1.00 38.50 426 VAL A N 1
ATOM 3277 C CA . VAL A 1 426 ? -21.697 16.432 81.335 1.00 38.50 426 VAL A CA 1
ATOM 3278 C C . VAL A 1 426 ? -21.952 15.836 79.953 1.00 38.50 426 VAL A C 1
ATOM 3280 O O . VAL A 1 426 ? -21.899 16.546 78.950 1.00 38.50 426 VAL A O 1
ATOM 3283 N N . LYS A 1 427 ? -22.219 14.528 79.897 1.00 38.94 427 LYS A N 1
ATOM 3284 C CA . LYS A 1 427 ? -22.672 13.831 78.686 1.00 38.94 427 LYS A CA 1
ATOM 3285 C C . LYS A 1 427 ? -24.133 13.417 78.874 1.00 38.94 427 LYS A C 1
ATOM 3287 O O . LYS A 1 427 ? -24.392 12.612 79.769 1.00 38.94 427 LYS A O 1
ATOM 3292 N N . PRO A 1 428 ? -25.078 13.868 78.034 1.00 38.22 428 PRO A N 1
ATOM 3293 C CA . PRO A 1 428 ? -26.329 13.145 77.862 1.00 38.22 428 PRO A CA 1
ATOM 3294 C C . PRO A 1 428 ? -25.950 11.791 77.255 1.00 38.22 428 PRO A C 1
ATOM 3296 O O . PRO A 1 428 ? -25.469 11.726 76.125 1.00 38.22 428 PRO A O 1
ATOM 3299 N N . THR A 1 429 ? -26.024 10.710 78.028 1.00 36.31 429 THR A N 1
ATOM 3300 C CA . THR A 1 429 ? -25.728 9.384 77.469 1.00 36.31 429 THR A CA 1
ATOM 3301 C C . THR A 1 429 ? -26.867 8.955 76.545 1.00 36.31 429 THR A C 1
ATOM 3303 O O . THR A 1 429 ? -27.998 9.428 76.669 1.00 36.31 429 THR A O 1
ATOM 3306 N N . SER A 1 430 ? -26.579 8.034 75.625 1.00 34.44 430 SER A N 1
ATOM 3307 C CA . SER A 1 430 ? -27.494 7.455 74.627 1.00 34.44 430 SER A CA 1
ATOM 3308 C C . SER A 1 430 ? -28.749 6.763 75.199 1.00 34.44 430 SER A C 1
ATOM 3310 O O . SER A 1 430 ? -29.493 6.141 74.453 1.00 34.44 430 SER A O 1
ATOM 3312 N N . ASN A 1 431 ? -29.017 6.893 76.504 1.00 39.09 431 ASN A N 1
ATOM 3313 C CA . ASN A 1 431 ? -30.155 6.342 77.236 1.00 39.09 431 ASN A CA 1
ATOM 3314 C C . ASN A 1 431 ? -31.013 7.425 77.922 1.00 39.09 431 ASN A C 1
ATOM 3316 O O . ASN A 1 431 ? -31.664 7.136 78.918 1.00 39.09 431 ASN A O 1
ATOM 3320 N N . TRP A 1 432 ? -31.044 8.657 77.405 1.00 39.06 432 TRP A N 1
ATOM 3321 C CA . TRP A 1 432 ? -31.876 9.758 77.933 1.00 39.06 432 TRP A CA 1
ATOM 3322 C C . TRP A 1 432 ? -33.392 9.462 77.962 1.00 39.06 432 TRP A C 1
ATOM 3324 O O . TRP A 1 432 ? -34.138 10.153 78.645 1.00 39.06 432 TRP A O 1
ATOM 3334 N N . TYR A 1 433 ? -33.838 8.422 77.250 1.00 40.41 433 TYR A N 1
ATOM 3335 C CA . TYR A 1 433 ? -35.202 7.882 77.280 1.00 40.41 433 TYR A CA 1
ATOM 3336 C C . TYR A 1 433 ? -35.463 6.920 78.459 1.00 40.41 433 TYR A C 1
ATOM 3338 O O . TYR A 1 433 ? -36.567 6.395 78.589 1.00 40.41 433 TYR A O 1
ATOM 3346 N N . LYS A 1 434 ? -34.459 6.633 79.301 1.00 37.44 434 LYS A N 1
ATOM 3347 C CA . LYS A 1 434 ? -34.604 5.826 80.520 1.00 37.44 434 LYS A CA 1
ATOM 3348 C C . LYS A 1 434 ? -34.457 6.729 81.737 1.00 37.44 434 LYS A C 1
ATOM 3350 O O . LYS A 1 434 ? -33.482 7.468 81.835 1.00 37.44 434 LYS A O 1
ATOM 3355 N N . ALA A 1 435 ? -35.400 6.629 82.671 1.00 36.44 435 ALA A N 1
ATOM 3356 C CA . ALA A 1 435 ? -35.306 7.289 83.966 1.00 36.44 435 ALA A CA 1
ATOM 3357 C C . ALA A 1 435 ? -34.048 6.791 84.698 1.00 36.44 435 ALA A C 1
ATOM 3359 O O . ALA A 1 435 ? -33.979 5.634 85.113 1.00 36.44 435 ALA A O 1
ATOM 3360 N N . VAL A 1 436 ? -33.032 7.644 84.808 1.00 36.88 436 VAL A N 1
ATOM 3361 C CA . VAL A 1 436 ? -31.873 7.421 85.678 1.00 36.88 436 VAL A CA 1
ATOM 3362 C C . VAL A 1 436 ? -31.893 8.527 86.722 1.00 36.88 436 VAL A C 1
ATOM 3364 O O . VAL A 1 436 ? -32.116 9.689 86.373 1.00 36.88 436 VAL A O 1
ATOM 3367 N N . ASP A 1 437 ? -31.713 8.149 87.988 1.00 35.59 437 ASP A N 1
ATOM 3368 C CA . ASP A 1 437 ? -31.869 9.027 89.149 1.00 35.59 437 ASP A CA 1
ATOM 3369 C C . ASP A 1 437 ? -31.181 10.387 88.951 1.00 35.59 437 ASP A C 1
ATOM 3371 O O . ASP A 1 437 ? -29.958 10.481 88.830 1.00 35.59 437 ASP A O 1
ATOM 3375 N N . GLY A 1 438 ? -32.001 11.444 88.935 1.00 38.06 438 GLY A N 1
ATOM 3376 C CA . GLY A 1 438 ? -31.564 12.842 88.960 1.00 38.06 438 GLY A CA 1
ATOM 3377 C C . GLY A 1 438 ? -31.848 13.677 87.708 1.00 38.06 438 GLY A C 1
ATOM 3378 O O . GLY A 1 438 ? -31.580 14.875 87.742 1.00 38.06 438 GLY A O 1
ATOM 3379 N N . ALA A 1 439 ? -32.401 13.110 86.630 1.00 35.50 439 ALA A N 1
ATOM 3380 C CA . ALA A 1 439 ? -32.800 13.876 85.442 1.00 35.50 439 ALA A CA 1
ATOM 3381 C C . ALA A 1 439 ? -34.328 13.869 85.259 1.00 35.50 439 ALA A C 1
ATOM 3383 O O . ALA A 1 439 ? -34.928 12.813 85.078 1.00 35.50 439 ALA A O 1
ATOM 3384 N N . GLY A 1 440 ? -34.948 15.053 85.293 1.00 38.12 440 GLY A N 1
ATOM 3385 C CA . GLY A 1 440 ? -36.382 15.244 85.066 1.00 38.12 440 GLY A CA 1
ATOM 3386 C C . GLY A 1 440 ? -36.640 16.330 84.024 1.00 38.12 440 GLY A C 1
ATOM 3387 O O . GLY A 1 440 ? -35.947 17.348 83.996 1.00 38.12 440 GLY A O 1
ATOM 3388 N N . PHE A 1 441 ? -37.630 16.112 83.159 1.00 38.88 441 PHE A N 1
ATOM 3389 C CA . PHE A 1 441 ? -38.143 17.135 82.252 1.00 38.88 441 PHE A CA 1
ATOM 3390 C C . PHE A 1 441 ? -39.262 17.898 82.957 1.00 38.88 441 PHE A C 1
ATOM 3392 O O . PHE A 1 441 ? -40.248 17.299 83.387 1.00 38.88 441 PHE A O 1
ATOM 3399 N N . TYR A 1 442 ? -39.120 19.217 83.061 1.00 39.12 442 TYR A N 1
ATOM 3400 C CA . TYR A 1 442 ? -40.118 20.064 83.704 1.00 39.12 442 TYR A CA 1
ATOM 3401 C C . TYR A 1 442 ? -40.759 20.995 82.689 1.00 39.12 442 TYR A C 1
ATOM 3403 O O . TYR A 1 442 ? -40.079 21.614 81.870 1.00 39.12 442 TYR A O 1
ATOM 3411 N N . LEU A 1 443 ? -42.078 21.127 82.788 1.00 38.62 443 LEU A N 1
ATOM 3412 C CA . LEU A 1 443 ? -42.838 22.132 82.058 1.00 38.62 443 LEU A CA 1
ATOM 3413 C C . LEU A 1 443 ? -43.337 23.206 83.003 1.00 38.62 443 LEU A C 1
ATOM 3415 O O . LEU A 1 443 ? -43.951 22.900 84.024 1.00 38.62 443 LEU A O 1
ATOM 3419 N N . GLN A 1 444 ? -43.092 24.465 82.644 1.00 39.84 444 GLN A N 1
ATOM 3420 C CA . GLN A 1 444 ? -43.689 25.601 83.328 1.00 39.84 444 GLN A CA 1
ATOM 3421 C C . GLN A 1 444 ? -45.058 25.892 82.702 1.00 39.84 444 GLN A C 1
ATOM 3423 O O . GLN A 1 444 ? -45.151 26.439 81.607 1.00 39.84 444 GLN A O 1
ATOM 3428 N N . ASP A 1 445 ? -46.119 25.511 83.408 1.00 38.47 445 ASP A N 1
ATOM 3429 C CA . ASP A 1 445 ? -47.516 25.758 83.039 1.00 38.47 445 ASP A CA 1
ATOM 3430 C C . ASP A 1 445 ? -48.134 26.674 84.105 1.00 38.47 445 ASP A C 1
ATOM 3432 O O . ASP A 1 445 ? -48.149 26.338 85.293 1.00 38.47 445 ASP A O 1
ATOM 3436 N N . ASN A 1 446 ? -48.562 27.881 83.713 1.00 39.00 446 ASN A N 1
ATOM 3437 C CA . ASN A 1 446 ? -49.080 28.914 84.625 1.00 39.00 446 ASN A CA 1
ATOM 3438 C C . ASN A 1 446 ? -48.193 29.160 85.866 1.00 39.00 446 ASN A C 1
ATOM 3440 O O . ASN A 1 446 ? -48.677 29.301 86.991 1.00 39.00 446 ASN A O 1
ATOM 3444 N N . GLY A 1 447 ? -46.872 29.184 85.668 1.00 39.75 447 GLY A N 1
ATOM 3445 C CA . GLY A 1 447 ? -45.896 29.471 86.723 1.00 39.75 447 GLY A CA 1
ATOM 3446 C C . GLY A 1 447 ? -45.598 28.312 87.683 1.00 39.75 447 GLY A C 1
ATOM 3447 O O . GLY A 1 447 ? -44.817 28.507 88.612 1.00 39.75 447 GLY A O 1
ATOM 3448 N N . LYS A 1 448 ? -46.156 27.113 87.466 1.00 38.75 448 LYS A N 1
ATOM 3449 C CA . LYS A 1 448 ? -45.843 25.902 88.245 1.00 38.75 448 LYS A CA 1
ATOM 3450 C C . LYS A 1 448 ? -45.113 24.874 87.380 1.00 38.75 448 LYS A C 1
ATOM 3452 O O . LYS A 1 448 ? -45.473 24.679 86.223 1.00 38.75 448 LYS A O 1
ATOM 3457 N N . LEU A 1 449 ? -44.097 24.226 87.952 1.00 42.50 449 LEU A N 1
ATOM 3458 C CA . LEU A 1 449 ? -43.371 23.128 87.309 1.00 42.50 449 LEU A CA 1
ATOM 3459 C C . LEU A 1 449 ? -44.203 21.841 87.414 1.00 42.50 449 LEU A C 1
ATOM 3461 O O . LEU A 1 449 ? -44.639 21.489 88.512 1.00 42.50 449 LEU A O 1
ATOM 3465 N N . LYS A 1 450 ? -44.435 21.156 86.290 1.00 40.97 450 LYS A N 1
ATOM 3466 C CA . LYS A 1 450 ? -45.049 19.819 86.244 1.00 40.97 450 LYS A CA 1
ATOM 3467 C C . LYS A 1 450 ? -44.042 18.778 85.767 1.00 40.97 450 LYS A C 1
ATOM 3469 O O . LYS A 1 450 ? -43.478 18.920 84.684 1.00 40.97 450 LYS A O 1
ATOM 3474 N N . GLU A 1 451 ? -43.884 17.733 86.570 1.00 43.19 451 GLU A N 1
ATOM 3475 C CA . GLU A 1 451 ? -43.159 16.503 86.237 1.00 43.19 451 GLU A CA 1
ATOM 3476 C C . GLU A 1 451 ? -44.074 15.548 85.452 1.00 43.19 451 GLU A C 1
ATOM 3478 O O . GLU A 1 451 ? -45.280 15.488 85.715 1.00 43.19 451 GLU A O 1
ATOM 3483 N N . GLY A 1 452 ? -43.521 14.807 84.488 1.00 45.94 452 GLY A N 1
ATOM 3484 C CA . GLY A 1 452 ? -44.248 13.758 83.767 1.00 45.94 452 GLY A CA 1
ATOM 3485 C C . GLY A 1 452 ? -43.468 13.148 82.601 1.00 45.94 452 GLY A C 1
ATOM 3486 O O . GLY A 1 452 ? -42.434 13.677 82.195 1.00 45.94 452 GLY A O 1
ATOM 3487 N N . ASP A 1 453 ? -44.003 12.054 82.056 1.00 44.47 453 ASP A N 1
ATOM 3488 C CA . ASP A 1 453 ? -43.500 11.395 80.847 1.00 44.47 453 ASP A CA 1
ATOM 3489 C C . ASP A 1 453 ? -44.144 12.015 79.592 1.00 44.47 453 ASP A C 1
ATOM 3491 O O . ASP A 1 453 ? -45.367 12.230 79.539 1.00 44.47 453 ASP A O 1
ATOM 3495 N N . TYR A 1 454 ? -43.322 12.297 78.576 1.00 48.91 454 TYR A N 1
ATOM 3496 C CA . TYR A 1 454 ? -43.726 12.948 77.326 1.00 48.91 454 TYR A CA 1
ATOM 3497 C C . TYR A 1 454 ? -43.214 12.175 76.111 1.00 48.91 454 TYR A C 1
ATOM 3499 O O . TYR A 1 454 ? -42.081 11.696 76.104 1.00 48.91 454 TYR A O 1
ATOM 3507 N N . GLU A 1 455 ? -44.020 12.124 75.052 1.00 45.44 455 GLU A N 1
ATOM 3508 C CA . GLU A 1 455 ? -43.683 11.443 73.799 1.00 45.44 455 GLU A CA 1
ATOM 3509 C C . GLU A 1 455 ? -43.744 12.410 72.608 1.00 45.44 455 GLU A C 1
ATOM 3511 O O . GLU A 1 455 ? -44.531 13.358 72.587 1.00 45.44 455 GLU A O 1
ATOM 3516 N N . THR A 1 456 ? -42.905 12.183 71.597 1.00 45.25 456 THR A N 1
ATOM 3517 C CA . THR A 1 456 ? -42.875 12.963 70.350 1.00 45.25 456 THR A CA 1
ATOM 3518 C C . THR A 1 456 ? -42.428 12.095 69.179 1.00 45.25 456 THR A C 1
ATOM 3520 O O . THR A 1 456 ? -41.782 11.068 69.379 1.00 45.25 456 THR A O 1
ATOM 3523 N N . VAL A 1 457 ? -42.713 12.528 67.948 1.00 49.12 457 VAL A N 1
ATOM 3524 C CA . VAL A 1 457 ? -42.255 11.849 66.726 1.00 49.12 457 VAL A CA 1
ATOM 3525 C C . VAL A 1 457 ? -41.336 12.767 65.932 1.00 49.12 457 VAL A C 1
ATOM 3527 O O . VAL A 1 457 ? -41.750 13.837 65.473 1.00 49.12 457 VAL A O 1
ATOM 3530 N N . LEU A 1 458 ? -40.096 12.326 65.734 1.00 50.00 458 LEU A N 1
ATOM 3531 C CA . LEU A 1 458 ? -39.159 12.935 64.795 1.00 50.00 458 LEU A CA 1
ATOM 3532 C C . LEU A 1 458 ? -39.299 12.236 63.438 1.00 50.00 458 LEU A C 1
ATOM 3534 O O . LEU A 1 458 ? -39.330 11.011 63.375 1.00 50.00 458 LEU A O 1
ATOM 3538 N N . THR A 1 459 ? -39.402 13.014 62.363 1.00 47.97 459 THR A N 1
ATOM 3539 C CA . THR A 1 459 ? -39.385 12.505 60.989 1.00 47.97 459 THR A CA 1
ATOM 3540 C C . THR A 1 459 ? -38.088 12.925 60.320 1.00 47.97 459 THR A C 1
ATOM 3542 O O . THR A 1 459 ? -37.730 14.105 60.306 1.00 47.97 459 THR A O 1
ATOM 3545 N N . TRP A 1 460 ? -37.404 11.945 59.740 1.00 52.75 460 TRP A N 1
ATOM 3546 C CA . TRP A 1 460 ? -36.225 12.146 58.911 1.00 52.75 460 TRP A CA 1
ATOM 3547 C C . TRP A 1 460 ? -36.643 12.155 57.446 1.00 52.75 460 TRP A C 1
ATOM 3549 O O . TRP A 1 460 ? -37.289 11.217 56.981 1.00 52.75 460 TRP A O 1
ATOM 3559 N N . THR A 1 461 ? -36.273 13.204 56.717 1.00 50.28 461 THR A N 1
ATOM 3560 C CA . THR A 1 461 ? -36.570 13.328 55.287 1.00 50.28 461 THR A CA 1
ATOM 3561 C C . THR A 1 461 ? -35.270 13.364 54.503 1.00 50.28 461 THR A C 1
ATOM 3563 O O . THR A 1 461 ? -34.438 14.244 54.726 1.00 50.28 461 THR A O 1
ATOM 3566 N N . LEU A 1 462 ? -35.108 12.409 53.585 1.00 52.09 462 LEU A N 1
ATOM 3567 C CA . LEU A 1 462 ? -33.982 12.333 52.661 1.00 52.09 462 LEU A CA 1
ATOM 3568 C C . LEU A 1 462 ? -34.396 12.923 51.305 1.00 52.09 462 LEU A C 1
ATOM 3570 O O . LEU A 1 462 ? -35.313 12.411 50.661 1.00 52.09 462 LEU A O 1
ATOM 3574 N N . THR A 1 463 ? -33.729 13.984 50.862 1.00 51.03 463 THR A N 1
ATOM 3575 C CA . THR A 1 463 ? -33.993 14.669 49.586 1.00 51.03 463 THR A CA 1
ATOM 3576 C C . THR A 1 463 ? -32.751 14.678 48.699 1.00 51.03 463 THR A C 1
ATOM 3578 O O . THR A 1 463 ? -31.621 14.663 49.184 1.00 51.03 463 THR A O 1
ATOM 3581 N N . ALA A 1 464 ? -32.955 14.680 47.379 1.00 46.69 464 ALA A N 1
ATOM 3582 C CA . ALA A 1 464 ? -31.870 14.877 46.420 1.00 46.69 464 ALA A CA 1
ATOM 3583 C C . ALA A 1 464 ? -31.499 16.370 46.359 1.00 46.69 464 ALA A C 1
ATOM 3585 O O . ALA A 1 464 ? -32.396 17.210 46.259 1.00 46.69 464 ALA A O 1
ATOM 3586 N N . GLY A 1 465 ? -30.206 16.699 46.408 1.00 42.31 465 GLY A N 1
ATOM 3587 C CA . GLY A 1 465 ? -29.721 18.080 46.308 1.00 42.31 465 GLY A CA 1
ATOM 3588 C C . GLY A 1 465 ? -28.361 18.307 46.982 1.00 42.31 465 GLY A C 1
ATOM 3589 O O . GLY A 1 465 ? -27.930 17.454 47.760 1.00 42.31 465 GLY A O 1
ATOM 3590 N N . PRO A 1 466 ? -27.699 19.451 46.704 1.00 35.25 466 PRO A N 1
ATOM 3591 C CA . PRO A 1 466 ? -26.347 19.750 47.178 1.00 35.25 466 PRO A CA 1
ATOM 3592 C C . PRO A 1 466 ? -26.228 19.658 48.704 1.00 35.25 466 PRO A C 1
ATOM 3594 O O . PRO A 1 466 ? -27.136 20.057 49.439 1.00 35.25 466 PRO A O 1
ATOM 3597 N N . LYS A 1 467 ? -25.077 19.152 49.168 1.00 34.75 467 LYS A N 1
ATOM 3598 C CA . LYS A 1 467 ? -24.671 19.152 50.583 1.00 34.75 467 LYS A CA 1
ATOM 3599 C C . LYS A 1 467 ? -24.670 20.610 51.076 1.00 34.75 467 LYS A C 1
ATOM 3601 O O . LYS A 1 467 ? -23.944 21.422 50.504 1.00 34.75 467 LYS A O 1
ATOM 3606 N N . ILE A 1 468 ? -25.511 20.939 52.061 1.00 33.16 468 ILE A N 1
ATOM 3607 C CA . ILE A 1 468 ? -25.555 22.273 52.694 1.00 33.16 468 ILE A CA 1
ATOM 3608 C C . ILE A 1 468 ? -24.506 22.341 53.797 1.00 33.16 468 ILE A C 1
ATOM 3610 O O . ILE A 1 468 ? -24.434 21.362 54.577 1.00 33.16 468 ILE A O 1
#

Secondary structure (DSSP, 8-state):
----S-SEEESSSEEEEES-SEEEEE-B-TTSSBP-SS--SEEE-TTTT-EEEEEEEEEEEE-SS--TTS--SEEEEEEEEEEETTEEEETT-S--BSSSS-TT--EEEEEE----EEEEEEE-TTS-EEEEEEEP--TTTS-TT-EEESSSHIIIIISSPTTEEE--GGGS-TT---GGGSSTT--TT-GGGS--TT----EEEPPPTT-EEEEEEEEEE-B-TTEEEEEE-TTT-PEE----PEETS---SSPPP-BTT-EEETTSHIIIIISSPTTEEEPPGGGS-TT-----EEE---SS--EEEEEEEEETT----EEE--PPPEE---EE--GGGTT-----EE-S---EEE--S--TT-EEEEEEEEEEEEETTS--EESS--EE----SSPPPPPSS-S---EE----SGGGS---EE---TTTTS--TT--EEEEETTEEEE--EEEEEEEEEEES---

Foldseek 3Di:
DPPLEAPAEFAADEAEDFQDQKDKDADADPVRHGDADDYANYAAEVVRHGKYKYAQKKKFFDQHRDDPVDHGQDIDGARMWMDYRAFIDGPPPVDTHNSVRGRRTRIMMIHGHAWAWEKEFEAELQRDGPDIDTDDDDGSVDGFFDKDFCPDCVNQPVRDPPQKGFDDDNRFRQPQDAFCPLFPFADNVDRPQCADRRSAGGMGGTHGHPDYGYHYGYIFGAAQQQEWEFEAALPPRDTDDDPTDGAAPDPPDPFDGRTQFDKGACVDCCNQPVRDDPQKHFDDQVRHDPVDDADGMDHRHDNYDHHYHYGYMDGLPPADDKDFPDDFDWWQDWDWDDPVCAPDKTDIDTDDDGDIDDPGPDQPADKDKDKDFPAFWAFPVRPDGHHDEDIEHEDDDDDDDDDPDPHKHWYWYADDPCVVPDTDTDTPPPVVVDDDPPTFTWTQDVNDTDTGDIDTDMDMDMDRHHDD